Protein 4NAF (pdb70)

Nearest PDB structures (foldseek):
  4naf-assembly1_A  TM=1.005E+00  e=8.480E-47  Geobacillus kaustophilus HTA426
  4nae-assembly1_A  TM=1.003E+00  e=4.134E-43  Geobacillus kaustophilus HTA426
  4naf-assembly1_B  TM=9.920E-01  e=5.874E-43  Geobacillus kaustophilus HTA426
  3w01-assembly1_B  TM=9.866E-01  e=3.187E-29  Staphylococcus aureus subsp. aureus Mu3
  3w02-assembly1_B  TM=9.786E-01  e=2.522E-29  Staphylococcus aureus subsp. aureus Mu3

CATH classification: 3.20.20.390

B-factor: mean 28.42, std 9.27, range [13.9, 80.46]

Foldseek 3Di:
DCLQFLEEEEEALVDDDDLVLLVCRLPLQGQEYEYEHAAQVSVVVVLVSSVVHDHAYEYEDPALRNDYPDHQAYEYEAALQFPDVCSHPVRVVVNCVVCVVVDDVVRYFYEHEHEAACVDPVCVVRVGDNPDDLVRVLVSLLCCVPVVVGQEYEYHDDAAQDDLVSLQSSLVSHDNHAYEYEYNDQALVSLLSNSVRHSYYYHYPNCVVPVVRSSSNNVSNVD/DPCLQFLEEEEEELVDDDDLVLLVLRLPLQHQEYEYQVLVSVVVSLVSSVVGDHAYEYEDDADDDDNPDHQAYEYEAALQFPDVCSHPVRVVVDCVVCVVPDDCVRYFYEDEQAAACVDPVCVVRVGDNPDDLVRLLVSLCCCPPVNNGQEYEYHNAAAQDDLVSLQSNLVSHDRRAYEYEYNQQALVSLLSNSVRHSYYYHYPNCPVPNVRSSNNNVSNVD

Radius of gyration: 24.07 Å; Cα contacts (8 Å, |Δi|>4): 922; chains: 2; bounding box: 41×74×44 Å

Secondary structure (P-SEA, 3-state):
ccccccbbbbbcccccccaaaaaaaaaccccbbbbccccaaaaaaaaaaacccccbbbbbccccccccccccbbbbbccccccccccccaaaaaaaaacccccccccbbbbbccccccccaaaaaacccccccaaaaaaaaaaacccccccccccccccccccaaaaaaaaaacccbbbbbbcccccaaaaaaaaacccbbbbcccccccaaaaaaaaaaaac/cccccccbbbbbcccccccaaaaaaaaaccccbbbcccaaaaaaaaaaaacccbbbbbbccccccccccccbbbbbbbccccccccccaaaaaaaaacccccccccbbbbbccccccccaaaaaacccccccaaaaaaaaaaacccccccbbbbccccccccaaaaaaaaaacccbbbbbbcccccaaaaaaaaacccbbbbcccccccaaaaaaaaaaaac

Solvent-accessible surface area: 18365 Å² total; per-residue (Å²): 182,24,78,75,12,93,2,0,0,37,0,42,17,81,79,125,16,90,97,136,100,2,77,112,0,8,119,35,49,10,47,0,0,0,0,9,60,76,80,66,97,35,1,81,94,13,9,70,75,0,98,198,24,119,11,52,0,0,6,10,25,72,52,58,82,9,33,0,81,50,7,61,20,20,0,25,18,0,10,1,2,7,138,90,12,71,27,1,4,32,112,20,21,62,16,12,89,127,64,2,126,128,43,82,61,101,59,21,6,0,0,0,12,0,5,18,26,82,79,12,86,39,5,143,122,9,30,10,46,26,90,33,81,52,89,17,5,11,1,20,0,54,0,0,14,56,4,1,110,2,34,0,0,1,0,26,20,31,56,46,69,5,77,28,85,11,0,31,113,0,58,86,19,9,104,154,2,21,0,0,0,4,6,21,7,59,58,57,73,45,0,42,87,0,6,74,79,2,41,0,0,8,0,22,83,3,1,51,116,40,10,109,33,0,29,45,0,7,64,30,10,75,120,112,80,23,88,73,9,94,4,0,0,37,0,53,49,89,83,123,15,63,102,118,64,3,90,88,0,8,78,33,56,9,46,0,0,0,0,41,99,64,65,86,24,77,85,14,12,65,79,0,97,83,64,119,12,30,0,1,18,14,25,83,83,59,116,78,46,16,101,47,9,35,7,17,0,23,20,0,10,0,2,5,133,86,10,80,29,0,5,30,74,21,20,51,24,5,93,96,29,8,130,101,37,92,40,137,68,18,15,4,0,0,12,0,7,17,17,84,77,23,81,46,5,134,108,7,140,10,36,24,92,28,75,62,87,18,5,20,1,17,0,40,1,0,15,27,9,1,90,3,47,0,0,1,0,24,26,43,48,81,65,9,74,19,64,33,0,64,28,0,70,139,23,18,105,153,8,15,0,0,0,4,6,18,7,56,42,39,72,45,0,67,62,0,5,129,42,1,31,0,0,9,0,21,90,2,0,49,115,38,22,111,80,0,32,39,0,9,66,22,14,89,118

Organism: Geobacillus kaustophilus (strain HTA426) (NCBI:txid235909)

Structure (mmCIF, N/CA/C/O backbone):
data_4NAF
#
_entry.id   4NAF
#
_cell.length_a   85.114
_cell.length_b   157.840
_cell.length_c   38.170
_cell.angle_alpha   90.00
_cell.angle_beta   90.00
_cell.angle_gamma   90.00
#
_symmetry.space_group_name_H-M   'P 21 21 2'
#
loop_
_entity.id
_entity.type
_entity.pdbx_description
1 polymer 'Heptaprenylglyceryl phosphate synthase'
2 polymer 'Heptaprenylglyceryl phosphate synthase'
3 water water
#
loop_
_atom_site.group_PDB
_atom_site.id
_atom_site.type_symbol
_atom_site.label_atom_id
_atom_site.label_alt_id
_atom_site.label_comp_id
_atom_site.label_asym_id
_atom_site.label_entity_id
_atom_site.label_seq_id
_atom_site.pdbx_PDB_ins_code
_atom_site.Cartn_x
_atom_site.Cartn_y
_atom_site.Cartn_z
_atom_site.occupancy
_atom_site.B_iso_or_equiv
_atom_site.auth_seq_id
_atom_site.auth_comp_id
_atom_site.auth_asym_id
_atom_site.auth_atom_id
_atom_site.pdbx_PDB_model_num
ATOM 1 N N . GLU A 1 1 ? 29.048 3.406 6.357 1.00 52.11 3 GLU A N 1
ATOM 2 C CA . GLU A 1 1 ? 27.940 2.458 6.380 1.00 49.91 3 GLU A CA 1
ATOM 3 C C . GLU A 1 1 ? 26.777 2.911 5.500 1.00 45.41 3 GLU A C 1
ATOM 4 O O . GLU A 1 1 ? 26.329 4.056 5.567 1.00 47.06 3 GLU A O 1
ATOM 10 N N . ILE A 1 2 ? 26.276 1.979 4.701 1.00 39.37 4 ILE A N 1
ATOM 11 C CA . ILE A 1 2 ? 25.221 2.239 3.735 1.00 37.35 4 ILE A CA 1
ATOM 12 C C . ILE A 1 2 ? 23.886 2.526 4.425 1.00 34.67 4 ILE A C 1
ATOM 13 O O . ILE A 1 2 ? 23.043 3.243 3.887 1.00 31.55 4 ILE A O 1
ATOM 18 N N . ARG A 1 3 ? 23.712 1.986 5.630 1.00 34.47 5 ARG A N 1
ATOM 19 C CA . ARG A 1 3 ? 22.453 2.103 6.370 1.00 35.11 5 ARG A CA 1
ATOM 20 C C . ARG A 1 3 ? 22.030 3.555 6.600 1.00 35.52 5 ARG A C 1
ATOM 21 O O . ARG A 1 3 ? 20.841 3.851 6.770 1.00 34.61 5 ARG A O 1
ATOM 23 N N . ALA A 1 4 ? 23.010 4.453 6.589 1.00 30.97 6 ALA A N 1
ATOM 24 C CA . ALA A 1 4 ? 22.763 5.869 6.813 1.00 27.29 6 ALA A CA 1
ATOM 25 C C . ALA A 1 4 ? 22.366 6.608 5.534 1.00 28.92 6 ALA A C 1
ATOM 26 O O . ALA A 1 4 ? 21.784 7.689 5.603 1.00 30.19 6 ALA A O 1
ATOM 28 N N . TRP A 1 5 ? 22.678 6.034 4.375 1.00 22.42 7 TRP A N 1
ATOM 29 C CA . TRP A 1 5 ? 22.398 6.708 3.109 1.00 22.13 7 TRP A CA 1
ATOM 30 C C . TRP A 1 5 ? 20.905 6.913 2.929 1.00 22.64 7 TRP A C 1
ATOM 31 O O . TRP A 1 5 ? 20.131 5.969 3.072 1.00 24.25 7 TRP A O 1
ATOM 42 N N . ARG A 1 6 ? 20.510 8.147 2.621 1.00 23.90 8 ARG A N 1
ATOM 43 C CA . ARG A 1 6 ? 19.109 8.479 2.356 1.00 21.61 8 ARG A CA 1
ATOM 44 C C . ARG A 1 6 ? 18.939 8.989 0.923 1.00 22.74 8 ARG A C 1
ATOM 45 O O . ARG A 1 6 ? 17.923 8.730 0.278 1.00 20.59 8 ARG A O 1
ATOM 53 N N . HIS A 1 7 ? 19.948 9.717 0.446 1.00 19.82 9 HIS A N 1
ATOM 54 C CA . HIS A 1 7 ? 19.983 10.235 -0.917 1.00 19.84 9 HIS A CA 1
ATOM 55 C C . HIS A 1 7 ? 21.339 9.913 -1.525 1.00 23.04 9 HIS A C 1
ATOM 56 O O . HIS A 1 7 ? 22.376 10.217 -0.930 1.00 23.92 9 HIS A O 1
ATOM 63 N N . VAL A 1 8 ? 21.345 9.306 -2.708 1.00 20.48 10 VAL A N 1
ATOM 64 C CA . VAL A 1 8 ? 22.602 9.097 -3.425 1.00 20.58 10 VAL A CA 1
ATOM 65 C C . VAL A 1 8 ? 22.465 9.532 -4.878 1.00 22.18 10 VAL A C 1
ATOM 66 O O . VAL A 1 8 ? 21.394 9.407 -5.474 1.00 21.22 10 VAL A O 1
ATOM 70 N N . PHE A 1 9 ? 23.549 10.068 -5.430 1.00 19.25 11 PHE A N 1
ATOM 71 C CA . PHE A 1 9 ? 23.618 10.379 -6.850 1.00 20.61 11 PHE A CA 1
ATOM 72 C C . PHE A 1 9 ? 24.339 9.249 -7.568 1.00 24.32 11 PHE A C 1
ATOM 73 O O . PHE A 1 9 ? 25.311 8.691 -7.049 1.00 23.90 11 PHE A O 1
ATOM 81 N N . LYS A 1 10 ? 23.870 8.912 -8.765 1.00 20.37 12 LYS A N 1
ATOM 82 C CA . LYS A 1 10 ? 24.536 7.899 -9.573 1.00 21.23 12 LYS A CA 1
ATOM 83 C C . LYS A 1 10 ? 25.063 8.504 -10.873 1.00 24.36 12 LYS A C 1
ATOM 84 O O . LYS A 1 10 ? 24.287 8.998 -11.691 1.00 22.86 12 LYS A O 1
ATOM 90 N N . LEU A 1 11 ? 26.385 8.463 -11.046 1.00 24.77 13 LEU A N 1
ATOM 91 C CA . LEU A 1 11 ? 27.048 9.017 -12.224 1.00 23.59 13 LEU A CA 1
ATOM 92 C C . LEU A 1 11 ? 27.404 7.943 -13.244 1.00 26.08 13 LEU A C 1
ATOM 93 O O . LEU A 1 11 ? 27.961 6.906 -12.895 1.00 27.11 13 LEU A O 1
ATOM 98 N N . ASP A 1 12 ? 27.108 8.223 -14.509 1.00 29.09 14 ASP A N 1
ATOM 99 C CA . ASP A 1 12 ? 27.491 7.358 -15.621 1.00 31.25 14 ASP A CA 1
ATOM 100 C C . ASP A 1 12 ? 28.892 7.752 -16.092 1.00 33.07 14 ASP A C 1
ATOM 101 O O . ASP A 1 12 ? 29.074 8.837 -16.652 1.00 33.68 14 ASP A O 1
ATOM 106 N N . PRO A 1 13 ? 29.887 6.867 -15.882 1.00 35.91 15 PRO A N 1
ATOM 107 C CA . PRO A 1 13 ? 31.282 7.210 -16.188 1.00 37.58 15 PRO A CA 1
ATOM 108 C C . PRO A 1 13 ? 31.569 7.408 -17.680 1.00 37.67 15 PRO A C 1
ATOM 109 O O . PRO A 1 13 ? 32.647 7.888 -18.031 1.00 41.24 15 PRO A O 1
ATOM 113 N N . ASN A 1 14 ? 30.622 7.057 -18.542 1.00 34.12 16 ASN A N 1
ATOM 114 C CA . ASN A 1 14 ? 30.770 7.318 -19.967 1.00 35.53 16 ASN A CA 1
ATOM 115 C C . ASN A 1 14 ? 30.172 8.670 -20.337 1.00 36.87 16 ASN A C 1
ATOM 116 O O . ASN A 1 14 ? 30.328 9.143 -21.460 1.00 38.04 16 ASN A O 1
ATOM 118 N N . LYS A 1 15 ? 29.481 9.288 -19.384 1.00 37.84 17 LYS A N 1
ATOM 119 C CA . LYS A 1 15 ? 28.926 10.619 -19.588 1.00 38.66 17 LYS A CA 1
ATOM 120 C C . LYS A 1 15 ? 29.820 11.649 -18.924 1.00 38.81 17 LYS A C 1
ATOM 121 O O . LYS A 1 15 ? 30.157 11.512 -17.748 1.00 39.60 17 LYS A O 1
ATOM 127 N N . PRO A 1 16 ? 30.205 12.690 -19.674 1.00 37.52 18 PRO A N 1
ATOM 128 C CA . PRO A 1 16 ? 31.068 13.734 -19.117 1.00 35.10 18 PRO A CA 1
ATOM 129 C C . PRO A 1 16 ? 30.323 14.646 -18.145 1.00 35.57 18 PRO A C 1
ATOM 130 O O . PRO A 1 16 ? 29.130 14.910 -18.317 1.00 37.43 18 PRO A O 1
ATOM 134 N N . ILE A 1 17 ? 31.030 15.104 -17.117 1.00 33.48 19 ILE A N 1
ATOM 135 C CA . ILE A 1 17 ? 30.513 16.110 -16.195 1.00 32.56 19 ILE A CA 1
ATOM 136 C C . ILE A 1 17 ? 31.654 17.060 -15.841 1.00 31.86 19 ILE A C 1
ATOM 137 O O . ILE A 1 17 ? 32.720 16.621 -15.400 1.00 30.14 19 ILE A O 1
ATOM 142 N N . ASP A 1 18 ? 31.457 18.357 -16.059 1.00 31.18 20 ASP A N 1
ATOM 143 C CA . ASP A 1 18 ? 32.559 19.290 -15.823 1.00 32.69 20 ASP A CA 1
ATOM 144 C C . ASP A 1 18 ? 32.874 19.422 -14.334 1.00 31.51 20 ASP A C 1
ATOM 145 O O . ASP A 1 18 ? 32.071 19.017 -13.489 1.00 28.37 20 ASP A O 1
ATOM 150 N N . ASP A 1 19 ? 34.045 19.970 -14.021 1.00 29.27 21 ASP A N 1
ATOM 151 C CA . ASP A 1 19 ? 34.517 20.031 -12.640 1.00 30.90 21 ASP A CA 1
ATOM 152 C C . ASP A 1 19 ? 33.625 20.866 -11.729 1.00 28.17 21 ASP A C 1
ATOM 153 O O . ASP A 1 19 ? 33.428 20.521 -10.564 1.00 29.83 21 ASP A O 1
ATOM 158 N N . GLU A 1 20 ? 33.091 21.963 -12.248 1.00 26.04 22 GLU A N 1
ATOM 159 C CA . GLU A 1 20 ? 32.252 22.812 -11.411 1.00 27.12 22 GLU A CA 1
ATOM 160 C C . GLU A 1 20 ? 30.933 22.123 -11.025 1.00 26.39 22 GLU A C 1
ATOM 161 O O . GLU A 1 20 ? 30.482 22.252 -9.890 1.00 26.48 22 GLU A O 1
ATOM 167 N N . ARG A 1 21 ? 30.350 21.355 -11.945 1.00 23.83 23 ARG A N 1
ATOM 168 C CA . ARG A 1 21 ? 29.158 20.564 -11.624 1.00 25.13 23 ARG A CA 1
ATOM 169 C C . ARG A 1 21 ? 29.461 19.440 -10.636 1.00 27.09 23 ARG A C 1
ATOM 170 O O . ARG A 1 21 ? 28.673 19.179 -9.727 1.00 23.78 23 ARG A O 1
ATOM 178 N N . LEU A 1 22 ? 30.604 18.781 -10.822 1.00 24.79 24 LEU A N 1
ATOM 179 C CA . LEU A 1 22 ? 30.996 17.658 -9.975 1.00 22.08 24 LEU A 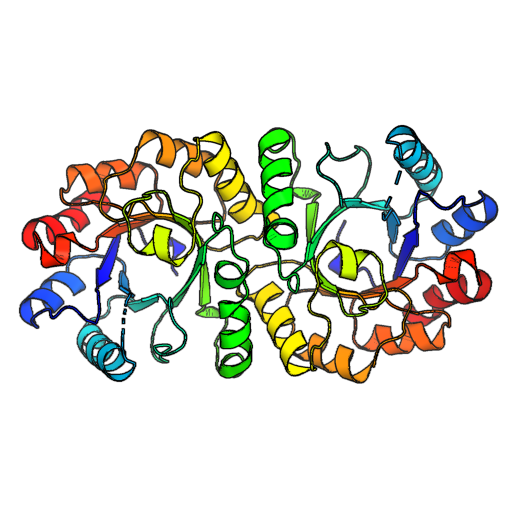CA 1
ATOM 180 C C . LEU A 1 22 ? 31.159 18.166 -8.550 1.00 25.16 24 LEU A C 1
ATOM 181 O O . LEU A 1 22 ? 30.724 17.519 -7.599 1.00 23.41 24 LEU A O 1
ATOM 186 N N . GLU A 1 23 ? 31.760 19.347 -8.414 1.00 25.02 25 GLU A N 1
ATOM 187 C CA . GLU A 1 23 ? 31.926 19.965 -7.107 1.00 23.08 25 GLU A CA 1
ATOM 188 C C . GLU A 1 23 ? 30.571 20.200 -6.451 1.00 23.89 25 GLU A C 1
ATOM 189 O O . GLU A 1 23 ? 30.336 19.741 -5.337 1.00 24.16 25 GLU A O 1
ATOM 195 N N . ARG A 1 24 ? 29.680 20.899 -7.156 1.00 22.80 26 ARG A N 1
ATOM 196 C CA . ARG A 1 24 ? 28.336 21.183 -6.646 1.00 24.73 26 ARG A CA 1
ATOM 197 C C . ARG A 1 24 ? 27.579 19.907 -6.261 1.00 24.32 26 ARG A C 1
ATOM 198 O O . ARG A 1 24 ? 26.881 19.873 -5.254 1.00 23.00 26 ARG A O 1
ATOM 206 N N . LEU A 1 25 ? 27.740 18.860 -7.063 1.00 22.40 27 LEU A N 1
ATOM 207 C CA . LEU A 1 25 ? 27.105 17.572 -6.805 1.00 24.04 27 LEU A CA 1
ATOM 208 C C . LEU A 1 25 ? 27.666 16.905 -5.541 1.00 25.50 27 LEU A C 1
ATOM 209 O O . LEU A 1 25 ? 26.911 16.464 -4.670 1.00 24.29 27 LEU A O 1
ATOM 214 N N . CYS A 1 26 ? 28.993 16.841 -5.451 1.00 21.68 28 CYS A N 1
ATOM 215 C CA . CYS A 1 26 ? 29.672 16.177 -4.341 1.00 21.85 28 CYS A CA 1
ATOM 216 C C . CYS A 1 26 ? 29.562 16.934 -3.017 1.00 24.07 28 CYS A C 1
ATOM 217 O O . CYS A 1 26 ? 29.685 16.338 -1.943 1.00 27.43 28 CYS A O 1
ATOM 220 N N . GLU A 1 27 ? 29.340 18.243 -3.087 1.00 23.42 29 GLU A N 1
ATOM 221 C CA . GLU A 1 27 ? 29.216 19.041 -1.869 1.00 24.36 29 GLU A CA 1
ATOM 222 C C . GLU A 1 27 ? 27.772 19.461 -1.588 1.00 25.87 29 GLU A C 1
ATOM 223 O O . GLU A 1 27 ? 27.523 20.341 -0.764 1.00 25.31 29 GLU A O 1
ATOM 229 N N . SER A 1 28 ? 26.834 18.799 -2.263 1.00 25.30 30 SER A N 1
ATOM 230 C CA . SER A 1 28 ? 25.406 19.122 -2.183 1.00 24.53 30 SER A CA 1
ATOM 231 C C . SER A 1 28 ? 24.724 18.609 -0.915 1.00 26.71 30 SER A C 1
ATOM 232 O O . SER A 1 28 ? 23.638 19.068 -0.554 1.00 27.32 30 SER A O 1
ATOM 235 N N . GLY A 1 29 ? 25.354 17.652 -0.245 1.00 25.99 31 GLY A N 1
ATOM 236 C CA . GLY A 1 29 ? 24.750 17.043 0.919 1.00 24.09 31 GLY A CA 1
ATOM 237 C C . GLY A 1 29 ? 24.305 15.616 0.651 1.00 24.22 31 GLY A C 1
ATOM 238 O O . GLY A 1 29 ? 23.842 14.925 1.556 1.00 23.61 31 GLY A O 1
ATOM 239 N N . THR A 1 30 ? 24.447 15.169 -0.593 1.00 20.16 32 THR A N 1
ATOM 240 C CA . THR A 1 30 ? 24.180 13.765 -0.914 1.00 20.48 32 THR A CA 1
ATOM 241 C C . THR A 1 30 ? 25.035 12.850 -0.036 1.00 22.36 32 THR A C 1
ATOM 242 O O . THR A 1 30 ? 26.148 13.209 0.342 1.00 23.52 32 THR A O 1
ATOM 246 N N . ASP A 1 31 ? 24.496 11.686 0.312 1.00 22.77 33 ASP A N 1
ATOM 247 C CA . ASP A 1 31 ? 25.178 10.780 1.234 1.00 21.42 33 ASP A CA 1
ATOM 248 C C . ASP A 1 31 ? 26.247 9.944 0.554 1.00 23.60 33 ASP A C 1
ATOM 249 O O . ASP A 1 31 ? 27.159 9.433 1.211 1.00 24.19 33 ASP A O 1
ATOM 254 N N . ALA A 1 32 ? 26.137 9.805 -0.764 1.00 20.18 34 ALA A N 1
ATOM 255 C CA . ALA A 1 32 ? 27.113 9.043 -1.521 1.00 17.34 34 ALA A CA 1
ATOM 256 C C . ALA A 1 32 ? 26.995 9.339 -3.002 1.00 19.02 34 ALA A C 1
ATOM 257 O O . ALA A 1 32 ? 25.929 9.727 -3.487 1.00 19.24 34 ALA A O 1
ATOM 259 N N . VAL A 1 33 ? 28.107 9.154 -3.704 1.00 20.16 35 VAL A N 1
ATOM 260 C CA . VAL A 1 33 ? 28.142 9.196 -5.154 1.00 21.25 35 VAL A CA 1
ATOM 261 C C . VAL A 1 33 ? 28.473 7.801 -5.662 1.00 20.87 35 VAL A C 1
ATOM 262 O O . VAL A 1 33 ? 29.522 7.241 -5.331 1.00 21.08 35 VAL A O 1
ATOM 266 N N . ILE A 1 34 ? 27.556 7.236 -6.443 1.00 20.49 36 ILE A N 1
ATOM 267 C CA . ILE A 1 34 ? 27.743 5.926 -7.045 1.00 17.66 36 ILE A CA 1
ATOM 268 C C . ILE A 1 34 ? 28.224 6.083 -8.480 1.00 19.86 36 ILE A C 1
ATOM 269 O O . ILE A 1 34 ? 27.600 6.775 -9.279 1.00 23.59 36 ILE A O 1
ATOM 274 N N . VAL A 1 35 ? 29.349 5.458 -8.803 1.00 19.62 37 VAL A N 1
ATOM 275 C CA . VAL A 1 35 ? 29.782 5.392 -10.192 1.00 20.52 37 VAL A CA 1
ATOM 276 C C . VAL A 1 35 ? 29.185 4.129 -10.802 1.00 19.70 37 VAL A C 1
ATOM 277 O O . VAL A 1 35 ? 29.456 3.023 -10.341 1.00 18.36 37 VAL A O 1
ATOM 281 N N . GLY A 1 36 ? 28.358 4.291 -11.826 1.00 26.16 38 GLY A N 1
ATOM 282 C CA . GLY A 1 36 ? 27.662 3.154 -12.398 1.00 32.83 38 GLY A CA 1
ATOM 283 C C . GLY A 1 36 ? 27.508 3.197 -13.906 1.00 40.42 38 GLY A C 1
ATOM 284 O O . GLY A 1 36 ? 26.804 4.054 -14.445 1.00 39.80 38 GLY A O 1
ATOM 285 N N . GLY A 1 37 ? 28.160 2.260 -14.586 1.00 48.88 39 GLY A N 1
ATOM 286 C CA . GLY A 1 37 ? 28.093 2.177 -16.033 1.00 58.35 39 GLY A CA 1
ATOM 287 C C . GLY A 1 37 ? 26.831 1.492 -16.520 1.00 66.93 39 GLY A C 1
ATOM 288 O O . GLY A 1 37 ? 26.890 0.415 -17.113 1.00 65.59 39 GLY A O 1
ATOM 289 N N . VAL A 1 41 ? 31.897 1.069 -20.183 1.00 50.11 43 VAL A N 1
ATOM 290 C CA . VAL A 1 41 ? 32.662 1.502 -19.022 1.00 50.26 43 VAL A CA 1
ATOM 291 C C . VAL A 1 41 ? 34.047 0.871 -19.010 1.00 52.52 43 VAL A C 1
ATOM 292 O O . VAL A 1 41 ? 34.198 -0.344 -18.871 1.00 53.43 43 VAL A O 1
ATOM 294 N N . THR A 1 42 ? 35.066 1.688 -19.059 1.00 52.50 44 THR A N 1
ATOM 295 C CA . THR A 1 42 ? 36.434 1.243 -19.058 1.00 47.71 44 THR A CA 1
ATOM 296 C C . THR A 1 42 ? 37.055 1.502 -17.679 1.00 43.19 44 THR A C 1
ATOM 297 O O . THR A 1 42 ? 36.650 2.361 -16.939 1.00 42.53 44 THR A O 1
ATOM 301 N N . ILE A 1 43 ? 38.085 0.760 -17.382 1.00 39.49 45 ILE A N 1
ATOM 302 C CA . ILE A 1 43 ? 38.706 0.877 -16.067 1.00 36.25 45 ILE A CA 1
ATOM 303 C C . ILE A 1 43 ? 39.380 2.242 -15.879 1.00 37.18 45 ILE A C 1
ATOM 304 O O . ILE A 1 43 ? 39.318 2.834 -14.801 1.00 34.65 45 ILE A O 1
ATOM 309 N N . ASP A 1 44 ? 39.993 2.750 -16.944 1.00 38.22 46 ASP A N 1
ATOM 310 C CA . ASP A 1 44 ? 40.662 4.045 -16.905 1.00 39.03 46 ASP A CA 1
ATOM 311 C C . ASP A 1 44 ? 39.695 5.209 -16.664 1.00 36.43 46 ASP A C 1
ATOM 312 O O . ASP A 1 44 ? 39.994 6.119 -15.887 1.00 34.39 46 ASP A O 1
ATOM 317 N N . ASN A 1 45 ? 38.532 5.171 -17.311 1.00 35.79 47 ASN A N 1
ATOM 318 C CA . ASN A 1 45 ? 37.534 6.219 -17.129 1.00 35.57 47 ASN A CA 1
ATOM 319 C C . ASN A 1 45 ? 36.907 6.165 -15.738 1.00 33.46 47 ASN A C 1
ATOM 320 O O . ASN A 1 45 ? 36.556 7.198 -15.163 1.00 35.27 47 ASN A O 1
ATOM 322 N N . VAL A 1 46 ? 36.776 4.956 -15.201 1.00 26.65 48 VAL A N 1
ATOM 323 C CA . VAL A 1 46 ? 36.262 4.774 -13.852 1.00 25.73 48 VAL A CA 1
ATOM 324 C C . VAL A 1 46 ? 37.268 5.332 -12.844 1.00 26.68 48 VAL A C 1
ATOM 325 O O . VAL A 1 46 ? 36.90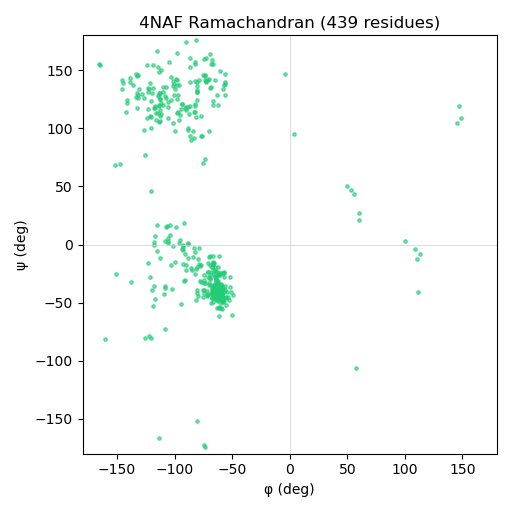2 6.066 -11.927 1.00 26.08 48 VAL A O 1
ATOM 329 N N . LEU A 1 47 ? 38.540 4.999 -13.032 1.00 26.08 49 LEU A N 1
ATOM 330 C CA . LEU A 1 47 ? 39.587 5.525 -12.163 1.00 26.36 49 LEU A CA 1
ATOM 331 C C . LEU A 1 47 ? 39.750 7.042 -12.260 1.00 23.48 49 LEU A C 1
ATOM 332 O O . LEU A 1 47 ? 39.962 7.707 -11.248 1.00 23.66 49 LEU A O 1
ATOM 337 N N . ASP A 1 48 ? 39.655 7.582 -13.472 1.00 23.74 50 ASP A N 1
ATOM 338 C CA . ASP A 1 48 ? 39.744 9.029 -13.680 1.00 23.94 50 ASP A CA 1
ATOM 339 C C . ASP A 1 48 ? 38.628 9.785 -12.959 1.00 26.63 50 ASP A C 1
ATOM 340 O O . ASP A 1 48 ? 38.849 10.867 -12.408 1.00 23.54 50 ASP A O 1
ATOM 345 N N . LEU A 1 49 ? 37.424 9.222 -12.974 1.00 23.96 51 LEU A N 1
ATOM 346 C CA . LEU A 1 49 ? 36.290 9.866 -12.330 1.00 22.55 51 LEU A CA 1
ATOM 347 C C . LEU A 1 49 ? 36.428 9.793 -10.813 1.00 23.69 51 LEU A C 1
ATOM 348 O O . LEU A 1 49 ? 36.203 10.779 -10.115 1.00 24.08 51 LEU A O 1
ATOM 353 N N . LEU A 1 50 ? 36.813 8.621 -10.317 1.00 22.21 52 LEU A N 1
ATOM 354 C CA . LEU A 1 50 ? 37.062 8.421 -8.891 1.00 25.50 52 LEU A CA 1
ATOM 355 C C . LEU A 1 50 ? 38.084 9.420 -8.338 1.00 26.34 52 LEU A C 1
ATOM 356 O O . LEU A 1 50 ? 37.878 10.007 -7.272 1.00 24.80 52 LEU A O 1
ATOM 361 N N . ALA A 1 51 ? 39.180 9.609 -9.068 1.00 22.88 53 ALA A N 1
ATOM 362 C CA . ALA A 1 51 ? 40.245 10.511 -8.638 1.00 24.50 53 ALA A CA 1
ATOM 363 C C . ALA A 1 51 ? 39.726 11.938 -8.460 1.00 26.75 53 ALA A C 1
ATOM 364 O O . ALA A 1 51 ? 40.158 12.660 -7.559 1.00 23.28 53 ALA A O 1
ATOM 366 N N . ARG A 1 52 ? 38.787 12.326 -9.316 1.00 25.15 54 ARG A N 1
ATOM 367 C CA . ARG A 1 52 ? 38.190 13.653 -9.260 1.00 26.38 54 ARG A CA 1
ATOM 368 C C . ARG A 1 52 ? 37.224 13.781 -8.092 1.00 27.80 54 ARG A C 1
ATOM 369 O O . ARG A 1 52 ? 37.202 14.807 -7.410 1.00 26.62 54 ARG A O 1
ATOM 377 N N . ILE A 1 53 ? 36.427 12.738 -7.864 1.00 22.03 55 ILE A N 1
ATOM 378 C CA . ILE A 1 53 ? 35.523 12.697 -6.718 1.00 21.52 55 ILE A CA 1
ATOM 379 C C . ILE A 1 53 ? 36.295 12.773 -5.395 1.00 23.77 55 ILE A C 1
ATOM 380 O O . ILE A 1 53 ? 35.858 13.434 -4.456 1.00 22.72 55 ILE A O 1
ATOM 385 N N . ARG A 1 54 ? 37.454 12.117 -5.338 1.00 21.88 56 ARG A N 1
ATOM 386 C CA . ARG A 1 54 ? 38.272 12.088 -4.125 1.00 21.96 56 ARG A CA 1
ATOM 387 C C . ARG A 1 54 ? 38.781 13.465 -3.655 1.00 24.88 56 ARG A C 1
ATOM 388 O O . ARG A 1 54 ? 39.316 13.587 -2.555 1.00 24.96 56 ARG A O 1
ATOM 396 N N . ARG A 1 55 ? 38.604 14.494 -4.480 1.00 24.32 57 ARG A N 1
ATOM 397 C CA . ARG A 1 55 ? 38.800 15.881 -4.042 1.00 26.38 57 ARG A CA 1
ATOM 398 C C . ARG A 1 55 ? 37.880 16.198 -2.861 1.00 27.25 57 ARG A C 1
ATOM 399 O O . ARG A 1 55 ? 38.157 17.086 -2.052 1.00 28.37 57 ARG A O 1
ATOM 407 N N . PHE A 1 56 ? 36.782 15.455 -2.770 1.00 25.79 58 PHE A N 1
ATOM 408 C CA . PHE A 1 56 ? 35.754 15.708 -1.774 1.00 27.22 58 PHE A CA 1
ATOM 409 C C . PHE A 1 56 ? 35.663 14.537 -0.804 1.00 29.95 58 PHE A C 1
ATOM 410 O O . PHE A 1 56 ? 36.241 13.479 -1.053 1.00 29.34 58 PHE A O 1
ATOM 418 N N . SER A 1 57 ? 34.973 14.736 0.315 1.00 30.14 59 SER A N 1
ATOM 419 C CA . SER A 1 57 ? 34.947 13.730 1.374 1.00 32.62 59 SER A CA 1
ATOM 420 C C . SER A 1 57 ? 33.772 12.758 1.247 1.00 29.41 59 SER A C 1
ATOM 421 O O . SER A 1 57 ? 33.675 11.794 2.002 1.00 30.78 59 SER A O 1
ATOM 424 N N . VAL A 1 58 ? 32.895 13.015 0.282 1.00 25.04 60 VAL A N 1
ATOM 425 C CA . VAL A 1 58 ? 31.701 12.196 0.059 1.00 23.07 60 VAL A CA 1
ATOM 426 C C . VAL A 1 58 ? 32.032 10.713 -0.202 1.00 26.01 60 VAL A C 1
ATOM 427 O O . VAL A 1 58 ? 32.954 10.397 -0.961 1.00 23.98 60 VAL A O 1
ATOM 431 N N . PRO A 1 59 ? 31.304 9.798 0.463 1.00 26.61 61 PRO A N 1
ATOM 432 C CA . PRO A 1 59 ? 31.527 8.372 0.205 1.00 26.42 61 PRO A CA 1
ATOM 433 C C . PRO A 1 59 ? 31.343 8.085 -1.278 1.00 23.39 61 PRO A C 1
ATOM 434 O O . PRO A 1 59 ? 30.465 8.666 -1.914 1.00 23.71 61 PRO A O 1
ATOM 438 N N . CYS A 1 60 ? 32.196 7.237 -1.832 1.00 21.80 62 CYS A N 1
ATOM 439 C CA . CYS A 1 60 ? 32.115 6.923 -3.249 1.00 21.87 62 CYS A CA 1
ATOM 440 C C . CYS A 1 60 ? 32.044 5.419 -3.458 1.00 19.08 62 CYS A C 1
ATOM 441 O O . CYS A 1 60 ? 32.894 4.673 -2.972 1.00 19.68 62 CYS A O 1
ATOM 444 N N . ALA A 1 61 ? 31.021 4.985 -4.186 1.00 20.25 63 ALA A N 1
ATOM 445 C CA . ALA A 1 61 ? 30.790 3.566 -4.422 1.00 20.77 63 ALA A CA 1
ATOM 446 C C . ALA A 1 61 ? 30.848 3.248 -5.906 1.00 18.98 63 ALA A C 1
ATOM 447 O O . ALA A 1 61 ? 30.600 4.105 -6.746 1.00 21.89 63 ALA A O 1
ATOM 449 N N . LEU A 1 62 ? 31.179 2.006 -6.218 1.00 19.04 64 LEU A N 1
ATOM 450 C CA . LEU A 1 62 ? 31.145 1.546 -7.594 1.00 19.27 64 LEU A CA 1
ATOM 451 C C . LEU A 1 62 ? 30.079 0.472 -7.739 1.00 21.11 64 LEU A C 1
ATOM 452 O O . LEU A 1 62 ? 30.052 -0.498 -6.978 1.00 19.11 64 LEU A O 1
ATOM 457 N N . GLU A 1 63 ? 29.192 0.647 -8.708 1.00 19.97 65 GLU A N 1
ATOM 458 C CA . GLU A 1 63 ? 28.232 -0.400 -9.015 1.00 19.49 65 GLU A CA 1
ATOM 459 C C . GLU A 1 63 ? 28.793 -1.237 -10.152 1.00 21.35 65 GLU A C 1
ATOM 460 O O . GLU A 1 63 ? 28.934 -0.761 -11.280 1.00 21.28 65 GLU A O 1
ATOM 466 N N . VAL A 1 64 ? 29.137 -2.482 -9.834 1.00 20.81 66 VAL A N 1
ATOM 467 C CA . VAL A 1 64 ? 29.787 -3.376 -10.780 1.00 23.48 66 VAL A CA 1
ATOM 468 C C . VAL A 1 64 ? 28.769 -4.155 -11.604 1.00 27.80 66 VAL A C 1
ATOM 469 O O . VAL A 1 64 ? 28.215 -5.151 -11.137 1.00 27.49 66 VAL A O 1
ATOM 473 N N . THR A 1 65 ? 28.523 -3.701 -12.829 1.00 29.18 67 THR A N 1
ATOM 474 C CA . THR A 1 65 ? 27.613 -4.403 -13.729 1.00 35.21 67 THR A CA 1
ATOM 475 C C . THR A 1 65 ? 28.382 -5.264 -14.728 1.00 39.72 67 THR A C 1
ATOM 476 O O . THR A 1 65 ? 27.811 -6.136 -15.386 1.00 39.34 67 THR A O 1
ATOM 480 N N . ASP A 1 66 ? 29.681 -5.008 -14.838 1.00 40.74 68 ASP A N 1
ATOM 481 C CA . ASP A 1 66 ? 30.557 -5.806 -15.684 1.00 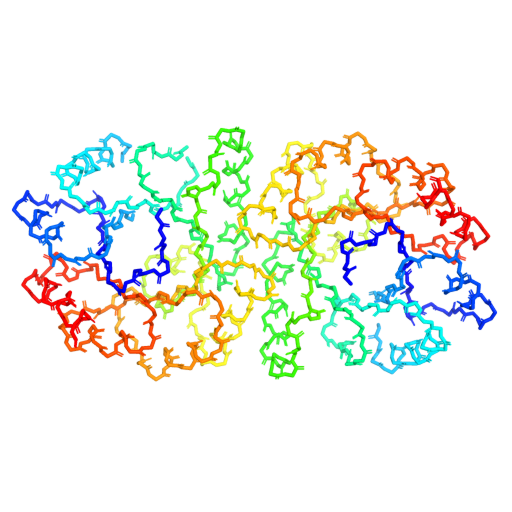41.55 68 ASP A CA 1
ATOM 482 C C . ASP A 1 66 ? 31.938 -5.900 -15.046 1.00 41.31 68 ASP A C 1
ATOM 483 O O . ASP A 1 66 ? 32.489 -4.896 -14.588 1.00 41.66 68 ASP A O 1
ATOM 485 N N . VAL A 1 67 ? 32.491 -7.107 -15.021 1.00 37.42 69 VAL A N 1
ATOM 486 C CA . VAL A 1 67 ? 33.780 -7.356 -14.380 1.00 40.69 69 VAL A CA 1
ATOM 487 C C . VAL A 1 67 ? 34.938 -6.586 -15.032 1.00 43.35 69 VAL A C 1
ATOM 488 O O . VAL A 1 67 ? 35.953 -6.316 -14.389 1.00 44.07 69 VAL A O 1
ATOM 492 N N . GLU A 1 68 ? 34.772 -6.219 -16.300 1.00 43.92 70 GLU A N 1
ATOM 493 C CA . GLU A 1 68 ? 35.825 -5.540 -17.049 1.00 46.31 70 GLU A CA 1
ATOM 494 C C . GLU A 1 68 ? 36.198 -4.178 -16.460 1.00 47.20 70 GLU A C 1
ATOM 495 O O . GLU A 1 68 ? 37.324 -3.708 -16.635 1.00 49.19 70 GLU A O 1
ATOM 497 N N . ALA A 1 69 ? 35.259 -3.554 -15.755 1.00 44.79 71 ALA A N 1
ATOM 498 C CA . ALA A 1 69 ? 35.498 -2.239 -15.163 1.00 46.51 71 ALA A CA 1
ATOM 499 C C . ALA A 1 69 ? 35.661 -2.278 -13.637 1.00 45.34 71 ALA A C 1
ATOM 500 O O . ALA A 1 69 ? 35.604 -1.240 -12.977 1.00 44.19 71 ALA A O 1
ATOM 502 N N . LEU A 1 70 ? 35.872 -3.472 -13.084 1.00 44.03 72 LEU A N 1
ATOM 503 C CA . LEU A 1 70 ? 36.074 -3.630 -11.643 1.00 40.84 72 LEU A CA 1
ATOM 504 C C . LEU A 1 70 ? 37.383 -2.989 -11.182 1.00 38.20 72 LEU A C 1
ATOM 505 O O . LEU A 1 70 ? 38.465 -3.381 -11.614 1.00 38.90 72 LEU A O 1
ATOM 510 N N . THR A 1 71 ? 37.273 -2.027 -10.273 1.00 36.86 73 THR A N 1
ATOM 511 C CA . THR A 1 71 ? 38.384 -1.141 -9.944 1.00 39.04 73 THR A CA 1
ATOM 512 C C . THR A 1 71 ? 38.604 -1.011 -8.438 1.00 37.26 73 THR A C 1
ATOM 513 O O . THR A 1 71 ? 37.677 -0.662 -7.709 1.00 32.30 73 THR A O 1
ATOM 517 N N . PRO A 1 72 ? 39.835 -1.267 -7.962 1.00 37.55 74 PRO A N 1
ATOM 518 C CA . PRO A 1 72 ? 40.103 -1.042 -6.535 1.00 35.39 74 PRO A CA 1
ATOM 519 C C . PRO A 1 72 ? 40.051 0.453 -6.205 1.00 31.34 74 PRO A C 1
ATOM 520 O O . PRO A 1 72 ? 40.181 1.276 -7.107 1.00 33.50 74 PRO A O 1
ATOM 524 N N . GLY A 1 73 ? 39.841 0.799 -4.939 1.00 26.46 75 GLY A N 1
ATOM 525 C CA . GLY A 1 73 ? 39.901 2.192 -4.528 1.00 24.31 75 GLY A CA 1
ATOM 526 C C . GLY A 1 73 ? 38.591 2.824 -4.076 1.00 21.84 75 GLY A C 1
ATOM 527 O O . GLY A 1 73 ? 38.593 3.945 -3.573 1.00 21.95 75 GLY A O 1
ATOM 528 N N . PHE A 1 74 ? 37.476 2.116 -4.253 1.00 21.54 76 PHE A N 1
ATOM 529 C CA . PHE A 1 74 ? 36.171 2.627 -3.835 1.00 21.57 76 PHE A CA 1
ATOM 530 C C . PHE A 1 74 ? 35.862 2.317 -2.372 1.00 24.39 76 PHE A C 1
ATOM 531 O O . PHE A 1 74 ? 36.479 1.436 -1.779 1.00 22.98 76 PHE A O 1
ATOM 539 N N . ASP A 1 75 ? 34.921 3.053 -1.784 1.00 22.94 77 ASP A N 1
ATOM 540 C CA . ASP A 1 75 ? 34.519 2.787 -0.404 1.00 24.41 77 ASP A CA 1
ATOM 541 C C . ASP A 1 75 ? 33.581 1.587 -0.298 1.00 23.70 77 ASP A C 1
ATOM 542 O O . ASP A 1 75 ? 33.571 0.880 0.705 1.00 19.95 77 ASP A O 1
ATOM 547 N N . VAL A 1 76 ? 32.776 1.381 -1.334 1.00 20.97 78 VAL A N 1
ATOM 548 C CA . VAL A 1 76 ? 31.762 0.339 -1.344 1.00 23.40 78 VAL A CA 1
ATOM 549 C C . VAL A 1 76 ? 31.660 -0.192 -2.762 1.00 24.30 78 VAL A C 1
ATOM 550 O O . VAL A 1 76 ? 31.771 0.570 -3.720 1.00 21.41 78 VAL A O 1
ATOM 554 N N . TYR A 1 77 ? 31.469 -1.500 -2.882 1.00 20.53 79 TYR A N 1
ATOM 555 C CA . TYR A 1 77 ? 31.176 -2.145 -4.152 1.00 20.20 79 TYR A CA 1
ATOM 556 C C . TYR A 1 77 ? 29.746 -2.672 -4.111 1.00 20.16 79 TYR A C 1
ATOM 557 O O . TYR A 1 77 ? 29.421 -3.576 -3.336 1.00 20.29 79 TYR A O 1
ATOM 566 N N . LEU A 1 78 ? 28.887 -2.062 -4.919 1.00 16.56 80 LEU A N 1
ATOM 567 C CA . LEU A 1 78 ? 27.487 -2.456 -4.990 1.00 18.41 80 LEU A CA 1
ATOM 568 C C . LEU A 1 78 ? 27.343 -3.452 -6.127 1.00 20.87 80 LEU A C 1
ATOM 569 O O . LEU A 1 78 ? 27.664 -3.136 -7.273 1.00 19.38 80 LEU A O 1
ATOM 574 N N . VAL A 1 79 ? 26.874 -4.656 -5.800 1.00 17.91 81 VAL A N 1
ATOM 575 C CA . VAL A 1 79 ? 26.818 -5.742 -6.772 1.00 19.49 81 VAL A CA 1
ATOM 576 C C . VAL A 1 79 ? 25.386 -6.183 -7.049 1.00 17.55 81 VAL A C 1
ATOM 577 O O . VAL A 1 79 ? 24.745 -6.816 -6.209 1.00 16.46 81 VAL A O 1
ATOM 581 N N . PRO A 1 80 ? 24.878 -5.840 -8.239 1.00 20.74 82 PRO A N 1
ATOM 582 C CA . PRO A 1 80 ? 23.513 -6.211 -8.612 1.00 20.04 82 PRO A CA 1
ATOM 583 C C . PRO A 1 80 ? 23.350 -7.712 -8.816 1.00 20.62 82 PRO A C 1
ATOM 584 O O . PRO A 1 80 ? 24.192 -8.360 -9.450 1.00 17.85 82 PRO A O 1
ATOM 588 N N . ILE A 1 81 ? 22.263 -8.235 -8.256 1.00 17.45 83 ILE A N 1
ATOM 589 C CA . ILE A 1 81 ? 21.741 -9.556 -8.553 1.00 15.95 83 ILE A CA 1
ATOM 590 C C . ILE A 1 81 ? 20.347 -9.314 -9.128 1.00 19.01 83 ILE A C 1
ATOM 591 O O . ILE A 1 81 ? 19.493 -8.748 -8.450 1.00 17.77 83 ILE A O 1
ATOM 596 N N . VAL A 1 82 ? 20.115 -9.690 -10.380 1.00 17.83 84 VAL A N 1
ATOM 597 C CA . VAL A 1 82 ? 18.802 -9.440 -10.970 1.00 18.98 84 VAL A CA 1
ATOM 598 C C . VAL A 1 82 ? 17.818 -10.546 -10.586 1.00 16.62 84 VAL A C 1
ATOM 599 O O . VAL A 1 82 ? 17.715 -11.561 -11.270 1.00 15.95 84 VAL A O 1
ATOM 603 N N . LEU A 1 83 ? 17.101 -10.332 -9.487 1.00 17.72 85 LEU A N 1
ATOM 604 C CA . LEU A 1 83 ? 16.264 -11.372 -8.893 1.00 18.62 85 LEU A CA 1
ATOM 605 C C . LEU A 1 83 ? 15.189 -11.885 -9.842 1.00 19.86 85 LEU A C 1
ATOM 606 O O . LEU A 1 83 ? 14.894 -13.081 -9.864 1.00 19.06 85 LEU A O 1
ATOM 611 N N . ASN A 1 84 ? 14.602 -10.982 -10.624 1.00 19.43 86 ASN A N 1
ATOM 612 C CA . ASN A 1 84 ? 13.552 -11.371 -11.562 1.00 19.45 86 ASN A CA 1
ATOM 613 C C . ASN A 1 84 ? 14.042 -11.718 -12.972 1.00 23.43 86 ASN A C 1
ATOM 614 O O . ASN A 1 84 ? 13.254 -11.754 -13.922 1.00 27.09 86 ASN A O 1
ATOM 619 N N . SER A 1 85 ? 15.337 -11.996 -13.102 1.00 20.03 87 SER A N 1
ATOM 620 C CA . SER A 1 85 ? 15.885 -12.451 -14.375 1.00 20.83 87 SER A CA 1
ATOM 621 C C . SER A 1 85 ? 15.521 -13.913 -14.639 1.00 24.43 87 SER A C 1
ATOM 622 O O . SER A 1 85 ? 15.436 -14.723 -13.717 1.00 25.07 87 SER A O 1
ATOM 625 N N . ARG A 1 86 ? 15.303 -14.241 -15.906 1.00 25.00 88 ARG A N 1
ATOM 626 C CA . ARG A 1 86 ? 15.003 -15.610 -16.295 1.00 26.48 88 ARG A CA 1
ATOM 627 C C . ARG A 1 86 ? 16.284 -16.417 -16.466 1.00 27.15 88 ARG A C 1
ATOM 628 O O . ARG A 1 86 ? 16.242 -17.639 -16.600 1.00 26.98 88 ARG A O 1
ATOM 636 N N . GLN A 1 87 ? 17.422 -15.728 -16.462 1.00 25.56 89 GLN A N 1
ATOM 637 C CA . GLN A 1 87 ? 18.707 -16.364 -16.757 1.00 26.44 89 GLN A CA 1
ATOM 638 C C . GLN A 1 87 ? 19.633 -16.405 -15.539 1.00 25.09 89 GLN A C 1
ATOM 639 O O . GLN A 1 87 ? 19.855 -15.384 -14.885 1.00 23.86 89 GLN A O 1
ATOM 645 N N . ALA A 1 88 ? 20.182 -17.585 -15.257 1.00 22.93 90 ALA A N 1
ATOM 646 C CA . ALA A 1 88 ? 21.065 -17.789 -14.109 1.00 23.84 90 ALA A CA 1
ATOM 647 C C . ALA A 1 88 ? 22.317 -16.915 -14.189 1.00 25.08 90 ALA A C 1
ATOM 648 O O . ALA A 1 88 ? 22.925 -16.578 -13.169 1.00 23.02 90 ALA A O 1
ATOM 650 N N . GLU A 1 89 ? 22.685 -16.562 -15.417 1.00 24.61 91 GLU A N 1
ATOM 651 C CA . GLU A 1 89 ? 23.813 -15.690 -15.711 1.00 26.27 91 GLU A CA 1
ATOM 652 C C . GLU A 1 89 ? 23.766 -14.385 -14.911 1.00 25.02 91 GLU A C 1
ATOM 653 O O . GLU A 1 89 ? 24.785 -13.915 -14.410 1.00 25.12 91 GLU A O 1
ATOM 659 N N . TRP A 1 90 ? 22.572 -13.816 -14.778 1.00 23.84 92 TRP A N 1
ATOM 660 C CA . TRP A 1 90 ? 22.412 -12.499 -14.171 1.00 21.21 92 TRP A CA 1
ATOM 661 C C . TRP A 1 90 ? 22.059 -12.599 -12.691 1.00 20.68 92 TRP A C 1
ATOM 662 O O . TRP A 1 90 ? 21.854 -11.587 -12.021 1.00 21.93 92 TRP A O 1
ATOM 673 N N . ILE A 1 91 ? 21.986 -13.830 -12.197 1.00 17.75 93 ILE A N 1
ATOM 674 C CA . ILE A 1 91 ? 21.641 -14.098 -10.807 1.00 18.94 93 ILE A CA 1
ATOM 675 C C . ILE A 1 91 ? 22.877 -14.579 -10.050 1.00 20.91 93 ILE A C 1
ATOM 676 O O . ILE A 1 91 ? 23.077 -14.237 -8.887 1.00 21.23 93 ILE A O 1
ATOM 681 N N . ILE A 1 92 ? 23.715 -15.366 -10.716 1.00 19.74 94 ILE A N 1
ATOM 682 C CA . ILE A 1 92 ? 24.922 -15.863 -10.070 1.00 20.15 94 ILE A CA 1
ATOM 683 C C . ILE A 1 92 ? 26.083 -16.127 -11.035 1.00 21.47 94 ILE A C 1
ATOM 684 O O . ILE A 1 92 ? 27.238 -16.088 -10.630 1.00 19.16 94 ILE A O 1
ATOM 689 N N . GLY A 1 93 ? 25.776 -16.389 -12.304 1.00 21.16 95 GLY A N 1
ATOM 690 C CA . GLY A 1 93 ? 26.788 -16.807 -13.264 1.00 18.55 95 GLY A CA 1
ATOM 691 C C . GLY A 1 93 ? 27.939 -15.839 -13.475 1.00 22.51 95 GLY A C 1
ATOM 692 O O . GLY A 1 93 ? 29.111 -16.202 -13.335 1.00 25.89 95 GLY A O 1
ATOM 693 N N . ARG A 1 94 ? 27.615 -14.599 -13.820 1.00 21.87 96 ARG A N 1
ATOM 694 C CA . ARG A 1 94 ? 28.649 -13.597 -14.031 1.00 21.29 96 ARG A CA 1
ATOM 695 C C . ARG A 1 94 ? 29.379 -13.308 -12.723 1.00 20.09 96 ARG A C 1
ATOM 696 O O . ARG A 1 94 ? 30.589 -13.085 -12.711 1.00 21.65 96 ARG A O 1
ATOM 704 N N . HIS A 1 95 ? 28.637 -13.361 -11.624 1.00 16.38 97 HIS A N 1
ATOM 705 C CA . HIS A 1 95 ? 29.204 -13.174 -10.296 1.00 16.18 97 HIS A CA 1
ATOM 706 C C . HIS A 1 95 ? 30.273 -14.223 -9.996 1.00 22.48 97 HIS A C 1
ATOM 707 O O . HIS A 1 95 ? 31.346 -13.899 -9.480 1.00 22.84 97 HIS A O 1
ATOM 714 N N . HIS A 1 96 ? 29.971 -15.476 -10.333 1.00 21.11 98 HIS A N 1
ATOM 715 C CA . HIS A 1 96 ? 30.911 -16.579 -10.152 1.00 20.33 98 HIS A CA 1
ATOM 716 C C . HIS A 1 96 ? 32.224 -16.356 -10.895 1.00 22.74 98 HIS A C 1
ATOM 717 O O . HIS A 1 96 ? 33.307 -16.512 -10.321 1.00 24.24 98 HIS A O 1
ATOM 724 N N . GLU A 1 97 ? 32.122 -16.005 -12.173 1.00 21.12 99 GLU A N 1
ATOM 725 C CA . GLU A 1 97 ? 33.292 -15.696 -12.987 1.00 26.09 99 GLU A CA 1
ATOM 726 C C . GLU A 1 97 ? 34.159 -14.591 -12.370 1.00 26.28 99 GLU A C 1
ATOM 727 O O . GLU A 1 97 ? 35.382 -14.719 -12.296 1.00 26.82 99 GLU A O 1
ATOM 729 N N . ALA A 1 98 ? 33.517 -13.515 -11.925 1.00 24.77 100 ALA A N 1
ATOM 730 C CA . ALA A 1 98 ? 34.224 -12.380 -11.334 1.00 22.74 100 ALA A CA 1
ATOM 731 C C . ALA A 1 98 ? 34.898 -12.764 -10.023 1.00 25.20 100 ALA A C 1
ATOM 732 O O . ALA A 1 98 ? 36.053 -12.413 -9.782 1.00 26.22 100 ALA A O 1
ATOM 734 N N . VAL A 1 99 ? 34.172 -13.489 -9.178 1.00 21.83 101 VAL A N 1
ATOM 735 C CA . VAL A 1 99 ? 34.702 -13.895 -7.885 1.00 23.78 101 VAL A CA 1
ATOM 736 C C . VAL A 1 99 ? 35.827 -14.909 -8.050 1.00 24.85 101 VAL A C 1
ATOM 737 O O . VAL A 1 99 ? 36.799 -14.890 -7.297 1.00 25.50 101 VAL A O 1
ATOM 741 N N . LYS A 1 100 ? 35.714 -15.771 -9.056 1.00 23.76 102 LYS A N 1
ATOM 742 C CA . LYS A 1 100 ? 36.784 -16.719 -9.329 1.00 25.60 102 LYS A CA 1
ATOM 743 C C . LYS A 1 100 ? 38.088 -15.972 -9.613 1.00 27.28 102 LYS A C 1
ATOM 744 O O . LYS A 1 100 ? 39.113 -16.274 -9.009 1.00 23.74 102 LYS A O 1
ATOM 750 N N . GLN A 1 101 ? 38.033 -14.970 -10.490 1.00 23.60 103 GLN A N 1
ATOM 751 C CA . GLN A 1 101 ? 39.236 -14.236 -10.882 1.00 29.24 103 GLN A CA 1
ATOM 752 C C . GLN A 1 101 ? 39.740 -13.251 -9.824 1.00 27.15 103 GLN A C 1
ATOM 753 O O . GLN A 1 101 ? 40.940 -13.198 -9.535 1.00 25.82 103 GLN A O 1
ATOM 759 N N . TYR A 1 102 ? 38.828 -12.480 -9.243 1.00 22.39 104 TYR A N 1
ATOM 760 C CA . TYR A 1 102 ? 39.226 -11.392 -8.351 1.00 23.74 104 TYR A CA 1
ATOM 761 C C . TYR A 1 102 ? 38.937 -11.622 -6.867 1.00 23.65 104 TYR A C 1
ATOM 762 O O . TYR A 1 102 ? 39.202 -10.747 -6.048 1.00 24.68 104 TYR A O 1
ATOM 771 N N . GLY A 1 103 ? 38.410 -12.792 -6.522 1.00 23.32 105 GLY A N 1
ATOM 772 C CA . GLY A 1 103 ? 38.024 -13.081 -5.146 1.00 24.49 105 GLY A CA 1
ATOM 773 C C . GLY A 1 103 ? 39.131 -12.928 -4.113 1.00 27.59 105 GLY A C 1
ATOM 774 O O . GLY A 1 103 ? 38.889 -12.491 -2.986 1.00 27.03 105 GLY A O 1
ATOM 775 N N . ASP A 1 104 ? 40.353 -13.280 -4.494 1.00 25.39 106 ASP A N 1
ATOM 776 C CA . ASP A 1 104 ? 41.471 -13.242 -3.556 1.00 25.44 106 ASP A CA 1
ATOM 777 C C . ASP A 1 104 ? 41.862 -11.816 -3.155 1.00 26.16 106 ASP A C 1
ATOM 778 O O . ASP A 1 104 ? 42.448 -11.612 -2.094 1.00 28.66 106 ASP A O 1
ATOM 783 N N . MET A 1 105 ? 41.542 -10.840 -4.001 1.00 25.05 107 MET A N 1
ATOM 784 C CA . MET A 1 105 ? 41.879 -9.445 -3.715 1.00 28.22 107 MET A CA 1
ATOM 785 C C . MET A 1 105 ? 40.672 -8.623 -3.264 1.00 30.07 107 MET A C 1
ATOM 786 O O . MET A 1 105 ? 40.760 -7.403 -3.122 1.00 33.84 107 MET A O 1
ATOM 791 N N . MET A 1 106 ? 39.545 -9.290 -3.037 1.00 26.62 108 MET A N 1
ATOM 792 C CA . MET A 1 106 ? 38.353 -8.594 -2.578 1.00 26.86 108 MET A CA 1
ATOM 793 C C . MET A 1 106 ? 38.341 -8.469 -1.065 1.00 28.76 108 MET A C 1
ATOM 794 O O . MET A 1 106 ? 38.719 -9.394 -0.345 1.00 29.49 108 MET A O 1
ATOM 799 N N . ASN A 1 107 ? 37.915 -7.304 -0.599 1.00 27.43 109 ASN A N 1
ATOM 800 C CA . ASN A 1 107 ? 37.704 -7.057 0.813 1.00 28.82 109 ASN A CA 1
ATOM 801 C C . ASN A 1 107 ? 36.201 -7.167 1.036 1.00 26.81 109 ASN A C 1
ATOM 802 O O . ASN A 1 107 ? 35.450 -6.267 0.658 1.00 21.87 109 ASN A O 1
ATOM 807 N N . TRP A 1 108 ? 35.760 -8.276 1.627 1.00 23.42 110 TRP A N 1
ATOM 808 C CA . TRP A 1 108 ? 34.325 -8.554 1.735 1.00 22.83 110 TRP A CA 1
ATOM 809 C C . TRP A 1 108 ? 33.545 -7.495 2.509 1.00 22.99 110 TRP A C 1
ATOM 810 O O . TRP A 1 108 ? 32.340 -7.337 2.299 1.00 23.06 110 TRP A O 1
ATOM 821 N N . ASP A 1 109 ? 34.228 -6.764 3.386 1.00 21.04 111 ASP A N 1
ATOM 822 C CA . ASP A 1 109 ? 33.574 -5.711 4.161 1.00 25.00 111 ASP A CA 1
ATOM 823 C C . ASP A 1 109 ? 33.103 -4.551 3.278 1.00 27.60 111 ASP A C 1
ATOM 824 O O . ASP A 1 109 ? 32.275 -3.737 3.693 1.00 31.19 111 ASP A O 1
ATOM 826 N N . GLU A 1 110 ? 33.620 -4.488 2.055 1.00 24.22 112 GLU A N 1
ATOM 827 C CA . GLU A 1 110 ? 33.320 -3.383 1.148 1.00 24.31 112 GLU A CA 1
ATOM 828 C C . GLU A 1 110 ? 32.284 -3.775 0.104 1.00 24.40 112 GLU A C 1
ATOM 829 O O . GLU A 1 110 ? 31.883 -2.965 -0.731 1.00 25.21 112 GLU A O 1
ATOM 835 N N . ILE A 1 111 ? 31.850 -5.025 0.156 1.00 20.10 113 ILE A N 1
ATOM 836 C CA . ILE A 1 111 ? 30.979 -5.568 -0.875 1.00 22.95 113 ILE A CA 1
ATOM 837 C C . ILE A 1 111 ? 29.555 -5.745 -0.359 1.00 22.96 113 ILE A C 1
ATOM 838 O O . ILE A 1 111 ? 29.339 -6.360 0.680 1.00 22.99 113 ILE A O 1
ATOM 843 N N . ALA A 1 112 ? 28.595 -5.173 -1.081 1.00 20.29 114 ALA A N 1
ATOM 844 C CA . ALA A 1 112 ? 27.182 -5.275 -0.723 1.00 18.43 114 ALA A CA 1
ATOM 845 C C . ALA A 1 112 ? 26.346 -5.645 -1.941 1.00 19.54 114 ALA A C 1
ATOM 846 O O . ALA A 1 112 ? 26.294 -4.892 -2.923 1.00 16.32 114 ALA A O 1
ATOM 848 N N . ALA A 1 113 ? 25.708 -6.810 -1.875 1.00 16.92 115 ALA A N 1
ATOM 849 C CA . ALA A 1 113 ? 24.832 -7.280 -2.942 1.00 18.33 115 ALA A CA 1
ATOM 850 C C . ALA A 1 113 ? 23.555 -6.460 -2.990 1.00 16.51 115 ALA A C 1
ATOM 851 O O . ALA A 1 113 ? 23.010 -6.091 -1.960 1.00 17.19 115 ALA A O 1
ATOM 853 N N . GLU A 1 114 ? 23.082 -6.185 -4.196 1.00 17.17 116 GLU A N 1
ATOM 854 C CA . GLU A 1 114 ? 21.809 -5.495 -4.379 1.00 17.24 116 GLU A CA 1
ATOM 855 C C . GLU A 1 114 ? 20.855 -6.433 -5.082 1.00 16.94 116 GLU A C 1
ATOM 856 O O . GLU A 1 114 ? 21.063 -6.781 -6.247 1.00 15.00 116 GLU A O 1
ATOM 862 N N . GLY A 1 115 ? 19.816 -6.844 -4.368 1.00 14.76 117 GLY A N 1
ATOM 863 C CA . GLY A 1 115 ? 18.759 -7.651 -4.951 1.00 17.02 117 GLY A CA 1
ATOM 864 C C . GLY A 1 115 ? 17.849 -6.780 -5.795 1.00 18.33 117 GLY A C 1
ATOM 865 O O . GLY A 1 115 ? 16.896 -6.184 -5.289 1.00 16.67 117 GLY A O 1
ATOM 866 N N . TYR A 1 116 ? 18.153 -6.710 -7.088 1.00 18.97 118 TYR A N 1
ATOM 867 C CA . TYR A 1 116 ? 17.420 -5.873 -8.020 1.00 17.74 118 TYR A CA 1
ATOM 868 C C . TYR A 1 116 ? 16.110 -6.537 -8.413 1.00 18.92 118 TYR A C 1
ATOM 869 O O . TYR A 1 116 ? 16.041 -7.754 -8.589 1.00 17.99 118 TYR A O 1
ATOM 878 N N . CYS A 1 117 ? 15.078 -5.718 -8.548 1.00 18.19 119 CYS A N 1
ATOM 879 C CA . CYS A 1 117 ? 13.824 -6.127 -9.165 1.00 19.72 119 CYS A CA 1
ATOM 880 C C . CYS A 1 117 ? 13.551 -5.095 -10.261 1.00 22.15 119 CYS A C 1
ATOM 881 O O . CYS A 1 117 ? 13.077 -3.988 -9.993 1.00 22.15 119 CYS A O 1
ATOM 884 N N . ILE A 1 118 ? 13.900 -5.454 -11.489 1.00 24.38 120 ILE A N 1
ATOM 885 C CA . ILE A 1 118 ? 13.813 -4.543 -12.622 1.00 23.17 120 ILE A CA 1
ATOM 886 C C . ILE A 1 118 ? 12.387 -4.530 -13.157 1.00 24.76 120 ILE A C 1
ATOM 887 O O . ILE A 1 118 ? 11.865 -5.568 -13.562 1.00 24.54 120 ILE A O 1
ATOM 892 N N . LEU A 1 119 ? 11.763 -3.354 -13.152 1.00 23.82 121 LEU A N 1
ATOM 893 C CA . LEU A 1 119 ? 10.324 -3.251 -13.392 1.00 26.10 121 LEU A CA 1
ATOM 894 C C . LEU A 1 119 ? 9.897 -2.510 -14.666 1.00 29.71 121 LEU A C 1
ATOM 895 O O . LEU A 1 119 ? 8.711 -2.475 -14.988 1.00 31.38 121 LEU A O 1
ATOM 900 N N . ASN A 1 120 ? 10.847 -1.929 -15.389 1.00 28.53 122 ASN A N 1
ATOM 901 C CA . ASN A 1 120 ? 10.529 -1.242 -16.644 1.00 30.52 122 ASN A CA 1
ATOM 902 C C . ASN A 1 120 ? 10.977 -2.058 -17.855 1.00 32.36 122 ASN A C 1
ATOM 903 O O . ASN A 1 120 ? 12.170 -2.169 -18.118 1.00 32.27 122 ASN A O 1
ATOM 908 N N . PRO A 1 121 ? 10.018 -2.618 -18.609 1.00 37.67 123 PRO A N 1
ATOM 909 C CA . PRO A 1 121 ? 10.348 -3.458 -19.769 1.00 38.43 123 PRO A CA 1
ATOM 910 C C . PRO A 1 121 ? 11.063 -2.706 -20.896 1.00 40.57 123 PRO A C 1
ATOM 911 O O . PRO A 1 121 ? 11.858 -3.309 -21.619 1.00 40.38 123 PRO A O 1
ATOM 915 N N . GLU A 1 122 ? 10.795 -1.410 -21.036 1.00 41.47 124 GLU A N 1
ATOM 916 C CA . GLU A 1 122 ? 11.380 -0.620 -22.118 1.00 43.45 124 GLU A CA 1
ATOM 917 C C . GLU A 1 122 ? 12.827 -0.196 -21.843 1.00 46.36 124 GLU A C 1
ATOM 918 O O . GLU A 1 122 ? 13.471 0.421 -22.689 1.00 48.46 124 GLU A O 1
ATOM 920 N N . CYS A 1 123 ? 13.335 -0.535 -20.664 1.00 46.47 125 CYS A N 1
ATOM 921 C CA . CYS A 1 123 ? 14.690 -0.158 -20.274 1.00 46.91 125 CYS A CA 1
ATOM 922 C C . CYS A 1 123 ? 15.736 -1.111 -20.842 1.00 43.35 125 CYS A C 1
ATOM 923 O O . CYS A 1 123 ? 15.438 -2.261 -21.157 1.00 43.96 125 CYS A O 1
ATOM 925 N N . LYS A 1 124 ? 16.967 -0.624 -20.960 1.00 41.55 126 LYS A N 1
ATOM 926 C CA . LYS A 1 124 ? 18.066 -1.429 -21.486 1.00 42.94 126 LYS A CA 1
ATOM 927 C C . LYS A 1 124 ? 18.415 -2.580 -20.545 1.00 40.18 126 LYS A C 1
ATOM 928 O O . LYS A 1 124 ? 18.715 -3.690 -20.989 1.00 41.16 126 LYS A O 1
ATOM 930 N N . ALA A 1 125 ? 18.363 -2.304 -19.245 1.00 37.57 127 ALA A N 1
ATOM 931 C CA . ALA A 1 125 ? 18.695 -3.285 -18.218 1.00 35.15 127 ALA A CA 1
ATOM 932 C C . ALA A 1 125 ? 17.765 -4.493 -18.277 1.00 33.65 127 ALA A C 1
ATOM 933 O O . ALA A 1 125 ? 18.216 -5.635 -18.184 1.00 32.98 127 ALA A O 1
ATOM 935 N N . ALA A 1 126 ? 16.469 -4.223 -18.429 1.00 29.97 128 ALA A N 1
ATOM 936 C CA . ALA A 1 126 ? 15.451 -5.268 -18.513 1.00 27.08 128 ALA A CA 1
ATOM 937 C C . ALA A 1 126 ? 15.687 -6.203 -19.690 1.00 30.94 128 ALA A C 1
ATOM 938 O O . ALA A 1 126 ? 15.574 -7.423 -19.559 1.00 29.96 128 ALA A O 1
ATOM 940 N N . LYS A 1 127 ? 16.011 -5.625 -20.840 1.00 33.26 129 LYS A N 1
ATOM 941 C CA . LYS A 1 127 ? 16.202 -6.408 -22.055 1.00 36.62 129 LYS A CA 1
ATOM 942 C C . LYS A 1 127 ? 17.489 -7.226 -22.007 1.00 38.54 129 LYS A C 1
ATOM 943 O O . LYS A 1 127 ? 17.501 -8.398 -22.380 1.00 36.35 129 LYS A O 1
ATOM 949 N N . LEU A 1 128 ? 18.564 -6.602 -21.538 1.00 39.16 130 LEU A N 1
ATOM 950 C CA . LEU A 1 128 ? 19.850 -7.275 -21.409 1.00 40.10 130 LEU A CA 1
ATOM 951 C C . LEU A 1 128 ? 19.760 -8.479 -20.468 1.00 38.37 130 LEU A C 1
ATOM 952 O O . LEU A 1 128 ? 20.225 -9.573 -20.789 1.00 36.93 130 LEU A O 1
ATOM 957 N N . THR A 1 129 ? 19.138 -8.274 -19.311 1.00 36.67 131 THR A N 1
ATOM 958 C CA . THR A 1 129 ? 19.089 -9.306 -18.281 1.00 33.66 131 THR A CA 1
ATOM 959 C C . THR A 1 129 ? 17.910 -10.266 -18.415 1.00 32.63 131 THR A C 1
ATOM 960 O O . THR A 1 129 ? 17.766 -11.182 -17.603 1.00 31.27 131 THR A O 1
ATOM 964 N N . ARG A 1 130 ? 17.084 -10.062 -19.440 1.00 32.25 132 ARG A N 1
ATOM 965 C CA . ARG A 1 130 ? 15.893 -10.884 -19.666 1.00 31.22 132 ARG A CA 1
ATOM 966 C C . ARG A 1 130 ? 14.972 -10.892 -18.440 1.00 30.74 132 ARG A C 1
ATOM 967 O O . ARG A 1 130 ? 14.451 -11.939 -18.040 1.00 27.73 132 ARG A O 1
ATOM 969 N N . ALA A 1 131 ? 14.780 -9.713 -17.853 1.00 26.34 133 ALA A N 1
ATOM 970 C CA . ALA A 1 131 ? 13.982 -9.577 -16.642 1.00 24.40 133 ALA A CA 1
ATOM 971 C C . ALA A 1 131 ? 12.505 -9.752 -16.943 1.00 26.85 133 ALA A C 1
ATOM 972 O O . ALA A 1 131 ? 12.011 -9.267 -17.963 1.00 30.06 133 ALA A O 1
ATOM 974 N N . ASP A 1 132 ? 11.801 -10.451 -16.058 1.00 24.46 134 ASP A N 1
ATOM 975 C CA . ASP A 1 132 ? 10.353 -10.567 -16.171 1.00 28.17 134 ASP A CA 1
ATOM 976 C C . ASP A 1 132 ? 9.719 -9.395 -15.433 1.00 29.26 134 ASP A C 1
ATOM 977 O O . ASP A 1 132 ? 9.587 -9.416 -14.207 1.00 30.15 134 ASP A O 1
ATOM 982 N N . THR A 1 133 ? 9.336 -8.372 -16.191 1.00 29.45 135 THR A N 1
ATOM 983 C CA . THR A 1 133 ? 8.794 -7.136 -15.630 1.00 31.95 135 THR A CA 1
ATOM 984 C C . THR A 1 133 ? 7.279 -7.168 -15.419 1.00 32.61 135 THR A C 1
ATOM 985 O O . THR A 1 133 ? 6.720 -6.279 -14.776 1.00 35.04 135 THR A O 1
ATOM 989 N N . GLU A 1 134 ? 6.618 -8.184 -15.970 1.00 29.83 136 GLU A N 1
ATOM 990 C CA . GLU A 1 134 ? 5.174 -8.344 -15.799 1.00 29.96 136 GLU A CA 1
ATOM 991 C C . GLU A 1 134 ? 4.836 -8.857 -14.400 1.00 31.56 136 GLU A C 1
ATOM 992 O O . GLU A 1 134 ? 4.420 -10.003 -14.237 1.00 33.54 136 GLU A O 1
ATOM 994 N N . LEU A 1 135 ? 5.015 -8.010 -13.392 1.00 30.59 137 LEU A N 1
ATOM 995 C CA . LEU A 1 135 ? 4.841 -8.431 -12.005 1.00 27.60 137 LEU A CA 1
ATOM 996 C C . LEU A 1 135 ? 3.776 -7.607 -11.293 1.00 31.67 137 LEU A C 1
ATOM 997 O O . LEU A 1 135 ? 3.713 -6.385 -11.456 1.00 32.56 137 LEU A O 1
ATOM 1002 N N . ASP A 1 136 ? 2.947 -8.271 -10.494 1.00 30.68 138 ASP A N 1
ATOM 1003 C CA . ASP A 1 136 ? 2.055 -7.554 -9.594 1.00 32.55 138 ASP A CA 1
ATOM 1004 C C . ASP A 1 136 ? 2.744 -7.330 -8.252 1.00 32.37 138 ASP A C 1
ATOM 1005 O O . ASP A 1 136 ? 3.854 -7.826 -8.025 1.00 30.53 138 ASP A O 1
ATOM 1010 N N . VAL A 1 137 ? 2.091 -6.579 -7.372 1.00 30.40 139 VAL A N 1
ATOM 1011 C CA . VAL A 1 137 ? 2.686 -6.211 -6.094 1.00 31.33 139 VAL A CA 1
ATOM 1012 C C . VAL A 1 137 ? 3.053 -7.443 -5.259 1.00 28.25 139 VAL A C 1
ATOM 1013 O O . VAL A 1 137 ? 4.104 -7.471 -4.623 1.00 28.56 139 VAL A O 1
ATOM 1017 N N . ASP A 1 138 ? 2.204 -8.468 -5.297 1.00 25.57 140 ASP A N 1
ATOM 1018 C CA . ASP A 1 138 ? 2.482 -9.726 -4.601 1.00 28.18 140 ASP A CA 1
ATOM 1019 C C . ASP A 1 138 ? 3.762 -10.404 -5.098 1.00 26.83 140 ASP A C 1
ATOM 1020 O O . ASP A 1 138 ? 4.501 -10.987 -4.302 1.00 24.63 140 ASP A O 1
ATOM 1025 N N . ASP A 1 139 ? 4.007 -10.339 -6.407 1.00 22.36 141 ASP A N 1
ATOM 1026 C CA . ASP A 1 139 ? 5.246 -10.845 -6.997 1.00 22.20 141 ASP A CA 1
ATOM 1027 C C . ASP A 1 139 ? 6.436 -10.094 -6.432 1.00 21.99 141 ASP A C 1
ATOM 1028 O O . ASP A 1 139 ? 7.453 -10.688 -6.065 1.00 18.06 141 ASP A O 1
ATOM 1033 N N . ILE A 1 140 ? 6.310 -8.770 -6.409 1.00 21.83 142 ILE A N 1
ATOM 1034 C CA . ILE A 1 140 ? 7.384 -7.902 -5.963 1.00 19.39 142 ILE A CA 1
ATOM 1035 C C . ILE A 1 140 ? 7.638 -8.115 -4.474 1.00 17.43 142 ILE A C 1
ATOM 1036 O O . ILE A 1 140 ? 8.792 -8.188 -4.042 1.00 16.55 142 ILE A O 1
ATOM 1041 N N . VAL A 1 141 ? 6.558 -8.238 -3.705 1.00 17.07 143 VAL A N 1
ATOM 1042 C CA . VAL A 1 141 ? 6.650 -8.506 -2.270 1.00 21.29 143 VAL A CA 1
ATOM 1043 C C . VAL A 1 141 ? 7.366 -9.835 -1.984 1.00 18.18 143 VAL A C 1
ATOM 1044 O O . VAL A 1 141 ? 8.181 -9.920 -1.069 1.00 17.74 143 VAL A O 1
ATOM 1048 N N . ALA A 1 142 ? 7.067 -10.857 -2.781 1.00 18.22 144 ALA A N 1
ATOM 1049 C CA . ALA A 1 142 ? 7.734 -12.159 -2.658 1.00 18.97 144 ALA A CA 1
ATOM 1050 C C . ALA A 1 142 ? 9.251 -12.044 -2.853 1.00 19.66 144 ALA A C 1
ATOM 1051 O O . ALA A 1 142 ? 10.026 -12.639 -2.104 1.00 18.37 144 ALA A O 1
ATOM 1053 N N . TYR A 1 143 ? 9.666 -11.277 -3.860 1.00 19.96 145 TYR A N 1
ATOM 1054 C CA . TYR A 1 143 ? 11.085 -11.009 -4.095 1.00 20.74 145 TYR A CA 1
ATOM 1055 C C . TYR A 1 143 ? 11.740 -10.283 -2.923 1.00 19.71 145 TYR A C 1
ATOM 1056 O O . TYR A 1 143 ? 12.841 -10.642 -2.500 1.00 18.98 145 TYR A O 1
ATOM 1065 N N . ALA A 1 144 ? 11.065 -9.258 -2.408 1.00 16.13 146 ALA A N 1
ATOM 1066 C CA . ALA A 1 144 ? 11.575 -8.515 -1.260 1.00 17.21 146 ALA A CA 1
ATOM 1067 C C . ALA A 1 144 ? 11.776 -9.442 -0.062 1.00 18.76 146 ALA A C 1
ATOM 1068 O O . ALA A 1 144 ? 12.790 -9.359 0.644 1.00 18.53 146 ALA A O 1
ATOM 1070 N N . ARG A 1 145 ? 10.815 -10.335 0.152 1.00 18.50 147 ARG A N 1
ATOM 1071 C CA . ARG A 1 145 ? 10.884 -11.276 1.265 1.00 19.21 147 ARG A CA 1
ATOM 1072 C C . ARG A 1 145 ? 12.019 -12.288 1.095 1.00 21.24 147 ARG A C 1
ATOM 1073 O O . ARG A 1 145 ? 12.697 -12.639 2.065 1.00 23.08 147 ARG A O 1
ATOM 1081 N N . LEU A 1 146 ? 12.220 -12.756 -0.135 1.00 18.15 148 LEU A N 1
ATOM 1082 C CA . LEU A 1 146 ? 13.368 -13.605 -0.447 1.00 18.56 148 LEU A CA 1
ATOM 1083 C C . LEU A 1 146 ? 14.674 -12.891 -0.095 1.00 17.47 148 LEU A C 1
ATOM 1084 O O . LEU A 1 146 ? 15.535 -13.453 0.580 1.00 15.44 148 LEU A O 1
ATOM 1089 N N . ALA A 1 147 ? 14.805 -11.643 -0.543 1.00 15.32 149 ALA A N 1
ATOM 1090 C CA . ALA A 1 147 ? 15.999 -10.853 -0.261 1.00 14.73 149 ALA A CA 1
ATOM 1091 C C . ALA A 1 147 ? 16.218 -10.715 1.246 1.00 17.33 149 ALA A C 1
ATOM 1092 O O . ALA A 1 147 ? 17.327 -10.893 1.736 1.00 18.44 149 ALA A O 1
ATOM 1094 N N . GLU A 1 148 ? 15.150 -10.401 1.971 1.00 17.27 150 GLU A N 1
ATOM 1095 C CA . GLU A 1 148 ? 15.224 -10.164 3.411 1.00 17.54 150 GLU A CA 1
ATOM 1096 C C . GLU A 1 148 ? 15.561 -11.420 4.218 1.00 18.34 150 GLU A C 1
ATOM 1097 O O . GLU A 1 148 ? 16.416 -11.385 5.108 1.00 18.69 150 GLU A O 1
ATOM 1103 N N . HIS A 1 149 ? 14.883 -12.521 3.903 1.00 18.94 151 HIS A N 1
ATOM 1104 C CA . HIS A 1 149 ? 14.860 -13.685 4.782 1.00 20.53 151 HIS A CA 1
ATOM 1105 C C . HIS A 1 149 ? 15.658 -14.897 4.287 1.00 20.51 151 HIS A C 1
ATOM 1106 O O . HIS A 1 149 ? 16.226 -15.632 5.090 1.00 20.12 151 HIS A O 1
ATOM 1113 N N . LEU A 1 150 ? 15.668 -15.138 2.981 1.00 15.17 152 LEU A N 1
ATOM 1114 C CA . LEU A 1 150 ? 16.313 -16.346 2.472 1.00 17.06 152 LEU A CA 1
ATOM 1115 C C . LEU A 1 150 ? 17.763 -16.077 2.062 1.00 18.04 152 LEU A C 1
ATOM 1116 O O . LEU A 1 150 ? 18.686 -16.782 2.496 1.00 15.07 152 LEU A O 1
ATOM 1121 N N . TYR A 1 151 ? 17.958 -15.045 1.244 1.00 17.26 153 TYR A N 1
ATOM 1122 C CA . TYR A 1 151 ? 19.289 -14.679 0.758 1.00 16.47 153 TYR A CA 1
ATOM 1123 C C . TYR A 1 151 ? 20.002 -13.675 1.673 1.00 19.29 153 TYR A C 1
ATOM 1124 O O . TYR A 1 151 ? 21.224 -13.560 1.639 1.00 18.50 153 TYR A O 1
ATOM 1133 N N . LYS A 1 152 ? 19.224 -12.951 2.476 1.00 19.31 154 LYS A N 1
ATOM 1134 C CA . LYS A 1 152 ? 19.741 -11.933 3.402 1.00 17.14 154 LYS A CA 1
ATOM 1135 C C . LYS A 1 152 ? 20.708 -10.939 2.747 1.00 19.56 154 LYS A C 1
ATOM 1136 O O . LYS A 1 152 ? 21.818 -10.709 3.228 1.00 18.69 154 LYS A O 1
ATOM 1142 N N . LEU A 1 153 ? 20.268 -10.376 1.625 1.00 18.42 155 LEU A N 1
ATOM 1143 C CA . LEU A 1 153 ?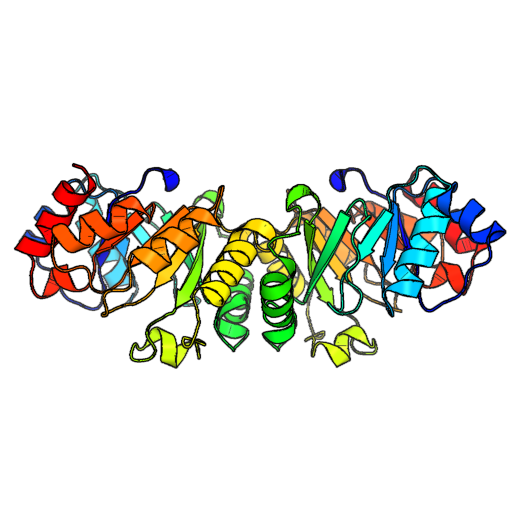 21.040 -9.377 0.901 1.00 18.35 155 LEU A CA 1
ATOM 1144 C C . LEU A 1 153 ? 20.987 -8.064 1.666 1.00 21.30 155 LEU A C 1
ATOM 1145 O O . LEU A 1 153 ? 19.970 -7.754 2.285 1.00 23.37 155 LEU A O 1
ATOM 1150 N N . PRO A 1 154 ? 22.086 -7.291 1.635 1.00 21.08 156 PRO A N 1
ATOM 1151 C CA . PRO A 1 154 ? 22.123 -5.993 2.313 1.00 19.95 156 PRO A CA 1
ATOM 1152 C C . PRO A 1 154 ? 21.087 -5.029 1.738 1.00 20.40 156 PRO A C 1
ATOM 1153 O O . PRO A 1 154 ? 20.566 -4.188 2.476 1.00 18.84 156 PRO A O 1
ATOM 1157 N N . ILE A 1 155 ? 20.795 -5.163 0.444 1.00 17.58 157 ILE A N 1
ATOM 1158 C CA . ILE A 1 155 ? 19.951 -4.217 -0.281 1.00 15.57 157 ILE A CA 1
ATOM 1159 C C . ILE A 1 155 ? 18.923 -4.904 -1.191 1.00 17.12 157 ILE A C 1
ATOM 1160 O O . ILE A 1 155 ? 19.233 -5.880 -1.886 1.00 18.20 157 ILE A O 1
ATOM 1165 N N . PHE A 1 156 ? 17.699 -4.382 -1.174 1.00 14.96 158 PHE A N 1
ATOM 1166 C CA . PHE A 1 156 ? 16.704 -4.704 -2.188 1.00 15.33 158 PHE A CA 1
ATOM 1167 C C . PHE A 1 156 ? 16.449 -3.421 -2.970 1.00 15.78 158 PHE A C 1
ATOM 1168 O O . PHE A 1 156 ? 16.226 -2.369 -2.373 1.00 15.91 158 PHE A O 1
ATOM 1176 N N . TYR A 1 157 ? 16.496 -3.508 -4.283 1.00 15.27 159 TYR A N 1
ATOM 1177 C CA . TYR A 1 157 ? 16.521 -2.375 -5.143 1.00 15.92 159 TYR A CA 1
ATOM 1178 C C . TYR A 1 157 ? 15.393 -2.385 -6.176 1.00 18.54 159 TYR A C 1
ATOM 1179 O O . TYR A 1 157 ? 15.399 -3.159 -7.069 1.00 19.42 159 TYR A O 1
ATOM 1188 N N . LEU A 1 158 ? 14.434 -1.503 -5.996 1.00 16.75 160 LEU A N 1
ATOM 1189 C CA . LEU A 1 158 ? 13.382 -1.342 -6.990 1.00 18.87 160 LEU A CA 1
ATOM 1190 C C . LEU A 1 158 ? 13.869 -0.436 -8.117 1.00 22.30 160 LEU A C 1
ATOM 1191 O O . LEU A 1 158 ? 14.117 0.759 -7.913 1.00 21.19 160 LEU A O 1
ATOM 1196 N N . GLU A 1 159 ? 14.004 -1.008 -9.306 1.00 19.36 161 GLU A N 1
ATOM 1197 C CA . GLU A 1 159 ? 14.548 -0.274 -10.440 1.00 20.61 161 GLU A CA 1
ATOM 1198 C C . GLU A 1 159 ? 13.492 -0.038 -11.517 1.00 24.51 161 GLU A C 1
ATOM 1199 O O . GLU A 1 159 ? 13.057 -0.979 -12.177 1.00 23.01 161 GLU A O 1
ATOM 1205 N N . TYR A 1 160 ? 13.080 1.219 -11.678 1.00 23.31 162 TYR A N 1
ATOM 1206 C CA . TYR A 1 160 ? 12.121 1.601 -12.714 1.00 25.67 162 TYR A CA 1
ATOM 1207 C C . TYR A 1 160 ? 12.791 2.340 -13.877 1.00 30.38 162 TYR A C 1
ATOM 1208 O O . TYR A 1 160 ? 12.118 2.777 -14.814 1.00 32.41 162 TYR A O 1
ATOM 1217 N N . SER A 1 161 ? 14.110 2.494 -13.793 1.00 34.49 163 SER A N 1
ATOM 1218 C CA . SER A 1 161 ? 14.910 3.111 -14.855 1.00 40.13 163 SER A CA 1
ATOM 1219 C C . SER A 1 161 ? 14.481 4.530 -15.237 1.00 46.66 163 SER A C 1
ATOM 1220 O O . SER A 1 161 ? 14.732 5.485 -14.502 1.00 50.28 163 SER A O 1
ATOM 1223 N N . GLY A 1 162 ? 13.843 4.664 -16.393 1.00 47.09 164 GLY A N 1
ATOM 1224 C CA . GLY A 1 162 ? 13.519 5.975 -16.924 1.00 46.74 164 GLY A CA 1
ATOM 1225 C C . GLY A 1 162 ? 12.136 6.469 -16.550 1.00 45.41 164 GLY A C 1
ATOM 1226 O O . GLY A 1 162 ? 11.761 7.593 -16.878 1.00 48.70 164 GLY A O 1
ATOM 1227 N N . VAL A 1 163 ? 11.374 5.629 -15.862 1.00 39.07 165 VAL A N 1
ATOM 1228 C CA . VAL A 1 163 ? 10.021 5.990 -15.466 1.00 36.71 165 VAL A CA 1
ATOM 1229 C C . VAL A 1 163 ? 9.929 6.151 -13.956 1.00 33.31 165 VAL A C 1
ATOM 1230 O O . VAL A 1 163 ? 10.659 5.502 -13.205 1.00 31.63 165 VAL A O 1
ATOM 1232 N N . TYR A 1 164 ? 9.032 7.025 -13.518 1.00 31.33 166 TYR A N 1
ATOM 1233 C CA . TYR A 1 164 ? 8.760 7.196 -12.097 1.00 32.62 166 TYR A CA 1
ATOM 1234 C C . TYR A 1 164 ? 7.825 6.073 -11.661 1.00 35.16 166 TYR A C 1
ATOM 1235 O O . TYR A 1 164 ? 6.760 5.884 -12.249 1.00 35.76 166 TYR A O 1
ATOM 1244 N N . GLY A 1 165 ? 8.235 5.318 -10.645 1.00 34.01 167 GLY A N 1
ATOM 1245 C CA . GLY A 1 165 ? 7.480 4.159 -10.194 1.00 33.72 167 GLY A CA 1
ATOM 1246 C C . GLY A 1 165 ? 6.217 4.484 -9.416 1.00 37.21 167 GLY A C 1
ATOM 1247 O O . GLY A 1 165 ? 5.817 5.644 -9.316 1.00 37.25 167 GLY A O 1
ATOM 1248 N N . ASP A 1 166 ? 5.588 3.448 -8.866 1.00 39.48 168 ASP A N 1
ATOM 1249 C CA . ASP A 1 166 ? 4.361 3.600 -8.088 1.00 42.92 168 ASP A CA 1
ATOM 1250 C C . ASP A 1 166 ? 4.674 3.655 -6.596 1.00 39.16 168 ASP A C 1
ATOM 1251 O O . ASP A 1 166 ? 5.010 2.636 -5.996 1.00 40.93 168 ASP A O 1
ATOM 1256 N N . PRO A 1 167 ? 4.560 4.846 -5.990 1.00 36.99 169 PRO A N 1
ATOM 1257 C CA . PRO A 1 167 ? 4.861 5.041 -4.567 1.00 37.24 169 PRO A CA 1
ATOM 1258 C C . PRO A 1 167 ? 4.146 4.060 -3.628 1.00 36.19 169 PRO A C 1
ATOM 1259 O O . PRO A 1 167 ? 4.673 3.768 -2.554 1.00 35.67 169 PRO A O 1
ATOM 1263 N N . SER A 1 168 ? 2.978 3.562 -4.025 1.00 35.57 170 SER A N 1
ATOM 1264 C CA . SER A 1 168 ? 2.214 2.647 -3.185 1.00 36.71 170 SER A CA 1
ATOM 1265 C C . SER A 1 168 ? 2.843 1.259 -3.172 1.00 35.60 170 SER A C 1
ATOM 1266 O O . SER A 1 168 ? 2.737 0.526 -2.190 1.00 32.63 170 SER A O 1
ATOM 1269 N N . VAL A 1 169 ? 3.494 0.905 -4.274 1.00 34.67 171 VAL A N 1
ATOM 1270 C CA . VAL A 1 169 ? 4.237 -0.344 -4.358 1.00 33.38 171 VAL A CA 1
ATOM 1271 C C . VAL A 1 169 ? 5.484 -0.257 -3.490 1.00 30.12 171 VAL A C 1
ATOM 1272 O O . VAL A 1 169 ? 5.816 -1.199 -2.764 1.00 31.42 171 VAL A O 1
ATOM 1276 N N . VAL A 1 170 ? 6.165 0.885 -3.558 1.00 23.85 172 VAL A N 1
ATOM 1277 C CA . VAL A 1 170 ? 7.359 1.107 -2.755 1.00 24.88 172 VAL A CA 1
ATOM 1278 C C . VAL A 1 170 ? 7.013 0.995 -1.273 1.00 23.98 172 VAL A C 1
ATOM 1279 O O . VAL A 1 170 ? 7.725 0.340 -0.522 1.00 22.36 172 VAL A O 1
ATOM 1283 N N . ASP A 1 171 ? 5.897 1.606 -0.874 1.00 24.34 173 ASP A N 1
ATOM 1284 C CA . ASP A 1 171 ? 5.402 1.523 0.503 1.00 25.16 173 ASP A CA 1
ATOM 1285 C C . ASP A 1 171 ? 5.097 0.089 0.940 1.00 26.22 173 ASP A C 1
ATOM 1286 O O . ASP A 1 171 ? 5.395 -0.295 2.069 1.00 26.67 173 ASP A O 1
ATOM 1288 N N . LYS A 1 172 ? 4.488 -0.694 0.053 1.00 24.83 174 LYS A N 1
ATOM 1289 C CA . LYS A 1 172 ? 4.133 -2.075 0.372 1.00 26.06 174 LYS A CA 1
ATOM 1290 C C . LYS A 1 172 ? 5.377 -2.953 0.539 1.00 27.54 174 LYS A C 1
ATOM 1291 O O . LYS A 1 172 ? 5.465 -3.763 1.463 1.00 29.58 174 LYS A O 1
ATOM 1297 N N . VAL A 1 173 ? 6.337 -2.776 -0.360 1.00 26.24 175 VAL A N 1
ATOM 1298 C CA . VAL A 1 173 ? 7.621 -3.463 -0.282 1.00 24.85 175 VAL A CA 1
ATOM 1299 C C . VAL A 1 173 ? 8.359 -3.150 1.020 1.00 26.80 175 VAL A C 1
ATOM 1300 O O . VAL A 1 173 ? 8.900 -4.051 1.660 1.00 26.45 175 VAL A O 1
ATOM 1304 N N . LYS A 1 174 ? 8.353 -1.879 1.420 1.00 22.82 176 LYS A N 1
ATOM 1305 C CA . LYS A 1 174 ? 9.015 -1.444 2.651 1.00 21.34 176 LYS A CA 1
ATOM 1306 C C . LYS A 1 174 ? 8.504 -2.186 3.881 1.00 24.80 176 LYS A C 1
ATOM 1307 O O . LYS A 1 174 ? 9.274 -2.512 4.788 1.00 25.42 176 LYS A O 1
ATOM 1313 N N . GLN A 1 175 ? 7.201 -2.444 3.906 1.00 26.37 177 GLN A N 1
ATOM 1314 C CA . GLN A 1 175 ? 6.583 -3.173 5.008 1.00 27.65 177 GLN A CA 1
ATOM 1315 C C . GLN A 1 175 ? 7.150 -4.585 5.143 1.00 28.00 177 GLN A C 1
ATOM 1316 O O . GLN A 1 175 ? 7.276 -5.103 6.250 1.00 30.25 177 GLN A O 1
ATOM 1318 N N . ALA A 1 176 ? 7.504 -5.194 4.015 1.00 26.33 178 ALA A N 1
ATOM 1319 C CA . ALA A 1 176 ? 8.070 -6.539 4.011 1.00 24.77 178 ALA A CA 1
ATOM 1320 C C . ALA A 1 176 ? 9.555 -6.559 4.387 1.00 26.12 178 ALA A C 1
ATOM 1321 O O . ALA A 1 176 ? 10.100 -7.609 4.733 1.00 31.70 178 ALA A O 1
ATOM 1323 N N . LEU A 1 177 ? 10.209 -5.404 4.319 1.00 24.14 179 LEU A N 1
ATOM 1324 C CA . LEU A 1 177 ? 11.643 -5.326 4.610 1.00 22.57 179 LEU A CA 1
ATOM 1325 C C . LEU A 1 177 ? 11.940 -4.862 6.034 1.00 30.45 179 LEU A C 1
ATOM 1326 O O . LEU A 1 177 ? 11.071 -4.329 6.726 1.00 34.96 179 LEU A O 1
ATOM 1331 N N . ASP A 1 178 ? 13.183 -5.059 6.458 1.00 31.90 180 ASP A N 1
ATOM 1332 C CA . ASP A 1 178 ? 13.585 -4.781 7.829 1.00 32.93 180 ASP A CA 1
ATOM 1333 C C . ASP A 1 178 ? 15.103 -4.630 7.863 1.00 33.61 180 ASP A C 1
ATOM 1334 O O . ASP A 1 178 ? 15.627 -3.514 7.853 1.00 36.66 180 ASP A O 1
ATOM 1339 N N . GLN A 1 179 ? 15.804 -5.759 7.894 1.00 24.86 181 GLN A N 1
ATOM 1340 C CA . GLN A 1 179 ? 17.260 -5.755 7.938 1.00 25.10 181 GLN A CA 1
ATOM 1341 C C . GLN A 1 179 ? 17.842 -5.376 6.588 1.00 23.07 181 GLN A C 1
ATOM 1342 O O . GLN A 1 179 ? 18.907 -4.758 6.508 1.00 26.14 181 GLN A O 1
ATOM 1348 N N . THR A 1 180 ? 17.143 -5.767 5.528 1.00 19.78 182 THR A N 1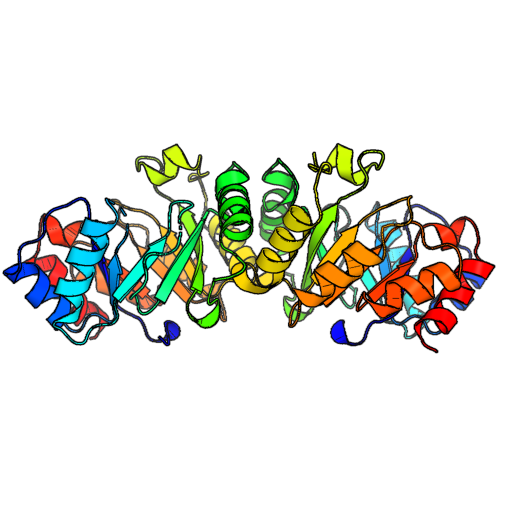
ATOM 1349 C CA . THR A 1 180 ? 17.551 -5.450 4.165 1.00 18.09 182 THR A CA 1
ATOM 1350 C C . THR A 1 180 ? 17.125 -4.017 3.834 1.00 20.77 182 THR A C 1
ATOM 1351 O O . THR A 1 180 ? 15.989 -3.627 4.086 1.00 20.17 182 THR A O 1
ATOM 1355 N N . GLN A 1 181 ? 18.048 -3.232 3.291 1.00 20.08 183 GLN A N 1
ATOM 1356 C CA . GLN A 1 181 ? 17.791 -1.822 3.018 1.00 18.21 183 GLN A CA 1
ATOM 1357 C C . GLN A 1 181 ? 17.036 -1.664 1.698 1.00 17.75 183 GLN A C 1
ATOM 1358 O O . GLN A 1 181 ? 17.322 -2.365 0.729 1.00 18.83 183 GLN A O 1
ATOM 1364 N N . LEU A 1 182 ? 16.079 -0.741 1.651 1.00 15.62 184 LEU A N 1
ATOM 1365 C CA . LEU A 1 182 ? 15.300 -0.537 0.429 1.00 15.00 184 LEU A CA 1
ATOM 1366 C C . LEU A 1 182 ? 15.822 0.635 -0.393 1.00 20.04 184 LEU A C 1
ATOM 1367 O O . LEU A 1 182 ? 15.748 1.788 0.033 1.00 19.32 184 LEU A O 1
ATOM 1372 N N . PHE A 1 183 ? 16.352 0.330 -1.573 1.00 18.54 185 PHE A N 1
ATOM 1373 C CA . PHE A 1 183 ? 16.814 1.355 -2.503 1.00 18.18 185 PHE A CA 1
ATOM 1374 C C . PHE A 1 183 ? 15.759 1.541 -3.569 1.00 18.39 185 PHE A C 1
ATOM 1375 O O . PHE A 1 183 ? 15.188 0.560 -4.040 1.00 15.97 185 PHE A O 1
ATOM 1383 N N . TYR A 1 184 ? 15.494 2.791 -3.945 1.00 20.05 186 TYR A N 1
ATOM 1384 C CA . TYR A 1 184 ? 14.591 3.078 -5.058 1.00 20.12 186 TYR A CA 1
ATOM 1385 C C . TYR A 1 184 ? 15.293 3.904 -6.130 1.00 22.12 186 TYR A C 1
ATOM 1386 O O . TYR A 1 184 ? 15.929 4.918 -5.831 1.00 21.70 186 TYR A O 1
ATOM 1395 N N . GLY A 1 185 ? 15.115 3.500 -7.382 1.00 21.57 187 GLY A N 1
ATOM 1396 C CA . GLY A 1 185 ? 15.597 4.268 -8.513 1.00 24.61 187 GLY A CA 1
ATOM 1397 C C . GLY A 1 185 ? 14.580 4.273 -9.635 1.00 25.04 187 GLY A C 1
ATOM 1398 O O . GLY A 1 185 ? 13.899 3.276 -9.863 1.00 26.79 187 GLY A O 1
ATOM 1399 N N . GLY A 1 186 ? 14.464 5.399 -10.331 1.00 24.07 188 GLY A N 1
ATOM 1400 C CA . GLY A 1 186 ? 13.533 5.500 -11.439 1.00 23.92 188 GLY A CA 1
ATOM 1401 C C . GLY A 1 186 ? 12.878 6.858 -11.616 1.00 29.30 188 GLY A C 1
ATOM 1402 O O . GLY A 1 186 ? 11.978 7.229 -10.858 1.00 31.72 188 GLY A O 1
ATOM 1403 N N . GLY A 1 187 ? 13.348 7.600 -12.618 1.00 29.58 189 GLY A N 1
ATOM 1404 C CA . GLY A 1 187 ? 12.697 8.815 -13.082 1.00 29.93 189 GLY A CA 1
ATOM 1405 C C . GLY A 1 187 ? 12.526 9.959 -12.102 1.00 31.26 189 GLY A C 1
ATOM 1406 O O . GLY A 1 187 ? 11.607 10.764 -12.241 1.00 31.35 189 GLY A O 1
ATOM 1407 N N . ILE A 1 188 ? 13.407 10.054 -11.117 1.00 29.64 190 ILE A N 1
ATOM 1408 C CA . ILE A 1 188 ? 13.326 11.151 -10.165 1.00 31.09 190 ILE A CA 1
ATOM 1409 C C . ILE A 1 188 ? 13.960 12.424 -10.732 1.00 34.32 190 ILE A C 1
ATOM 1410 O O . ILE A 1 188 ? 15.177 12.505 -10.899 1.00 31.03 190 ILE A O 1
ATOM 1415 N N . THR A 1 189 ? 13.112 13.405 -11.037 1.00 37.10 191 THR A N 1
ATOM 1416 C CA . THR A 1 189 ? 13.545 14.647 -11.672 1.00 39.36 191 THR A CA 1
ATOM 1417 C C . THR A 1 189 ? 13.197 15.869 -10.829 1.00 41.56 191 THR A C 1
ATOM 1418 O O . THR A 1 189 ? 13.870 16.897 -10.902 1.00 45.87 191 THR A O 1
ATOM 1422 N N . THR A 1 190 ? 12.134 15.761 -10.040 1.00 39.39 192 THR A N 1
ATOM 1423 C CA . THR A 1 190 ? 11.671 16.880 -9.231 1.00 39.36 192 THR A CA 1
ATOM 1424 C C . THR A 1 190 ? 11.821 16.557 -7.751 1.00 41.00 192 THR A C 1
ATOM 1425 O O . THR A 1 190 ? 11.803 15.388 -7.369 1.00 39.66 192 THR A O 1
ATOM 1429 N N . PRO A 1 191 ? 11.979 17.594 -6.912 1.00 42.93 193 PRO A N 1
ATOM 1430 C CA . PRO A 1 191 ? 12.091 17.386 -5.465 1.00 41.93 193 PRO A CA 1
ATOM 1431 C C . PRO A 1 191 ? 10.865 16.696 -4.856 1.00 38.78 193 PRO A C 1
ATOM 1432 O O . PRO A 1 191 ? 11.039 15.917 -3.923 1.00 35.85 193 PRO A O 1
ATOM 1436 N N . GLU A 1 192 ? 9.667 16.971 -5.374 1.00 34.85 194 GLU A N 1
ATOM 1437 C CA . GLU A 1 192 ? 8.451 16.317 -4.880 1.00 33.12 194 GLU A CA 1
ATOM 1438 C C . GLU A 1 192 ? 8.500 14.809 -5.125 1.00 32.34 194 GLU A C 1
ATOM 1439 O O . GLU A 1 192 ? 8.141 14.019 -4.252 1.00 34.72 194 GLU A O 1
ATOM 1441 N N . GLN A 1 193 ? 8.953 14.421 -6.315 1.00 27.40 195 GLN A N 1
ATOM 1442 C CA . GLN A 1 193 ? 9.141 13.014 -6.647 1.00 27.84 195 GLN A CA 1
ATOM 1443 C C . GLN A 1 193 ? 10.145 12.365 -5.706 1.00 29.10 195 GLN A C 1
ATOM 1444 O O . GLN A 1 193 ? 9.915 11.260 -5.207 1.00 27.23 195 GLN A O 1
ATOM 1450 N N . ALA A 1 194 ? 11.265 13.053 -5.479 1.00 25.27 196 ALA A N 1
ATOM 1451 C CA . ALA A 1 194 ? 12.286 12.576 -4.553 1.00 25.61 196 ALA A CA 1
ATOM 1452 C C . ALA A 1 194 ? 11.717 12.412 -3.150 1.00 25.14 196 ALA A C 1
ATOM 1453 O O . ALA A 1 194 ? 11.876 11.362 -2.528 1.00 27.20 196 ALA A O 1
ATOM 1455 N N . GLU A 1 195 ? 11.049 13.451 -2.661 1.00 26.21 197 GLU A N 1
ATOM 1456 C CA . GLU A 1 195 ? 10.471 13.431 -1.320 1.00 26.61 197 GLU A CA 1
ATOM 1457 C C . GLU A 1 195 ? 9.462 12.293 -1.137 1.00 26.52 197 GLU A C 1
ATOM 1458 O O . GLU A 1 195 ? 9.489 11.596 -0.128 1.00 24.25 197 GLU A O 1
ATOM 1460 N N . HIS A 1 196 ? 8.586 12.099 -2.117 1.00 28.32 198 HIS A N 1
ATOM 1461 C CA . HIS A 1 196 ? 7.540 11.085 -1.998 1.00 31.30 198 HIS A CA 1
ATOM 1462 C C . HIS A 1 196 ? 8.123 9.673 -1.871 1.00 31.52 198 HIS A C 1
ATOM 1463 O O . HIS A 1 196 ? 7.738 8.913 -0.982 1.00 31.75 198 HIS A O 1
ATOM 1470 N N . MET A 1 197 ? 9.062 9.332 -2.745 1.00 24.93 199 MET A N 1
ATOM 1471 C CA . MET A 1 197 ? 9.704 8.023 -2.681 1.00 24.48 199 MET A CA 1
ATOM 1472 C C . MET A 1 197 ? 10.534 7.858 -1.406 1.00 26.86 199 MET A C 1
ATOM 1473 O O . MET A 1 197 ? 10.601 6.765 -0.842 1.00 25.92 199 MET A O 1
ATOM 1478 N N . ALA A 1 198 ? 11.147 8.947 -0.947 1.00 23.65 200 ALA A N 1
ATOM 1479 C CA . ALA A 1 198 ? 11.961 8.922 0.269 1.00 23.91 200 ALA A CA 1
ATOM 1480 C C . ALA A 1 198 ? 11.142 8.627 1.531 1.00 23.90 200 ALA A C 1
ATOM 1481 O O . ALA A 1 198 ? 11.698 8.231 2.552 1.00 24.82 200 ALA A O 1
ATOM 1483 N N . ARG A 1 199 ? 9.828 8.825 1.461 1.00 23.76 201 ARG A N 1
ATOM 1484 C CA . ARG A 1 199 ? 8.954 8.520 2.593 1.00 26.24 201 ARG A CA 1
ATOM 1485 C C . ARG A 1 199 ? 8.917 7.014 2.869 1.00 28.48 201 ARG A C 1
ATOM 1486 O O . ARG A 1 199 ? 8.661 6.585 3.995 1.00 30.21 201 ARG A O 1
ATOM 1488 N N . TYR A 1 200 ? 9.187 6.223 1.834 1.00 25.68 202 TYR A N 1
ATOM 1489 C CA . TYR A 1 200 ? 9.072 4.771 1.915 1.00 24.71 202 TYR A CA 1
ATOM 1490 C C . TYR A 1 200 ? 10.405 4.056 1.696 1.00 26.44 202 TYR A C 1
ATOM 1491 O O . TYR A 1 200 ? 10.760 3.156 2.450 1.00 24.71 202 TYR A O 1
ATOM 1500 N N . ALA A 1 201 ? 11.144 4.460 0.668 1.00 23.37 203 ALA A N 1
ATOM 1501 C CA . ALA A 1 201 ? 12.467 3.899 0.427 1.00 21.87 203 ALA A CA 1
ATOM 1502 C C . ALA A 1 201 ? 13.432 4.366 1.509 1.00 21.21 203 ALA A C 1
ATOM 1503 O O . ALA A 1 201 ? 13.359 5.505 1.960 1.00 21.54 203 ALA A O 1
ATOM 1505 N N . ASP A 1 202 ? 14.335 3.488 1.933 1.00 19.83 204 ASP A N 1
ATOM 1506 C CA . ASP A 1 202 ? 15.425 3.920 2.804 1.00 19.82 204 ASP A CA 1
ATOM 1507 C C . ASP A 1 202 ? 16.330 4.892 2.040 1.00 20.37 204 ASP A C 1
ATOM 1508 O O . ASP A 1 202 ? 16.740 5.941 2.553 1.00 21.80 204 ASP A O 1
ATOM 1513 N N . THR A 1 203 ? 16.638 4.528 0.802 1.00 20.99 205 THR A N 1
ATOM 1514 C CA . THR A 1 203 ? 17.593 5.269 -0.002 1.00 18.66 205 THR A CA 1
ATOM 1515 C C . THR A 1 203 ? 17.014 5.501 -1.386 1.00 23.43 205 THR A C 1
ATOM 1516 O O . THR A 1 203 ? 16.510 4.578 -2.025 1.00 23.09 205 THR A O 1
ATOM 1520 N N . VAL A 1 204 ? 17.082 6.750 -1.828 1.00 20.00 206 VAL A N 1
ATOM 1521 C CA . VAL A 1 204 ? 16.563 7.166 -3.117 1.00 17.14 206 VAL A CA 1
ATOM 1522 C C . VAL A 1 204 ? 17.744 7.505 -4.043 1.00 19.57 206 VAL A C 1
ATOM 1523 O O . VAL A 1 204 ? 18.669 8.217 -3.644 1.00 19.17 206 VAL A O 1
ATOM 1527 N N . VAL A 1 205 ? 17.729 6.969 -5.261 1.00 19.67 207 VAL A N 1
ATOM 1528 C CA . VAL A 1 205 ? 18.851 7.137 -6.188 1.00 17.54 207 VAL A CA 1
ATOM 1529 C C . VAL A 1 205 ? 18.475 8.080 -7.324 1.00 21.70 207 VAL A C 1
ATOM 1530 O O . VAL A 1 205 ? 17.455 7.887 -7.984 1.00 21.41 207 VAL A O 1
ATOM 1534 N N . VAL A 1 206 ? 19.301 9.099 -7.548 1.00 19.18 208 VAL A N 1
ATOM 1535 C CA . VAL A 1 206 ? 19.054 10.076 -8.608 1.00 21.11 208 VAL A CA 1
ATOM 1536 C C . VAL A 1 206 ? 20.177 10.013 -9.644 1.00 23.75 208 VAL A C 1
ATOM 1537 O O . VAL A 1 206 ? 21.345 10.246 -9.321 1.00 24.15 208 VAL A O 1
ATOM 1541 N N . GLY A 1 207 ? 19.825 9.688 -10.886 1.00 21.49 209 GLY A N 1
ATOM 1542 C CA . GLY A 1 207 ? 20.821 9.477 -11.923 1.00 19.44 209 GLY A CA 1
ATOM 1543 C C . GLY A 1 207 ? 20.661 10.379 -13.133 1.00 23.69 209 GLY A C 1
ATOM 1544 O O . GLY A 1 207 ? 21.372 11.375 -13.263 1.00 24.07 209 GLY A O 1
ATOM 1545 N N . ASN A 1 208 ? 19.726 10.031 -14.012 1.00 24.29 210 ASN A N 1
ATOM 1546 C CA . ASN A 1 208 ? 19.514 10.748 -15.269 1.00 23.68 210 ASN A CA 1
ATOM 1547 C C . ASN A 1 208 ? 19.332 12.265 -15.151 1.00 25.23 210 ASN A C 1
ATOM 1548 O O . ASN A 1 208 ? 19.774 13.017 -16.023 1.00 25.83 210 ASN A O 1
ATOM 1553 N N . ALA A 1 209 ? 18.661 12.708 -14.089 1.00 23.82 211 ALA A N 1
ATOM 1554 C CA . ALA A 1 209 ? 18.374 14.128 -13.901 1.00 25.14 211 ALA A CA 1
ATOM 1555 C C . ALA A 1 209 ? 19.652 14.954 -13.777 1.00 24.25 211 ALA A C 1
ATOM 1556 O O . ALA A 1 209 ? 19.660 16.140 -14.093 1.00 26.71 211 ALA A O 1
ATOM 1558 N N . ILE A 1 210 ? 20.723 14.317 -13.315 1.00 24.31 212 ILE A N 1
ATOM 1559 C CA . ILE A 1 210 ? 22.027 14.965 -13.200 1.00 26.04 212 ILE A CA 1
ATOM 1560 C C . ILE A 1 210 ? 22.462 15.569 -14.536 1.00 26.71 212 ILE A C 1
ATOM 1561 O O . ILE A 1 210 ? 22.988 16.684 -14.590 1.00 26.60 212 ILE A O 1
ATOM 1566 N N . TYR A 1 211 ? 22.208 14.838 -15.615 1.00 24.12 213 TYR A N 1
ATOM 1567 C CA . TYR A 1 211 ? 22.602 15.270 -16.952 1.00 24.48 213 TYR A CA 1
ATOM 1568 C C . TYR A 1 211 ? 21.495 16.059 -17.666 1.00 28.80 213 TYR A C 1
ATOM 1569 O O . TYR A 1 211 ? 21.781 16.970 -18.440 1.00 34.28 213 TYR A O 1
ATOM 1578 N N . ASP A 1 212 ? 20.238 15.729 -17.373 1.00 29.72 214 ASP A N 1
ATOM 1579 C CA . ASP A 1 212 ? 19.082 16.326 -18.053 1.00 32.36 214 ASP A CA 1
ATOM 1580 C C . ASP A 1 212 ? 18.521 17.590 -17.387 1.00 31.22 214 ASP A C 1
ATOM 1581 O O . ASP A 1 212 ? 17.964 18.449 -18.061 1.00 32.88 214 ASP A O 1
ATOM 1586 N N . ALA A 1 213 ? 18.645 17.690 -16.068 1.00 27.89 215 ALA A N 1
ATOM 1587 C CA . ALA A 1 213 ? 18.098 18.830 -15.333 1.00 27.56 215 ALA A CA 1
ATOM 1588 C C . ALA A 1 213 ? 18.908 19.076 -14.069 1.00 26.23 215 ALA A C 1
ATOM 1589 O O . ALA A 1 213 ? 18.420 18.863 -12.958 1.00 24.74 215 ALA A O 1
ATOM 1591 N N . PHE A 1 214 ? 20.147 19.524 -14.251 1.00 25.20 216 PHE A N 1
ATOM 1592 C CA . PHE A 1 214 ? 21.118 19.589 -13.163 1.00 23.14 216 PHE A CA 1
ATOM 1593 C C . PHE A 1 214 ? 20.648 20.326 -11.908 1.00 26.66 216 PHE A C 1
ATOM 1594 O O . PHE A 1 214 ? 20.817 19.818 -10.796 1.00 24.84 216 PHE A O 1
ATOM 1602 N N . GLU A 1 215 ? 20.063 21.513 -12.078 1.00 27.40 217 GLU A N 1
ATOM 1603 C CA . GLU A 1 215 ? 19.640 22.297 -10.922 1.00 26.75 217 GLU A CA 1
ATOM 1604 C C . GLU A 1 215 ? 18.546 21.571 -10.144 1.00 28.18 217 GLU A C 1
ATOM 1605 O O . GLU A 1 215 ? 18.561 21.558 -8.911 1.00 27.47 217 GLU A O 1
ATOM 1611 N N . GLN A 1 216 ? 17.607 20.960 -10.861 1.00 22.91 218 GLN A N 1
ATOM 1612 C CA . GLN A 1 216 ? 16.577 20.149 -10.215 1.00 25.57 218 GLN A CA 1
ATOM 1613 C C . GLN A 1 216 ? 17.181 18.937 -9.492 1.00 25.37 218 GLN A C 1
ATOM 1614 O O . GLN A 1 216 ? 16.774 18.610 -8.377 1.00 26.52 218 GLN A O 1
ATOM 1616 N N . ALA A 1 217 ? 18.152 18.279 -10.129 1.00 21.68 219 ALA A N 1
ATOM 1617 C CA . ALA A 1 217 ? 18.884 17.174 -9.501 1.00 21.20 219 ALA A CA 1
ATOM 1618 C C . ALA A 1 217 ? 19.483 17.576 -8.149 1.00 21.65 219 ALA A C 1
ATOM 1619 O O . ALA A 1 217 ? 19.377 16.839 -7.171 1.00 21.51 219 ALA A O 1
ATOM 1621 N N . LEU A 1 218 ? 20.100 18.751 -8.093 1.00 23.02 220 LEU A N 1
ATOM 1622 C CA . LEU A 1 218 ? 20.689 19.234 -6.846 1.00 22.67 220 LEU A CA 1
ATOM 1623 C C . LEU A 1 218 ? 19.621 19.469 -5.778 1.00 25.38 220 LEU A C 1
ATOM 1624 O O . LEU A 1 218 ? 19.846 19.219 -4.595 1.00 26.21 220 LEU A O 1
ATOM 1629 N N . ALA A 1 219 ? 18.457 19.944 -6.209 1.00 23.36 221 ALA A N 1
ATOM 1630 C CA . ALA A 1 219 ? 17.352 20.221 -5.299 1.00 27.54 221 ALA A CA 1
ATOM 1631 C C . ALA A 1 219 ? 16.763 18.955 -4.653 1.00 28.32 221 ALA A C 1
ATOM 1632 O O . ALA A 1 219 ? 16.064 19.045 -3.642 1.00 23.71 221 ALA A O 1
ATOM 1634 N N . THR A 1 220 ? 17.050 17.783 -5.219 1.00 22.63 222 THR A N 1
ATOM 1635 C CA . THR A 1 220 ? 16.472 16.548 -4.689 1.00 23.18 222 THR A CA 1
ATOM 1636 C C . THR A 1 220 ? 17.082 16.185 -3.341 1.00 24.59 222 THR A C 1
ATOM 1637 O O . THR A 1 220 ? 16.463 15.481 -2.544 1.00 26.22 222 THR A O 1
ATOM 1641 N N . VAL A 1 221 ? 18.288 16.685 -3.091 1.00 22.46 223 VAL A N 1
ATOM 1642 C CA . VAL A 1 221 ? 18.997 16.406 -1.848 1.00 22.55 223 VAL A CA 1
ATOM 1643 C C . VAL A 1 221 ? 18.221 16.920 -0.639 1.00 24.28 223 VAL A C 1
ATOM 1644 O O . VAL A 1 221 ? 17.823 16.142 0.226 1.00 23.00 223 VAL A O 1
ATOM 1648 N N . ALA A 1 222 ? 18.003 18.232 -0.587 1.00 25.34 224 ALA A N 1
ATOM 1649 C CA . ALA A 1 222 ? 17.281 18.841 0.524 1.00 26.44 224 ALA A CA 1
ATOM 1650 C C . ALA A 1 222 ? 15.863 18.284 0.653 1.00 31.39 224 ALA A C 1
ATOM 1651 O O . ALA A 1 222 ? 15.346 18.143 1.758 1.00 30.34 224 ALA A O 1
ATOM 1653 N N . ALA A 1 223 ? 15.243 17.959 -0.478 1.00 23.97 225 ALA A N 1
ATOM 1654 C CA . ALA A 1 223 ? 13.890 17.412 -0.476 1.00 28.44 225 ALA A CA 1
ATOM 1655 C C . ALA A 1 223 ? 13.838 16.093 0.298 1.00 30.03 225 ALA A C 1
ATOM 1656 O O . ALA A 1 223 ? 12.875 15.814 1.015 1.00 28.40 225 ALA A O 1
ATOM 1658 N N . VAL A 1 224 ? 14.887 15.290 0.152 1.00 26.43 226 VAL A N 1
ATOM 1659 C CA . VAL A 1 224 ? 14.987 14.029 0.875 1.00 31.43 226 VAL A CA 1
ATOM 1660 C C . VAL A 1 224 ? 15.496 14.255 2.300 1.00 35.32 226 VAL A C 1
ATOM 1661 O O . VAL A 1 224 ? 14.902 13.764 3.258 1.00 36.47 226 VAL A O 1
ATOM 1665 N N . LYS A 1 225 ? 16.569 15.029 2.437 1.00 35.81 227 LYS A N 1
ATOM 1666 C CA . LYS A 1 225 ? 17.266 15.161 3.717 1.00 43.91 227 LYS A CA 1
ATOM 1667 C C . LYS A 1 225 ? 16.654 16.175 4.691 1.00 54.91 227 LYS A C 1
ATOM 1668 O O . LYS A 1 225 ? 17.133 16.322 5.816 1.00 55.63 227 LYS A O 1
ATOM 1670 N N . GLN A 1 226 ? 15.604 16.872 4.264 1.00 63.54 228 GLN A N 1
ATOM 1671 C CA . GLN A 1 226 ? 14.935 17.843 5.130 1.00 71.85 228 GLN A CA 1
ATOM 1672 C C . GLN A 1 226 ? 13.444 17.547 5.256 1.00 80.46 228 GLN A C 1
ATOM 1673 O O . GLN A 1 226 ? 13.048 16.412 5.519 1.00 78.32 228 GLN A O 1
ATOM 1675 N N . GLU B 2 1 ? 16.988 -24.381 16.402 1.00 36.82 2 GLU B N 1
ATOM 1676 C CA . GLU B 2 1 ? 18.245 -25.003 16.801 1.00 34.58 2 GLU B CA 1
ATOM 1677 C C . GLU B 2 1 ? 19.470 -24.192 16.389 1.00 33.28 2 GLU B C 1
ATOM 1678 O O . GLU B 2 1 ? 19.467 -23.494 15.368 1.00 31.55 2 GLU B O 1
ATOM 1684 N N . GLU B 2 2 ? 20.521 -24.300 17.192 1.00 28.34 3 GLU B N 1
ATOM 1685 C CA . GLU B 2 2 ? 21.784 -23.657 16.884 1.00 25.33 3 GLU B CA 1
ATOM 1686 C C . GLU B 2 2 ? 22.579 -24.595 15.988 1.00 24.71 3 GLU B C 1
ATOM 1687 O O . GLU B 2 2 ? 23.333 -25.435 16.477 1.00 26.88 3 GLU B O 1
ATOM 1689 N N . ILE B 2 3 ? 22.401 -24.461 14.678 1.00 21.38 4 I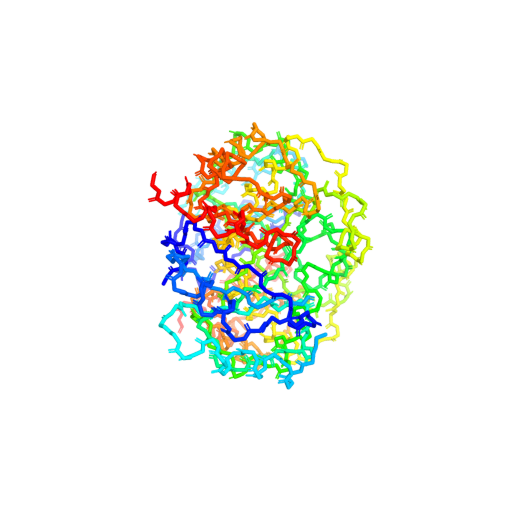LE B N 1
ATOM 1690 C CA . ILE B 2 3 ? 22.997 -25.401 13.732 1.00 24.20 4 ILE B CA 1
ATOM 1691 C C . ILE B 2 3 ? 24.524 -25.334 13.687 1.00 23.95 4 ILE B C 1
ATOM 1692 O O . ILE B 2 3 ? 25.176 -26.263 13.202 1.00 23.20 4 ILE B O 1
ATOM 1697 N N . ARG B 2 4 ? 25.097 -24.247 14.200 1.00 21.39 5 ARG B N 1
ATOM 1698 C CA . ARG B 2 4 ? 26.554 -24.091 14.193 1.00 21.55 5 ARG B CA 1
ATOM 1699 C C . ARG B 2 4 ? 27.271 -25.171 15.019 1.00 21.72 5 ARG B C 1
ATOM 1700 O O . ARG B 2 4 ? 28.454 -25.427 14.821 1.00 23.40 5 ARG B O 1
ATOM 1702 N N . ALA B 2 5 ? 26.535 -25.816 15.921 1.00 23.12 6 ALA B N 1
ATOM 1703 C CA . ALA B 2 5 ? 27.085 -26.849 16.788 1.00 24.92 6 ALA B CA 1
ATOM 1704 C C . ALA B 2 5 ? 27.108 -28.221 16.128 1.00 27.01 6 ALA B C 1
ATOM 1705 O O . ALA B 2 5 ? 27.865 -29.098 16.543 1.00 28.86 6 ALA B O 1
ATOM 1707 N N . TRP B 2 6 ? 26.261 -28.412 15.122 1.00 22.56 7 TRP B N 1
ATOM 1708 C CA . TRP B 2 6 ? 26.173 -29.691 14.430 1.00 22.45 7 TRP B CA 1
ATOM 1709 C C . TRP B 2 6 ? 27.522 -30.126 13.861 1.00 23.63 7 TRP B C 1
ATOM 1710 O O . TRP B 2 6 ? 28.185 -29.358 13.164 1.00 22.00 7 TRP B O 1
ATOM 1721 N N . ARG B 2 7 ? 27.918 -31.360 14.170 1.00 21.80 8 ARG B N 1
ATOM 1722 C CA . ARG B 2 7 ? 29.139 -31.950 13.633 1.00 19.75 8 ARG B CA 1
ATOM 1723 C C . ARG B 2 7 ? 28.779 -33.196 12.835 1.00 20.61 8 ARG B C 1
ATOM 1724 O O . ARG B 2 7 ? 29.346 -33.464 11.775 1.00 21.08 8 ARG B O 1
ATOM 1732 N N . HIS B 2 8 ? 27.818 -33.954 13.348 1.00 19.89 9 HIS B N 1
ATOM 1733 C CA . HIS B 2 8 ? 27.354 -35.152 12.669 1.00 19.37 9 HIS B CA 1
ATOM 1734 C C . HIS B 2 8 ? 25.840 -35.131 12.538 1.00 20.41 9 HIS B C 1
ATOM 1735 O O . HIS B 2 8 ? 25.138 -34.913 13.521 1.00 20.14 9 HIS B O 1
ATOM 1742 N N . VAL B 2 9 ? 25.337 -35.363 11.328 1.00 17.19 10 VAL B N 1
ATOM 1743 C CA . VAL B 2 9 ? 23.898 -35.516 11.131 1.00 17.06 10 VAL B CA 1
ATOM 1744 C C . VAL B 2 9 ? 23.584 -36.732 10.256 1.00 20.07 10 VAL B C 1
ATOM 1745 O O . VAL B 2 9 ? 24.365 -37.096 9.363 1.00 19.69 10 VAL B O 1
ATOM 1749 N N . PHE B 2 10 ? 22.455 -37.379 10.539 1.00 17.85 11 PHE B N 1
ATOM 1750 C CA . PHE B 2 10 ? 21.967 -38.474 9.704 1.00 18.16 11 PHE B CA 1
ATOM 1751 C C . PHE B 2 10 ? 20.849 -37.938 8.826 1.00 22.21 11 PHE B C 1
ATOM 1752 O O . PHE B 2 10 ? 19.995 -37.192 9.302 1.00 22.17 11 PHE B O 1
ATOM 1760 N N . LYS B 2 11 ? 20.847 -38.305 7.547 1.00 21.90 12 LYS B N 1
ATOM 1761 C CA . LYS B 2 11 ? 19.760 -37.908 6.661 1.00 19.33 12 LYS B CA 1
ATOM 1762 C C . LYS B 2 11 ? 18.941 -39.117 6.234 1.00 22.23 12 LYS B C 1
ATOM 1763 O O . LYS B 2 11 ? 19.481 -40.090 5.702 1.00 24.42 12 LYS B O 1
ATOM 1769 N N . LEU B 2 12 ? 17.636 -39.051 6.470 1.00 18.74 13 LEU B N 1
ATOM 1770 C CA . LEU B 2 12 ? 16.739 -40.132 6.083 1.00 19.76 13 LEU B CA 1
ATOM 1771 C C . LEU B 2 12 ? 15.888 -39.736 4.883 1.00 23.01 13 LEU B C 1
ATOM 1772 O O . LEU B 2 12 ? 15.361 -38.625 4.823 1.00 25.18 13 LEU B O 1
ATOM 1777 N N . ASP B 2 13 ? 15.771 -40.653 3.929 1.00 22.61 14 ASP B N 1
ATOM 1778 C CA . ASP B 2 13 ? 14.852 -40.524 2.803 1.00 25.28 14 ASP B CA 1
ATOM 1779 C C . ASP B 2 13 ? 13.498 -41.069 3.258 1.00 25.09 14 ASP B C 1
ATOM 1780 O O . ASP B 2 13 ? 13.395 -42.240 3.613 1.00 26.16 14 ASP B O 1
ATOM 1785 N N . PRO B 2 14 ? 12.451 -40.227 3.243 1.00 26.35 15 PRO B N 1
ATOM 1786 C CA . PRO B 2 14 ? 11.150 -40.697 3.735 1.00 25.07 15 PRO B CA 1
ATOM 1787 C C . PRO B 2 14 ? 10.489 -41.714 2.800 1.00 26.08 15 PRO B C 1
ATOM 1788 O O . PRO B 2 14 ? 9.564 -42.403 3.220 1.00 27.45 15 PRO B O 1
ATOM 1792 N N . ASN B 2 15 ? 10.960 -41.816 1.561 1.00 26.92 16 ASN B N 1
ATOM 1793 C CA . ASN B 2 15 ? 10.437 -42.818 0.632 1.00 28.34 16 ASN B CA 1
ATOM 1794 C C . ASN B 2 15 ? 11.064 -44.198 0.835 1.00 30.36 16 ASN B C 1
ATOM 1795 O O . ASN B 2 15 ? 10.649 -45.172 0.209 1.00 33.55 16 ASN B O 1
ATOM 1797 N N . LYS B 2 16 ? 12.063 -44.276 1.713 1.00 25.69 17 LYS B N 1
ATOM 1798 C CA . LYS B 2 16 ? 12.693 -45.549 2.056 1.00 27.55 17 LYS B CA 1
ATOM 1799 C C . LYS B 2 16 ? 12.255 -45.992 3.448 1.00 28.49 17 LYS B C 1
ATOM 1800 O O . LYS B 2 16 ? 12.518 -45.296 4.431 1.00 29.45 17 LYS B O 1
ATOM 1806 N N . PRO B 2 17 ? 11.582 -47.152 3.538 1.00 29.06 18 PRO B N 1
ATOM 1807 C CA . PRO B 2 17 ? 11.111 -47.663 4.831 1.00 30.56 18 PRO B CA 1
ATOM 1808 C C . PRO B 2 17 ? 12.252 -47.807 5.830 1.00 29.52 18 PRO B C 1
ATOM 1809 O O . PRO B 2 17 ? 13.345 -48.232 5.462 1.00 31.69 18 PRO B O 1
ATOM 1813 N N . ILE B 2 18 ? 12.001 -47.426 7.075 1.00 28.53 19 ILE B N 1
ATOM 1814 C CA . ILE B 2 18 ? 12.965 -47.649 8.142 1.00 26.37 19 ILE B CA 1
ATOM 1815 C C . ILE B 2 18 ? 12.236 -48.235 9.348 1.00 25.75 19 ILE B C 1
ATOM 1816 O O . ILE B 2 18 ? 11.213 -47.704 9.786 1.00 23.66 19 ILE B O 1
ATOM 1821 N N . ASP B 2 19 ? 12.745 -49.363 9.846 1.00 22.37 20 ASP B N 1
ATOM 1822 C CA . ASP B 2 19 ? 12.130 -50.062 10.973 1.00 23.32 20 ASP B CA 1
ATOM 1823 C C . ASP B 2 19 ? 12.374 -49.298 12.270 1.00 24.88 20 ASP B C 1
ATOM 1824 O O . ASP B 2 19 ? 13.292 -48.478 12.345 1.00 24.65 20 ASP B O 1
ATOM 1829 N N . ASP B 2 20 ? 11.554 -49.575 13.284 1.00 23.23 21 ASP B N 1
ATOM 1830 C CA . ASP B 2 20 ? 11.648 -48.897 14.576 1.00 23.91 21 ASP B CA 1
ATOM 1831 C C . ASP B 2 20 ? 12.985 -49.145 15.257 1.00 27.04 21 ASP B C 1
ATOM 1832 O O . ASP B 2 20 ? 13.519 -48.258 15.928 1.00 26.95 21 ASP B O 1
ATOM 1837 N N . GLU B 2 21 ? 13.512 -50.359 15.104 1.00 26.69 22 GLU B N 1
ATOM 1838 C CA . GLU B 2 21 ? 14.779 -50.722 15.735 1.00 24.57 22 GLU B CA 1
ATOM 1839 C C . GLU B 2 21 ? 15.916 -49.840 15.239 1.00 23.72 22 GLU B C 1
ATOM 1840 O O . GLU B 2 21 ? 16.633 -49.231 16.033 1.00 24.62 22 GLU B O 1
ATOM 1846 N N . ARG B 2 22 ? 16.079 -49.768 13.923 1.00 21.88 23 ARG B N 1
ATOM 1847 C CA . ARG B 2 22 ? 17.140 -48.944 13.354 1.00 22.67 23 ARG B CA 1
ATOM 1848 C C . ARG B 2 22 ? 16.904 -47.455 13.593 1.00 25.66 23 ARG B C 1
ATOM 1849 O O . ARG B 2 22 ? 17.852 -46.716 13.870 1.00 23.60 23 ARG B O 1
ATOM 1857 N N . LEU B 2 23 ? 15.645 -47.022 13.514 1.00 22.71 24 LEU B N 1
ATOM 1858 C CA . LEU B 2 23 ? 15.312 -45.621 13.773 1.00 19.31 24 LEU B CA 1
ATOM 1859 C C . LEU B 2 23 ? 15.727 -45.212 15.186 1.00 19.49 24 LEU B C 1
ATOM 1860 O O . LEU B 2 23 ? 16.323 -44.146 15.387 1.00 21.37 24 LEU B O 1
ATOM 1865 N N . GLU B 2 24 ? 15.425 -46.071 16.155 1.00 20.35 25 GLU B N 1
ATOM 1866 C CA . GLU B 2 24 ? 15.775 -45.812 17.550 1.00 22.33 25 GLU B CA 1
ATOM 1867 C C . GLU B 2 24 ? 17.288 -45.746 17.783 1.00 24.98 25 GLU B C 1
ATOM 1868 O O . GLU B 2 24 ? 17.774 -44.830 18.447 1.00 23.43 25 GLU B O 1
ATOM 1874 N N . ARG B 2 25 ? 18.029 -46.716 17.250 1.00 21.48 26 ARG B N 1
ATOM 1875 C CA . ARG B 2 25 ? 19.486 -46.702 17.392 1.00 23.78 26 ARG B CA 1
ATOM 1876 C C . ARG B 2 25 ? 20.076 -45.434 16.770 1.00 23.14 26 ARG B C 1
ATOM 1877 O O . ARG B 2 25 ? 20.993 -44.831 17.321 1.00 24.23 26 ARG B O 1
ATOM 1885 N N . LEU B 2 26 ? 19.541 -45.023 15.638 1.00 19.95 27 LEU B N 1
ATOM 1886 C CA . LEU B 2 26 ? 19.947 -43.811 14.971 1.00 22.74 27 LEU B CA 1
ATOM 1887 C C . LEU B 2 26 ? 19.683 -42.595 15.857 1.00 21.34 27 LEU B C 1
ATOM 1888 O O . LEU B 2 26 ? 20.550 -41.809 16.086 1.00 21.44 27 LEU B O 1
ATOM 1893 N N . CYS B 2 27 ? 18.441 -42.461 16.296 1.00 21.56 28 CYS B N 1
ATOM 1894 C CA . CYS B 2 27 ? 18.015 -41.292 17.068 1.00 23.39 28 CYS B CA 1
ATOM 1895 C C . CYS B 2 27 ? 18.729 -41.196 18.417 1.00 26.38 28 CYS B C 1
ATOM 1896 O O . CYS B 2 27 ? 18.947 -40.097 18.932 1.00 27.58 28 CYS B O 1
ATOM 1899 N N . GLU B 2 28 ? 19.092 -42.344 18.983 1.00 24.06 29 GLU B N 1
ATOM 1900 C CA . GLU B 2 28 ? 19.792 -42.377 20.262 1.00 22.55 29 GLU B CA 1
ATOM 1901 C C . GLU B 2 28 ? 21.317 -42.465 20.097 1.00 23.36 29 GLU B C 1
ATOM 1902 O O . GLU B 2 28 ? 22.045 -42.560 21.081 1.00 25.08 29 GLU B O 1
ATOM 1904 N N . SER B 2 29 ? 21.789 -42.411 18.854 1.00 22.52 30 SER B N 1
ATOM 1905 C CA . SER B 2 29 ? 23.218 -42.564 18.534 1.00 23.34 30 SER B CA 1
ATOM 1906 C C . SER B 2 29 ? 24.159 -41.472 19.067 1.00 28.37 30 SER B C 1
ATOM 1907 O O . SER B 2 29 ? 25.366 -41.691 19.185 1.00 30.98 30 SER B O 1
ATOM 1910 N N . GLY B 2 30 ? 23.619 -40.295 19.360 1.00 26.35 31 GLY B N 1
ATOM 1911 C CA . GLY B 2 30 ? 24.448 -39.160 19.734 1.00 26.92 31 GLY B CA 1
ATOM 1912 C C . GLY B 2 30 ? 24.660 -38.211 18.570 1.00 25.17 31 GLY B C 1
ATOM 1913 O O . GLY B 2 30 ? 25.396 -37.229 18.681 1.00 26.96 31 GLY B O 1
ATOM 1914 N N . THR B 2 31 ? 24.021 -38.514 17.444 1.00 23.69 32 THR B N 1
ATOM 1915 C CA . THR B 2 31 ? 24.045 -37.627 16.286 1.00 22.12 32 THR B CA 1
ATOM 1916 C C . THR B 2 31 ? 23.439 -36.276 16.663 1.00 20.57 32 THR B C 1
ATOM 1917 O O . THR B 2 31 ? 22.568 -36.192 17.530 1.00 19.82 32 THR B O 1
ATOM 1921 N N . ASP B 2 32 ? 23.917 -35.220 16.021 1.00 21.74 33 ASP B N 1
ATOM 1922 C CA . ASP B 2 32 ? 23.461 -33.873 16.337 1.00 21.85 33 ASP B CA 1
ATOM 1923 C C . ASP B 2 32 ? 22.055 -33.579 15.802 1.00 23.60 33 ASP B C 1
ATOM 1924 O O . ASP B 2 32 ? 21.339 -32.752 16.363 1.00 20.75 33 ASP B O 1
ATOM 1929 N N . ALA B 2 33 ? 21.656 -34.270 14.736 1.00 17.84 34 ALA B N 1
ATOM 1930 C CA . ALA B 2 33 ? 20.328 -34.071 14.165 1.00 19.72 34 ALA B CA 1
ATOM 1931 C C . ALA B 2 33 ? 19.954 -35.176 13.203 1.00 22.17 34 ALA B C 1
ATOM 1932 O O . ALA B 2 33 ? 20.823 -35.823 12.619 1.00 21.54 34 ALA B O 1
ATOM 1934 N N . VAL B 2 34 ? 18.649 -35.370 13.033 1.00 17.48 35 VAL B N 1
ATOM 1935 C CA . VAL B 2 34 ? 18.127 -36.261 12.010 1.00 21.34 35 VAL B CA 1
ATOM 1936 C C . VAL B 2 34 ? 17.393 -35.393 10.981 1.00 24.87 35 VAL B C 1
ATOM 1937 O O . VAL B 2 34 ? 16.408 -34.722 11.304 1.00 20.80 35 VAL B O 1
ATOM 1941 N N . ILE B 2 35 ? 17.906 -35.383 9.754 1.00 16.91 36 ILE B N 1
ATOM 1942 C CA . ILE B 2 35 ? 17.313 -34.611 8.671 1.00 16.78 36 ILE B CA 1
ATOM 1943 C C . ILE B 2 35 ? 16.410 -35.501 7.824 1.00 18.29 36 ILE B C 1
ATOM 1944 O O . ILE B 2 35 ? 16.813 -36.584 7.407 1.00 17.29 36 ILE B O 1
ATOM 1949 N N . VAL B 2 36 ? 15.175 -35.060 7.605 1.00 18.55 37 VAL B N 1
ATOM 1950 C CA . VAL B 2 36 ? 14.288 -35.741 6.673 1.00 20.00 37 VAL B CA 1
ATOM 1951 C C . VAL B 2 36 ? 14.433 -35.044 5.325 1.00 19.37 37 VAL B C 1
ATOM 1952 O O . VAL B 2 36 ? 14.217 -33.833 5.214 1.00 20.11 37 VAL B O 1
ATOM 1956 N N . GLY B 2 37 ? 14.834 -35.805 4.313 1.00 20.41 38 GLY B N 1
ATOM 1957 C CA . GLY B 2 37 ? 15.132 -35.255 3.003 1.00 28.01 38 GLY B CA 1
ATOM 1958 C C . GLY B 2 37 ? 14.050 -35.523 1.976 1.00 36.78 38 GLY B C 1
ATOM 1959 O O . GLY B 2 37 ? 14.262 -36.270 1.023 1.00 37.13 38 GLY B O 1
ATOM 1960 N N . THR B 2 43 ? 4.000 -38.394 0.200 1.00 38.34 44 THR B N 1
ATOM 1961 C CA . THR B 2 43 ? 2.785 -38.026 0.920 1.00 43.25 44 THR B CA 1
ATOM 1962 C C . THR B 2 43 ? 3.121 -37.179 2.139 1.00 45.18 44 THR B C 1
ATOM 1963 O O . THR B 2 43 ? 4.165 -37.369 2.763 1.00 46.38 44 THR B O 1
ATOM 1965 N N . ILE B 2 44 ? 2.239 -36.241 2.474 1.00 44.70 45 ILE B N 1
ATOM 1966 C CA . ILE B 2 44 ? 2.448 -35.379 3.633 1.00 44.66 45 ILE B CA 1
ATOM 1967 C C . ILE B 2 44 ? 2.201 -36.148 4.927 1.00 43.34 45 ILE B C 1
ATOM 1968 O O . ILE B 2 44 ? 2.930 -35.984 5.905 1.00 40.87 45 ILE B O 1
ATOM 1970 N N . ASP B 2 45 ? 1.177 -36.998 4.919 1.00 42.57 46 ASP B N 1
ATOM 1971 C CA . ASP B 2 45 ? 0.834 -37.811 6.083 1.00 43.44 46 ASP B CA 1
ATOM 1972 C C . ASP B 2 45 ? 1.942 -38.806 6.426 1.00 43.26 46 ASP B C 1
ATOM 1973 O O . ASP B 2 45 ? 2.046 -39.252 7.569 1.00 43.72 46 ASP B O 1
ATOM 1975 N N . ASN B 2 46 ? 2.768 -39.149 5.440 1.00 42.29 47 ASN B N 1
ATOM 1976 C CA . ASN B 2 46 ? 3.898 -40.046 5.672 1.00 41.71 47 ASN B CA 1
ATOM 1977 C C . ASN B 2 46 ? 5.096 -39.333 6.291 1.00 40.59 47 ASN B C 1
ATOM 1978 O O . ASN B 2 46 ? 5.779 -39.887 7.153 1.00 43.35 47 ASN B O 1
ATOM 1983 N N . VAL B 2 47 ? 5.354 -38.107 5.847 1.00 36.99 48 VAL B N 1
ATOM 1984 C CA . VAL B 2 47 ? 6.404 -37.298 6.451 1.00 32.69 48 VAL B CA 1
ATOM 1985 C C . VAL B 2 47 ? 6.051 -37.051 7.916 1.00 30.07 48 VAL B C 1
ATOM 1986 O O . VAL B 2 47 ? 6.901 -37.170 8.798 1.00 27.94 48 VAL B O 1
ATOM 1990 N N . LEU B 2 48 ? 4.782 -36.731 8.164 1.00 29.16 49 LEU B N 1
ATOM 1991 C CA . LEU B 2 48 ? 4.275 -36.517 9.515 1.00 28.96 49 LEU B CA 1
ATOM 1992 C C . LEU B 2 48 ? 4.401 -37.765 10.380 1.00 31.17 49 LEU B C 1
ATOM 1993 O O . LEU B 2 48 ? 4.691 -37.671 11.572 1.00 33.62 49 LEU B O 1
ATOM 1998 N N . ASP B 2 49 ? 4.166 -38.930 9.780 1.00 28.87 50 ASP B N 1
ATOM 1999 C CA . ASP B 2 49 ? 4.279 -40.197 10.498 1.00 30.62 50 ASP B CA 1
ATOM 2000 C C . ASP B 2 49 ? 5.714 -40.440 10.947 1.00 28.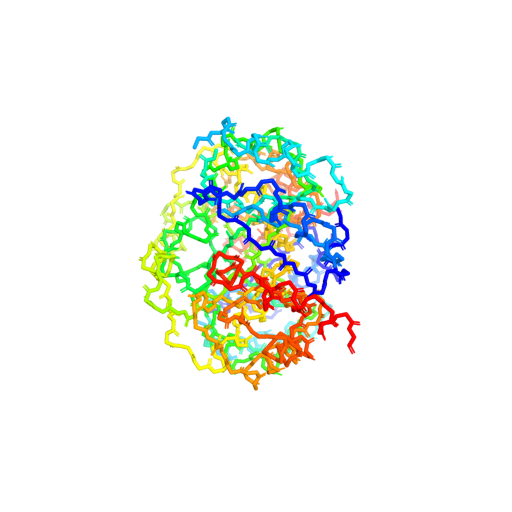51 50 ASP B C 1
ATOM 2001 O O . ASP B 2 49 ? 5.959 -40.813 12.094 1.00 26.92 50 ASP B O 1
ATOM 2006 N N . LEU B 2 50 ? 6.653 -40.232 10.029 1.00 26.44 51 LEU B N 1
ATOM 2007 C CA . LEU B 2 50 ? 8.070 -40.398 10.318 1.00 23.37 51 LEU B CA 1
ATOM 2008 C C . LEU B 2 50 ? 8.525 -39.386 11.369 1.00 23.94 51 LEU B C 1
ATOM 2009 O O . LEU B 2 50 ? 9.263 -39.733 12.291 1.00 24.85 51 LEU B O 1
ATOM 2014 N N . LEU B 2 51 ? 8.063 -38.163 11.259 1.00 21.24 52 LEU B N 1
ATOM 2015 C CA . LEU B 2 51 ? 8.318 -37.136 12.249 1.00 24.08 52 LEU B CA 1
ATOM 2016 C C . LEU B 2 51 ? 7.888 -37.589 13.626 1.00 24.33 52 LEU B C 1
ATOM 2017 O O . LEU B 2 51 ? 8.627 -37.539 14.529 1.00 25.04 52 LEU B O 1
ATOM 2022 N N . ALA B 2 52 ? 6.662 -38.037 13.737 1.00 26.95 53 ALA B N 1
ATOM 2023 C CA . ALA B 2 52 ? 6.101 -38.451 15.014 1.00 28.29 53 ALA B CA 1
ATOM 2024 C C . ALA B 2 52 ? 6.920 -39.574 15.645 1.00 29.37 53 ALA B C 1
ATOM 2025 O O . ALA B 2 52 ? 7.107 -39.608 16.862 1.00 31.10 53 ALA B O 1
ATOM 2027 N N . ARG B 2 53 ? 7.406 -40.495 14.814 1.00 27.07 54 ARG B N 1
ATOM 2028 C CA . ARG B 2 53 ? 8.250 -41.577 15.305 1.00 24.47 54 ARG B CA 1
ATOM 2029 C C . ARG B 2 53 ? 9.581 -41.028 15.825 1.00 24.66 54 ARG B C 1
ATOM 2030 O O . ARG B 2 53 ? 10.095 -41.480 16.850 1.00 27.02 54 ARG B O 1
ATOM 2038 N N . ILE B 2 54 ? 10.129 -40.048 15.113 1.00 20.97 55 ILE B N 1
ATOM 2039 C CA . ILE B 2 54 ? 11.360 -39.388 15.537 1.00 23.36 55 ILE B CA 1
ATOM 2040 C C . ILE B 2 54 ? 11.160 -38.623 16.855 1.00 26.21 55 ILE B C 1
ATOM 2041 O O . ILE B 2 54 ? 12.058 -38.577 17.696 1.00 25.44 55 ILE B O 1
ATOM 2046 N N . ARG B 2 55 ? 9.964 -38.068 17.049 1.00 27.42 56 ARG B N 1
ATOM 2047 C CA . ARG B 2 55 ? 9.654 -37.287 18.254 1.00 28.41 56 ARG B CA 1
ATOM 2048 C C . ARG B 2 55 ? 9.574 -38.089 19.554 1.00 31.88 56 ARG B C 1
ATOM 2049 O O . ARG B 2 55 ? 9.492 -37.508 20.635 1.00 37.17 56 ARG B O 1
ATOM 2057 N N . ARG B 2 56 ? 9.591 -39.413 19.460 1.00 29.97 57 ARG B N 1
ATOM 2058 C CA . ARG B 2 56 ? 9.616 -40.242 20.661 1.00 34.40 57 ARG B CA 1
ATOM 2059 C C . ARG B 2 56 ? 10.973 -40.139 21.370 1.00 34.82 57 ARG B C 1
ATOM 2060 O O . ARG B 2 56 ? 11.126 -40.583 22.509 1.00 36.54 57 ARG B O 1
ATOM 2062 N N . PHE B 2 57 ? 11.947 -39.534 20.694 1.00 31.07 58 PHE B N 1
ATOM 2063 C CA . PHE B 2 57 ? 13.293 -39.376 21.237 1.00 29.01 58 PHE B CA 1
ATOM 2064 C C . PHE B 2 57 ? 13.624 -37.898 21.489 1.00 28.80 58 PHE B C 1
ATOM 2065 O O . PHE B 2 57 ? 12.726 -37.056 21.486 1.00 32.78 58 PHE B O 1
ATOM 2073 N N . SER B 2 58 ? 14.897 -37.588 21.720 1.00 26.37 59 SER B N 1
ATOM 2074 C CA . SER B 2 58 ? 15.294 -36.234 22.110 1.00 28.13 59 SER B CA 1
ATOM 2075 C C . SER B 2 58 ? 16.182 -35.525 21.091 1.00 29.38 59 SER B C 1
ATOM 2076 O O . SER B 2 58 ? 16.828 -34.525 21.411 1.00 34.76 59 SER B O 1
ATOM 2079 N N . VAL B 2 59 ? 16.211 -36.034 19.867 1.00 24.59 60 VAL B N 1
ATOM 2080 C CA . VAL B 2 59 ? 17.139 -35.535 18.858 1.00 22.57 60 VAL B CA 1
ATOM 2081 C C . VAL B 2 59 ? 16.440 -34.501 17.964 1.00 21.85 60 VAL B C 1
ATOM 2082 O O . VAL B 2 59 ? 15.274 -34.688 17.598 1.00 22.16 60 VAL B O 1
ATOM 2086 N N . PRO B 2 60 ? 17.135 -33.389 17.642 1.00 19.54 61 PRO B N 1
ATOM 2087 C CA . PRO B 2 60 ? 16.550 -32.394 16.739 1.00 21.16 61 PRO B CA 1
ATOM 2088 C C . PRO B 2 60 ? 16.173 -33.030 15.408 1.00 22.24 61 PRO B C 1
ATOM 2089 O O . PRO B 2 60 ? 16.938 -33.839 14.883 1.00 23.42 61 PRO B O 1
ATOM 2093 N N . CYS B 2 61 ? 15.006 -32.678 14.880 1.00 19.72 62 CYS B N 1
ATOM 2094 C CA . CYS B 2 61 ? 14.573 -33.192 13.590 1.00 20.71 62 CYS B CA 1
ATOM 2095 C C . CYS B 2 61 ? 14.341 -32.042 12.608 1.00 23.28 62 CYS B C 1
ATOM 2096 O O . CYS B 2 61 ? 13.562 -31.125 12.884 1.00 22.26 62 CYS B O 1
ATOM 2099 N N . ALA B 2 62 ? 15.036 -32.093 11.472 1.00 17.35 63 ALA B N 1
ATOM 2100 C CA . ALA B 2 62 ? 14.958 -31.044 10.458 1.00 17.43 63 ALA B CA 1
ATOM 2101 C C . ALA B 2 62 ? 14.317 -31.567 9.185 1.00 18.98 63 ALA B C 1
ATOM 2102 O O . ALA B 2 62 ? 14.442 -32.745 8.860 1.00 20.40 63 ALA B O 1
ATOM 2104 N N . LEU B 2 63 ? 13.615 -30.690 8.475 1.00 19.27 64 LEU B N 1
ATOM 2105 C CA . LEU B 2 63 ? 13.053 -31.045 7.179 1.00 19.12 64 LEU B CA 1
ATOM 2106 C C . LEU B 2 63 ? 13.773 -30.267 6.092 1.00 18.29 64 LEU B C 1
ATOM 2107 O O . LEU B 2 63 ? 13.798 -29.034 6.113 1.00 16.99 64 LEU B O 1
ATOM 2112 N N . GLU B 2 64 ? 14.376 -30.981 5.152 1.00 19.28 65 GLU B N 1
ATOM 2113 C CA . GLU B 2 64 ? 14.948 -30.317 3.995 1.00 20.49 65 GLU B CA 1
ATOM 2114 C C . GLU B 2 64 ? 13.872 -30.237 2.923 1.00 22.02 65 GLU B C 1
ATOM 2115 O O . GLU B 2 64 ? 13.415 -31.258 2.411 1.00 24.38 65 GLU B O 1
ATOM 2121 N N . VAL B 2 65 ? 13.480 -29.009 2.601 1.00 22.07 66 VAL B N 1
ATOM 2122 C CA . VAL B 2 65 ? 12.335 -28.725 1.744 1.00 26.90 66 VAL B CA 1
ATOM 2123 C C . VAL B 2 65 ? 12.761 -28.619 0.287 1.00 32.55 66 VAL B C 1
ATOM 2124 O O . VAL B 2 65 ? 13.527 -27.732 -0.067 1.00 34.98 66 VAL B O 1
ATOM 2128 N N . THR B 2 66 ? 12.260 -29.506 -0.565 1.00 32.87 67 THR B N 1
ATOM 2129 C CA . THR B 2 66 ? 12.658 -29.492 -1.971 1.00 34.63 67 THR B CA 1
ATOM 2130 C C . THR B 2 66 ? 11.497 -29.226 -2.926 1.00 39.47 67 THR B C 1
ATOM 2131 O O . THR B 2 66 ? 11.688 -29.172 -4.137 1.00 41.54 67 THR B O 1
ATOM 2135 N N . ASP B 2 67 ? 10.295 -29.054 -2.386 1.00 41.59 68 ASP B N 1
ATOM 2136 C CA . ASP B 2 67 ? 9.118 -28.853 -3.226 1.00 46.59 68 ASP B CA 1
ATOM 2137 C C . ASP B 2 67 ? 8.269 -27.684 -2.747 1.00 47.23 68 ASP B C 1
ATOM 2138 O O . ASP B 2 67 ? 8.151 -27.449 -1.546 1.00 45.94 68 ASP B O 1
ATOM 2143 N N . VAL B 2 68 ? 7.673 -26.964 -3.695 1.00 49.44 69 VAL B N 1
ATOM 2144 C CA . VAL B 2 68 ? 6.815 -25.830 -3.378 1.00 51.01 69 VAL B CA 1
ATOM 2145 C C . VAL B 2 68 ? 5.525 -26.321 -2.740 1.00 53.29 69 VAL B C 1
ATOM 2146 O O . VAL B 2 68 ? 4.597 -26.727 -3.437 1.00 54.50 69 VAL B O 1
ATOM 2148 N N . GLU B 2 69 ? 5.476 -26.288 -1.412 1.00 54.66 70 GLU B N 1
ATOM 2149 C CA . GLU B 2 69 ? 4.298 -26.728 -0.677 1.00 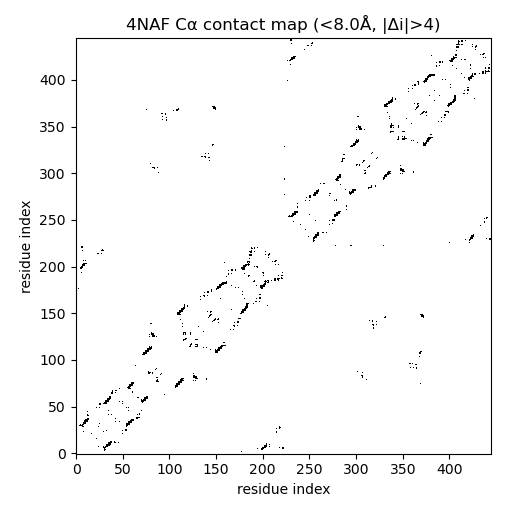57.11 70 GLU B CA 1
ATOM 2155 C CA . ALA B 2 70 ? 3.302 -25.521 2.540 1.00 40.96 71 ALA B CA 1
ATOM 2156 C C . ALA B 2 70 ? 4.287 -26.376 3.334 1.00 41.36 71 ALA B C 1
ATOM 2157 O O . ALA B 2 70 ? 4.358 -27.592 3.151 1.00 42.70 71 ALA B O 1
ATOM 2159 N N . LEU B 2 71 ? 5.058 -25.729 4.204 1.00 39.65 72 LEU B N 1
ATOM 2160 C CA . LEU B 2 71 ? 6.003 -26.433 5.062 1.00 36.97 72 LEU B CA 1
ATOM 2161 C C . LEU B 2 71 ? 5.235 -27.309 6.048 1.00 37.15 72 LEU B C 1
ATOM 2162 O O . LEU B 2 71 ? 4.376 -26.817 6.778 1.00 37.79 72 LEU B O 1
ATOM 2167 N N . THR B 2 72 ? 5.530 -28.605 6.053 1.00 34.24 73 THR B N 1
ATOM 2168 C CA . THR B 2 72 ? 4.897 -29.527 6.990 1.00 32.97 73 THR B CA 1
ATOM 2169 C C . THR B 2 72 ? 5.259 -29.119 8.417 1.00 31.98 73 THR B C 1
ATOM 2170 O O . THR B 2 72 ? 6.435 -29.068 8.774 1.00 31.52 73 THR B O 1
ATOM 2174 N N . PRO B 2 73 ? 4.244 -28.808 9.236 1.00 30.90 74 PRO B N 1
ATOM 2175 C CA . PRO B 2 73 ? 4.479 -28.298 10.593 1.00 28.05 74 PRO B CA 1
ATOM 2176 C C . PRO B 2 73 ? 5.120 -29.334 11.507 1.00 25.82 74 PRO B C 1
ATOM 2177 O O . PRO B 2 73 ? 4.983 -30.537 11.262 1.00 26.22 74 PRO B O 1
ATOM 2181 N N . GLY B 2 74 ? 5.825 -28.870 12.536 1.00 24.92 75 GLY B N 1
ATOM 2182 C CA . GLY B 2 74 ? 6.313 -29.755 13.579 1.00 25.89 75 GLY B CA 1
ATOM 2183 C C . GLY B 2 74 ? 7.810 -30.006 13.665 1.00 22.25 75 GLY B C 1
ATOM 2184 O O . GLY B 2 74 ? 8.283 -30.559 14.658 1.00 23.84 75 GLY B O 1
ATOM 2185 N N . PHE B 2 75 ? 8.557 -29.610 12.640 1.00 20.38 76 PHE B N 1
ATOM 2186 C CA . PHE B 2 75 ? 10.010 -29.802 12.637 1.00 23.01 76 PHE B CA 1
ATOM 2187 C C . PHE B 2 75 ? 10.729 -28.702 13.426 1.00 24.16 76 PHE B C 1
ATOM 2188 O O . PHE B 2 75 ? 10.207 -27.597 13.578 1.00 23.94 76 PHE B O 1
ATOM 2196 N N . ASP B 2 76 ? 11.927 -29.008 13.924 1.00 18.35 77 ASP B N 1
ATOM 2197 C CA . ASP B 2 76 ? 12.716 -28.033 14.675 1.00 19.66 77 ASP B CA 1
ATOM 2198 C C . ASP B 2 76 ? 13.397 -27.006 13.770 1.00 23.27 77 ASP B C 1
ATOM 2199 O O . ASP B 2 76 ? 13.601 -25.862 14.165 1.00 22.58 77 ASP B O 1
ATOM 2204 N N . VAL B 2 77 ? 13.771 -27.434 12.570 1.00 21.86 78 VAL B N 1
ATOM 2205 C CA . VAL B 2 77 ? 14.485 -26.584 11.622 1.00 21.79 78 VAL B CA 1
ATOM 2206 C C . VAL B 2 77 ? 14.015 -26.948 10.223 1.00 21.28 78 VAL B C 1
ATOM 2207 O O . VAL B 2 77 ? 13.822 -28.121 9.925 1.00 19.35 78 VAL B O 1
ATOM 2211 N N . TYR B 2 78 ? 13.817 -25.936 9.381 1.00 18.65 79 TYR B N 1
ATOM 2212 C CA . TYR B 2 78 ? 13.505 -26.134 7.973 1.00 19.02 79 TYR B CA 1
ATOM 2213 C C . TYR B 2 78 ? 14.701 -25.705 7.120 1.00 21.84 79 TYR B C 1
ATOM 2214 O O . TYR B 2 78 ? 15.140 -24.555 7.182 1.00 22.60 79 TYR B O 1
ATOM 2223 N N . LEU B 2 79 ? 15.241 -26.645 6.348 1.00 18.74 80 LEU B N 1
ATOM 2224 C CA . LEU B 2 79 ? 16.418 -26.394 5.520 1.00 17.56 80 LEU B CA 1
ATOM 2225 C C . LEU B 2 79 ? 16.004 -26.210 4.061 1.00 18.16 80 LEU B C 1
ATOM 2226 O O . LEU B 2 79 ? 15.353 -27.079 3.480 1.00 17.62 80 LEU B O 1
ATOM 2231 N N . VAL B 2 80 ? 16.386 -25.078 3.473 1.00 17.98 81 VAL B N 1
ATOM 2232 C CA . VAL B 2 80 ? 15.990 -24.748 2.103 1.00 16.95 81 VAL B CA 1
ATOM 2233 C C . VAL B 2 80 ? 17.175 -24.733 1.145 1.00 18.05 81 VAL B C 1
ATOM 2234 O O . VAL B 2 80 ? 17.999 -23.818 1.177 1.00 20.68 81 VAL B O 1
ATOM 2238 N N . PRO B 2 81 ? 17.274 -25.760 0.290 1.00 18.40 82 PRO B N 1
ATOM 2239 C CA . PRO B 2 81 ? 18.373 -25.819 -0.675 1.00 17.79 82 PRO B CA 1
ATOM 2240 C C . PRO B 2 81 ? 18.247 -24.745 -1.747 1.00 18.62 82 PRO B C 1
ATOM 2241 O O . PRO B 2 81 ? 17.159 -24.519 -2.281 1.00 18.12 82 PRO B O 1
ATOM 2245 N N . ILE B 2 82 ? 19.363 -24.087 -2.031 1.00 14.07 83 ILE B N 1
ATOM 2246 C CA . ILE B 2 82 ? 19.492 -23.198 -3.167 1.00 13.90 83 ILE B CA 1
ATOM 2247 C C . ILE B 2 82 ? 20.668 -23.739 -3.986 1.00 15.27 83 ILE B C 1
ATOM 2248 O O . ILE B 2 82 ? 21.798 -23.782 -3.500 1.00 15.24 83 ILE B O 1
ATOM 2253 N N . VAL B 2 83 ? 20.405 -24.165 -5.214 1.00 14.85 84 VAL B N 1
ATOM 2254 C CA . VAL B 2 83 ? 21.433 -24.839 -5.999 1.00 16.28 84 VAL B CA 1
ATOM 2255 C C . VAL B 2 83 ? 22.280 -23.809 -6.755 1.00 20.41 84 VAL B C 1
ATOM 2256 O O . VAL B 2 83 ? 21.941 -23.383 -7.867 1.00 14.80 84 VAL B O 1
ATOM 2260 N N . LEU B 2 84 ? 23.383 -23.416 -6.126 1.00 18.49 85 LEU B N 1
ATOM 2261 C CA . LEU B 2 84 ? 24.228 -22.320 -6.614 1.00 17.18 85 LEU B CA 1
ATOM 2262 C C . LEU B 2 84 ? 24.861 -22.599 -7.971 1.00 18.93 85 LEU B C 1
ATOM 2263 O O . LEU B 2 84 ? 25.077 -21.674 -8.758 1.00 16.62 85 LEU B O 1
ATOM 2268 N N . ASN B 2 85 ? 25.169 -23.869 -8.239 1.00 17.44 86 ASN B N 1
ATOM 2269 C CA . ASN B 2 85 ? 25.818 -24.232 -9.491 1.00 16.80 86 ASN B CA 1
ATOM 2270 C C . ASN B 2 85 ? 24.835 -24.763 -10.533 1.00 18.18 86 ASN B C 1
ATOM 2271 O O . ASN B 2 85 ? 25.240 -25.359 -11.529 1.00 18.99 86 ASN B O 1
ATOM 2276 N N . SER B 2 86 ? 23.544 -24.533 -10.299 1.00 18.12 87 SER B N 1
ATOM 2277 C CA . SER B 2 86 ? 22.514 -24.876 -11.278 1.00 17.71 87 SER B CA 1
ATOM 2278 C C . SER B 2 86 ? 22.557 -23.887 -12.429 1.00 19.38 87 SER B C 1
ATOM 2279 O O . SER B 2 86 ? 22.761 -22.688 -12.224 1.00 20.72 87 SER B O 1
ATOM 2282 N N . ARG B 2 87 ? 22.341 -24.385 -13.637 1.00 18.83 88 ARG B N 1
ATOM 2283 C CA . ARG B 2 87 ? 22.343 -23.526 -14.810 1.00 17.17 88 ARG B CA 1
ATOM 2284 C C . ARG B 2 87 ? 20.959 -22.939 -15.093 1.00 20.68 88 ARG B C 1
ATOM 2285 O O . ARG B 2 87 ? 20.779 -22.197 -16.061 1.00 23.74 88 ARG B O 1
ATOM 2293 N N . GLN B 2 88 ? 19.993 -23.271 -14.236 1.00 20.26 89 GLN B N 1
ATOM 2294 C CA . GLN B 2 88 ? 18.615 -22.798 -14.371 1.00 21.23 89 GLN B CA 1
ATOM 2295 C C . GLN B 2 88 ? 18.188 -21.967 -13.171 1.00 22.62 89 GLN B C 1
ATOM 2296 O O . GLN B 2 88 ? 18.418 -22.352 -12.029 1.00 24.50 89 GLN B O 1
ATOM 2302 N N . ALA B 2 89 ? 17.547 -20.835 -13.441 1.00 25.39 90 ALA B N 1
ATOM 2303 C CA . ALA B 2 89 ? 17.104 -19.912 -12.395 1.00 24.09 90 ALA B CA 1
ATOM 2304 C C . ALA B 2 89 ? 16.023 -20.501 -11.485 1.00 24.46 90 ALA B C 1
ATOM 2305 O O . ALA B 2 89 ? 15.844 -20.047 -10.350 1.00 24.73 90 ALA B O 1
ATOM 2307 N N . GLU B 2 90 ? 15.303 -21.508 -11.972 1.00 23.83 91 GLU B N 1
ATOM 2308 C CA . GLU B 2 90 ? 14.239 -22.106 -11.164 1.00 25.34 91 GLU B CA 1
ATOM 2309 C C . GLU B 2 90 ? 14.767 -22.802 -9.899 1.00 21.21 91 GLU B C 1
ATOM 2310 O O . GLU B 2 90 ? 14.079 -22.852 -8.881 1.00 19.03 91 GLU B O 1
ATOM 2316 N N . TRP B 2 91 ? 16.008 -23.278 -9.948 1.00 21.40 92 TRP B N 1
ATOM 2317 C CA . TRP B 2 91 ? 16.615 -23.969 -8.807 1.00 19.99 92 TRP B CA 1
ATOM 2318 C C . TRP B 2 91 ? 17.419 -23.043 -7.891 1.00 22.57 92 TRP B C 1
ATOM 2319 O O . TRP B 2 91 ? 17.954 -23.480 -6.866 1.00 21.83 92 TRP B O 1
ATOM 2330 N N . ILE B 2 92 ? 17.495 -21.768 -8.265 1.00 19.34 93 ILE B N 1
ATOM 2331 C CA . ILE B 2 92 ? 18.185 -20.765 -7.465 1.00 19.68 93 ILE B CA 1
ATOM 2332 C C . ILE B 2 92 ? 17.176 -19.802 -6.834 1.00 20.15 93 ILE B C 1
ATOM 2333 O O . ILE B 2 92 ? 17.294 -19.451 -5.661 1.00 19.40 93 ILE B O 1
ATOM 2338 N N . ILE B 2 93 ? 16.180 -19.384 -7.615 1.00 15.85 94 ILE B N 1
ATOM 2339 C CA . ILE B 2 93 ? 15.179 -18.441 -7.116 1.00 18.59 94 ILE B CA 1
ATOM 2340 C C . ILE B 2 93 ? 13.730 -18.766 -7.518 1.00 17.93 94 ILE B C 1
ATOM 2341 O O . ILE B 2 93 ? 12.806 -18.495 -6.761 1.00 19.60 94 ILE B O 1
ATOM 2346 N N . GLY B 2 94 ? 13.545 -19.363 -8.694 1.00 18.93 95 GLY B N 1
ATOM 2347 C CA . GLY B 2 94 ? 12.225 -19.604 -9.254 1.00 18.76 95 GLY B CA 1
ATOM 2348 C C . GLY B 2 94 ? 11.219 -20.284 -8.336 1.00 21.11 95 GLY B C 1
ATOM 2349 O O . GLY B 2 94 ? 10.165 -19.725 -8.036 1.00 25.14 95 GLY B O 1
ATOM 2350 N N . ARG B 2 95 ? 11.538 -21.494 -7.892 1.00 18.94 96 ARG B N 1
ATOM 2351 C CA . ARG B 2 95 ? 10.632 -22.254 -7.038 1.00 19.64 96 ARG B CA 1
ATOM 2352 C C . ARG B 2 95 ? 10.520 -21.633 -5.657 1.00 18.20 96 ARG B C 1
ATOM 2353 O O . ARG B 2 95 ? 9.483 -21.737 -5.004 1.00 19.89 96 ARG B O 1
ATOM 2361 N N . HIS B 2 96 ? 11.585 -20.967 -5.224 1.00 17.82 97 HIS B N 1
ATOM 2362 C CA . HIS B 2 96 ? 11.588 -20.293 -3.935 1.00 17.62 97 HIS B CA 1
ATOM 2363 C C . HIS B 2 96 ? 10.610 -19.117 -3.988 1.00 21.88 97 HIS B C 1
ATOM 2364 O O . HIS B 2 96 ? 9.840 -18.899 -3.050 1.00 21.93 97 HIS B O 1
ATOM 2371 N N . HIS B 2 97 ? 10.624 -18.392 -5.105 1.00 18.92 98 HIS B N 1
ATOM 2372 C CA . HIS B 2 97 ? 9.694 -17.280 -5.316 1.00 19.25 98 HIS B CA 1
ATOM 2373 C C . HIS B 2 97 ? 8.250 -17.755 -5.330 1.00 21.07 98 HIS B C 1
ATOM 2374 O O . HIS B 2 97 ? 7.380 -17.119 -4.740 1.00 20.06 98 HIS B O 1
ATOM 2381 N N . GLU B 2 98 ? 8.002 -18.864 -6.023 1.00 20.04 99 GLU B N 1
ATOM 2382 C CA . GLU B 2 98 ? 6.657 -19.426 -6.100 1.00 22.47 99 GLU B CA 1
ATOM 2383 C C . GLU B 2 98 ? 6.157 -19.777 -4.706 1.00 23.78 99 GLU B C 1
ATOM 2384 O O . GLU B 2 98 ? 5.031 -19.441 -4.341 1.00 24.31 99 GLU B O 1
ATOM 2386 N N . ALA B 2 99 ? 7.013 -20.437 -3.929 1.00 20.03 100 ALA B N 1
ATOM 2387 C CA . ALA B 2 99 ? 6.673 -20.859 -2.577 1.00 20.35 100 ALA B CA 1
ATOM 2388 C C . ALA B 2 99 ? 6.389 -19.671 -1.660 1.00 23.10 100 ALA B C 1
ATOM 2389 O O . ALA B 2 99 ? 5.393 -19.665 -0.934 1.00 26.02 100 ALA B O 1
ATOM 2391 N N . VAL B 2 100 ? 7.267 -18.674 -1.693 1.00 22.48 101 VAL B N 1
ATOM 2392 C CA . VAL B 2 100 ? 7.114 -17.491 -0.849 1.00 21.10 101 VAL B CA 1
ATOM 2393 C C . VAL B 2 100 ? 5.878 -16.683 -1.252 1.00 23.24 101 VAL B C 1
ATOM 2394 O O . VAL B 2 100 ? 5.171 -16.169 -0.397 1.00 26.11 101 VAL B O 1
ATOM 2398 N N . LYS B 2 101 ? 5.608 -16.589 -2.551 1.00 20.98 102 LYS B N 1
ATOM 2399 C CA . LYS B 2 101 ? 4.401 -15.911 -3.007 1.00 22.35 102 LYS B CA 1
ATOM 2400 C C . LYS B 2 101 ? 3.132 -16.564 -2.445 1.00 27.20 102 LYS B C 1
ATOM 2401 O O . LYS B 2 101 ? 2.255 -15.880 -1.924 1.00 28.42 102 LYS B O 1
ATOM 2407 N N . GLN B 2 102 ? 3.050 -17.889 -2.524 1.00 28.01 103 GLN B N 1
ATOM 2408 C CA . GLN B 2 102 ? 1.871 -18.607 -2.048 1.00 28.61 103 GLN B CA 1
ATOM 2409 C C . GLN B 2 102 ? 1.781 -18.704 -0.522 1.00 30.40 103 GLN B C 1
ATOM 2410 O O . GLN B 2 102 ? 0.694 -18.585 0.046 1.00 32.65 103 GLN B O 1
ATOM 2412 N N . TYR B 2 103 ? 2.913 -18.919 0.141 1.00 28.15 104 TYR B N 1
ATOM 2413 C CA . TYR B 2 103 ? 2.896 -19.218 1.571 1.00 30.40 104 TYR B CA 1
ATOM 2414 C C . TYR B 2 103 ? 3.618 -18.207 2.472 1.00 33.79 104 TYR B C 1
ATOM 2415 O O . TYR B 2 103 ? 3.679 -18.395 3.687 1.00 33.76 104 TYR B O 1
ATOM 2417 N N . GLY B 2 104 ? 4.145 -17.135 1.885 1.00 34.35 105 GLY B N 1
ATOM 2418 C CA . GLY B 2 104 ? 4.963 -16.183 2.621 1.00 35.55 105 GLY B CA 1
ATOM 2419 C C . GLY B 2 104 ? 4.306 -15.457 3.781 1.00 39.07 105 GLY B C 1
ATOM 2420 O O . GLY B 2 104 ? 4.992 -15.015 4.706 1.00 38.65 105 GLY B O 1
ATOM 2421 N N . ASP B 2 105 ? 2.984 -15.321 3.740 1.00 40.83 106 ASP B N 1
ATOM 2422 C CA . ASP B 2 105 ? 2.267 -14.622 4.806 1.00 42.67 106 ASP B CA 1
ATOM 2423 C C . ASP B 2 105 ? 2.242 -15.416 6.111 1.00 43.16 106 ASP B C 1
ATOM 2424 O O . ASP B 2 105 ? 2.175 -14.834 7.193 1.00 43.28 106 ASP B O 1
ATOM 2429 N N . MET B 2 106 ? 2.302 -16.740 6.006 1.00 42.22 107 MET B N 1
ATOM 2430 C CA . MET B 2 106 ? 2.309 -17.596 7.188 1.00 41.63 107 MET B CA 1
ATOM 2431 C C . MET B 2 106 ? 3.569 -18.460 7.268 1.00 41.32 107 MET B C 1
ATOM 2432 O O . MET B 2 106 ? 3.497 -19.660 7.518 1.00 46.92 107 MET B O 1
ATOM 2434 N N . MET B 2 107 ? 4.722 -17.842 7.046 1.00 37.83 108 MET B N 1
ATOM 2435 C CA . MET B 2 107 ? 5.997 -18.524 7.216 1.00 33.91 108 MET B CA 1
ATOM 2436 C C . MET B 2 107 ? 6.727 -17.969 8.432 1.00 32.28 108 MET B C 1
ATOM 2437 O O . MET B 2 107 ? 6.772 -16.754 8.628 1.00 33.91 108 MET B O 1
ATOM 2442 N N . ASN B 2 108 ? 7.288 -18.850 9.254 1.00 29.69 109 ASN B N 1
ATOM 2443 C CA . ASN B 2 108 ? 8.141 -18.402 10.349 1.00 30.60 109 ASN B CA 1
ATOM 2444 C C . ASN B 2 108 ? 9.598 -18.551 9.951 1.00 29.85 109 ASN B C 1
ATOM 2445 O O . ASN B 2 108 ? 10.179 -19.633 10.065 1.00 28.90 109 ASN B O 1
ATOM 2450 N N . TRP B 2 109 ? 10.183 -17.450 9.493 1.00 27.61 110 TRP B N 1
ATOM 2451 C CA . TRP B 2 109 ? 11.553 -17.449 9.001 1.00 26.39 110 TRP B CA 1
ATOM 2452 C C . TRP B 2 109 ? 12.603 -17.717 10.083 1.00 27.41 110 TRP B C 1
ATOM 2453 O O . TRP B 2 109 ? 13.753 -18.019 9.766 1.00 28.54 110 TRP B O 1
ATOM 2464 N N . ASP B 2 110 ? 12.209 -17.610 11.352 1.00 26.52 111 ASP B N 1
ATOM 2465 C CA . ASP B 2 110 ? 13.134 -17.859 12.457 1.00 27.68 111 ASP B CA 1
ATOM 2466 C C . ASP B 2 110 ? 13.528 -19.339 12.506 1.00 30.62 111 ASP B C 1
ATOM 2467 O O . ASP B 2 110 ? 14.546 -19.702 13.103 1.00 29.94 111 ASP B O 1
ATOM 2472 N N . GLU B 2 111 ? 12.722 -20.187 11.872 1.00 25.99 112 GLU B N 1
ATOM 2473 C CA . GLU B 2 111 ? 12.972 -21.624 11.879 1.00 27.28 112 GLU B CA 1
ATOM 2474 C C . GLU B 2 111 ? 13.520 -22.113 10.542 1.00 25.02 112 GLU B C 1
ATOM 2475 O O . GLU B 2 111 ? 13.682 -23.315 10.345 1.00 24.49 112 GLU B O 1
ATOM 2481 N N . ILE B 2 112 ? 13.801 -21.186 9.628 1.00 23.06 113 ILE B N 1
ATOM 2482 C CA . ILE B 2 112 ? 14.246 -21.541 8.275 1.00 22.54 113 ILE B CA 1
ATOM 2483 C C . ILE B 2 112 ? 15.695 -21.137 7.981 1.00 22.02 113 ILE B C 1
ATOM 2484 O O . ILE B 2 112 ? 16.058 -19.970 8.110 1.00 22.74 113 ILE B O 1
ATOM 2489 N N . ALA B 2 113 ? 16.510 -22.103 7.562 1.00 17.28 114 ALA B N 1
ATOM 2490 C CA . ALA B 2 113 ? 17.911 -21.853 7.198 1.00 17.07 114 ALA B CA 1
ATOM 2491 C C . ALA B 2 113 ? 18.182 -22.218 5.744 1.00 17.69 114 ALA B C 1
ATOM 2492 O O . ALA B 2 113 ? 17.853 -23.324 5.305 1.00 20.61 114 ALA B O 1
ATOM 2494 N N . ALA B 2 114 ? 18.800 -21.299 5.008 1.00 16.61 115 ALA B N 1
ATOM 2495 C CA . ALA B 2 114 ? 19.156 -21.531 3.609 1.00 16.38 115 ALA B CA 1
ATOM 2496 C C . ALA B 2 114 ? 20.444 -22.347 3.492 1.00 21.49 115 ALA B C 1
ATOM 2497 O O . ALA B 2 114 ? 21.402 -22.133 4.247 1.00 20.74 115 ALA B O 1
ATOM 2499 N N . GLU B 2 115 ? 20.462 -23.278 2.541 1.00 21.05 116 GLU B N 1
ATOM 2500 C CA . GLU B 2 115 ? 21.641 -24.094 2.271 1.00 16.23 116 GLU B CA 1
ATOM 2501 C C . GLU B 2 115 ? 22.165 -23.779 0.887 1.00 19.50 116 GLU B C 1
ATOM 2502 O O . GLU B 2 115 ? 21.498 -24.073 -0.111 1.00 19.44 116 GLU B O 1
ATOM 2508 N N . GLY B 2 116 ? 23.351 -23.182 0.821 1.00 18.86 117 GLY B N 1
ATOM 2509 C CA . GLY B 2 116 ? 23.985 -22.908 -0.455 1.00 19.26 117 GLY B CA 1
ATOM 2510 C C . GLY B 2 116 ? 24.600 -24.170 -1.019 1.00 19.00 117 GLY B C 1
ATOM 2511 O O . GLY B 2 116 ? 25.742 -24.496 -0.702 1.00 18.91 117 GLY B O 1
ATOM 2512 N N . TYR B 2 117 ? 23.844 -24.885 -1.852 1.00 16.02 118 TYR B N 1
ATOM 2513 C CA . TYR B 2 117 ? 24.293 -26.176 -2.376 1.00 16.14 118 TYR B CA 1
ATOM 2514 C C . TYR B 2 117 ? 25.246 -26.027 -3.548 1.00 23.41 118 TYR B C 1
ATOM 2515 O O . TYR B 2 117 ? 25.016 -25.222 -4.458 1.00 20.72 118 TYR B O 1
ATOM 2524 N N . CYS B 2 118 ? 26.307 -26.826 -3.524 1.00 19.22 119 CYS B N 1
ATOM 2525 C CA . CYS B 2 118 ? 27.153 -27.023 -4.688 1.00 19.06 119 CYS B CA 1
ATOM 2526 C C . CYS B 2 118 ? 27.105 -28.515 -5.011 1.00 20.79 119 CYS B C 1
ATOM 2527 O O . CYS B 2 118 ? 27.764 -29.316 -4.356 1.00 21.06 119 CYS B O 1
ATOM 2530 N N . ILE B 2 119 ? 26.303 -28.891 -6.002 1.00 18.49 120 ILE B N 1
ATOM 2531 C CA . ILE B 2 119 ? 26.119 -30.304 -6.328 1.00 20.27 120 ILE B CA 1
ATOM 2532 C C . ILE B 2 119 ? 27.256 -30.825 -7.210 1.00 24.42 120 ILE B C 1
ATOM 2533 O O . ILE B 2 119 ? 27.453 -30.333 -8.318 1.00 25.93 120 ILE B O 1
ATOM 2538 N N . LEU B 2 120 ? 27.992 -31.826 -6.720 1.00 23.39 121 LEU B N 1
ATOM 2539 C CA . LEU B 2 120 ? 29.259 -32.225 -7.353 1.00 23.56 121 LEU B CA 1
ATOM 2540 C C . LEU B 2 120 ? 29.361 -33.642 -7.934 1.00 27.89 121 LEU B C 1
ATOM 2541 O O . LEU B 2 120 ? 30.444 -34.054 -8.347 1.00 30.82 121 LEU B O 1
ATOM 2546 N N . ASN B 2 121 ? 28.249 -34.376 -7.970 1.00 27.16 122 ASN B N 1
ATOM 2547 C CA . ASN B 2 121 ? 28.202 -35.697 -8.606 1.00 27.06 122 ASN B CA 1
ATOM 2548 C C . ASN B 2 121 ? 27.150 -35.710 -9.716 1.00 27.20 122 ASN B C 1
ATOM 2549 O O . ASN B 2 121 ? 25.957 -35.661 -9.436 1.00 28.77 122 ASN B O 1
ATOM 2554 N N . PRO B 2 122 ? 27.598 -35.783 -10.982 1.00 27.61 123 PRO B N 1
ATOM 2555 C CA . PRO B 2 122 ? 26.722 -35.674 -12.156 1.00 28.23 123 PRO B CA 1
ATOM 2556 C C . PRO B 2 122 ? 25.777 -36.863 -12.351 1.00 36.13 123 PRO B C 1
ATOM 2557 O O . PRO B 2 122 ? 24.789 -36.733 -13.076 1.00 35.95 123 PRO B O 1
ATOM 2561 N N . GLU B 2 123 ? 26.071 -37.993 -11.714 1.00 37.16 124 GLU B N 1
ATOM 2562 C CA . GLU B 2 123 ? 25.283 -39.206 -11.907 1.00 38.37 124 GLU B CA 1
ATOM 2563 C C . GLU B 2 123 ? 23.993 -39.228 -11.082 1.00 42.25 124 GLU B C 1
ATOM 2564 O O . GLU B 2 123 ? 23.071 -39.984 -11.387 1.00 45.96 124 GLU B O 1
ATOM 2566 N N . CYS B 2 124 ? 23.930 -38.400 -10.043 1.00 39.62 125 CYS B N 1
ATOM 2567 C CA . CYS B 2 124 ? 22.760 -38.359 -9.163 1.00 41.55 125 CYS B CA 1
ATOM 2568 C C . CYS B 2 124 ? 21.549 -37.657 -9.794 1.00 40.93 125 CYS B C 1
ATOM 2569 O O . CYS B 2 124 ? 21.688 -36.875 -10.739 1.00 37.75 125 CYS B O 1
ATOM 2571 N N . LYS B 2 125 ? 20.364 -37.942 -9.253 1.00 39.18 126 LYS B N 1
ATOM 2572 C CA . LYS B 2 125 ? 19.111 -37.383 -9.758 1.00 37.35 126 LYS B CA 1
ATOM 2573 C C . LYS B 2 125 ? 19.033 -35.871 -9.576 1.00 34.10 126 LYS B C 1
ATOM 2574 O O . LYS B 2 125 ? 18.556 -35.154 -10.459 1.00 31.08 126 LYS B O 1
ATOM 2576 N N . ALA B 2 126 ? 19.496 -35.398 -8.422 1.00 31.03 127 ALA B N 1
ATOM 2577 C CA . ALA B 2 126 ? 19.483 -33.976 -8.100 1.00 27.48 127 ALA B CA 1
ATOM 2578 C C . ALA B 2 126 ? 20.257 -33.168 -9.138 1.00 23.14 127 ALA B C 1
ATOM 2579 O O . ALA B 2 126 ? 19.784 -32.136 -9.612 1.00 26.88 127 ALA B O 1
ATOM 2581 N N . ALA B 2 127 ? 21.440 -33.655 -9.495 1.00 22.13 128 ALA B N 1
ATOM 2582 C CA . ALA B 2 127 ? 22.287 -32.995 -10.477 1.00 23.01 128 ALA B CA 1
ATOM 2583 C C . ALA B 2 127 ? 21.601 -32.913 -11.834 1.00 25.17 128 ALA B C 1
ATOM 2584 O O . ALA B 2 127 ? 21.635 -31.875 -12.497 1.00 23.77 128 ALA B O 1
ATOM 2586 N N . LYS B 2 128 ? 20.979 -34.016 -12.243 1.00 23.24 129 LYS B N 1
ATOM 2587 C CA . LYS B 2 128 ? 20.320 -34.077 -13.544 1.00 22.95 129 LYS B CA 1
ATOM 2588 C C . LYS B 2 128 ? 19.083 -33.176 -13.571 1.00 25.11 129 LYS B C 1
ATOM 2589 O O . LYS B 2 128 ? 18.842 -32.457 -14.543 1.00 28.12 129 LYS B O 1
ATOM 2595 N N . LEU B 2 129 ? 18.318 -33.210 -12.486 1.00 24.57 130 LEU B N 1
ATOM 2596 C CA . LEU B 2 129 ? 17.094 -32.424 -12.360 1.00 24.80 130 LEU B CA 1
ATOM 2597 C C . LEU B 2 129 ? 17.368 -30.917 -12.326 1.00 21.67 130 LEU B C 1
ATOM 2598 O O . LEU B 2 129 ? 16.636 -30.123 -12.927 1.00 23.48 130 LEU B O 1
ATOM 2603 N N . THR B 2 130 ? 18.423 -30.518 -11.628 1.00 19.61 131 THR B N 1
ATOM 2604 C CA . THR B 2 130 ? 18.716 -29.097 -11.458 1.00 19.85 131 THR B CA 1
ATOM 2605 C C . THR B 2 130 ? 19.661 -28.573 -12.531 1.00 24.12 131 THR B C 1
ATOM 2606 O O . THR B 2 130 ? 20.003 -27.390 -12.534 1.00 26.31 131 THR B O 1
ATOM 2610 N N . ARG B 2 131 ? 20.073 -29.458 -13.437 1.00 25.94 132 ARG B N 1
ATOM 2611 C CA . ARG B 2 131 ? 21.061 -29.130 -14.466 1.00 29.12 132 ARG B CA 1
ATOM 2612 C C . ARG B 2 131 ? 22.324 -28.543 -13.836 1.00 28.13 132 ARG B C 1
ATOM 2613 O O . ARG B 2 131 ? 22.830 -27.512 -14.282 1.00 27.94 132 ARG B O 1
ATOM 2621 N N . ALA B 2 132 ? 22.826 -29.184 -12.787 1.00 25.28 133 ALA B N 1
ATOM 2622 C CA . ALA B 2 132 ? 23.977 -28.637 -12.076 1.00 22.72 133 ALA B CA 1
ATOM 2623 C C . ALA B 2 132 ? 25.265 -28.779 -12.888 1.00 23.81 133 ALA B C 1
ATOM 2624 O O . ALA B 2 132 ? 25.476 -29.786 -13.564 1.00 23.29 133 ALA B O 1
ATOM 2626 N N . ASP B 2 133 ? 26.105 -27.747 -12.832 1.00 22.90 134 ASP B N 1
ATOM 2627 C CA . ASP B 2 133 ? 27.445 -27.769 -13.428 1.00 24.42 134 ASP B CA 1
ATOM 2628 C C . ASP B 2 133 ? 28.389 -28.432 -12.434 1.00 25.10 134 ASP B C 1
ATOM 2629 O O . ASP B 2 133 ? 28.863 -27.784 -11.502 1.00 27.60 134 ASP B O 1
ATOM 2634 N N . THR B 2 134 ? 28.650 -29.726 -12.621 1.00 23.76 135 THR B N 1
ATOM 2635 C CA . THR B 2 134 ? 29.466 -30.479 -11.669 1.00 27.26 135 THR B CA 1
ATOM 2636 C C . THR B 2 134 ? 30.957 -30.516 -12.035 1.00 29.74 135 THR B C 1
ATOM 2637 O O . THR B 2 134 ? 31.793 -30.840 -11.193 1.00 31.74 135 THR B O 1
ATOM 2641 N N . GLU B 2 135 ? 31.281 -30.183 -13.283 1.00 32.07 136 GLU B N 1
ATOM 2642 C CA . GLU B 2 135 ? 32.673 -30.118 -13.738 1.00 34.40 136 GLU B CA 1
ATOM 2643 C C . GLU B 2 135 ? 33.387 -28.892 -13.177 1.00 35.38 136 GLU B C 1
ATOM 2644 O O . GLU B 2 135 ? 33.647 -27.931 -13.899 1.00 38.33 136 GLU B O 1
ATOM 2646 N N . LEU B 2 136 ? 33.714 -28.934 -11.891 1.00 32.75 137 LEU B N 1
ATOM 2647 C CA . LEU B 2 136 ? 34.262 -27.771 -11.207 1.00 28.20 137 LEU B CA 1
ATOM 2648 C C . LEU B 2 136 ? 35.610 -28.083 -10.575 1.00 28.17 137 LEU B C 1
ATOM 2649 O O . LEU B 2 136 ? 35.749 -29.083 -9.872 1.00 27.91 137 LEU B O 1
ATOM 2654 N N . ASP B 2 137 ? 36.603 -27.228 -10.812 1.00 25.59 138 ASP B N 1
ATOM 2655 C CA . ASP B 2 137 ? 37.880 -27.390 -10.127 1.00 27.16 138 ASP B CA 1
ATOM 2656 C C . ASP B 2 137 ? 37.756 -26.783 -8.742 1.00 23.90 138 ASP B C 1
ATOM 2657 O O . ASP B 2 137 ? 36.723 -26.202 -8.412 1.00 23.48 138 ASP B O 1
ATOM 2662 N N . VAL B 2 138 ? 38.799 -26.908 -7.933 1.00 23.59 139 VAL B N 1
ATOM 2663 C CA . VAL B 2 138 ? 38.752 -26.375 -6.576 1.00 25.56 139 VAL B CA 1
ATOM 2664 C C . VAL B 2 138 ? 38.518 -24.847 -6.555 1.00 23.30 139 VAL B C 1
ATOM 2665 O O . VAL B 2 138 ? 37.803 -24.333 -5.687 1.00 20.84 139 VAL B O 1
ATOM 2669 N N . ASP B 2 139 ? 39.084 -24.133 -7.527 1.00 21.46 140 ASP B N 1
ATOM 2670 C CA . ASP B 2 139 ? 38.860 -22.686 -7.636 1.00 22.32 140 ASP B CA 1
ATOM 2671 C C . ASP B 2 139 ? 37.388 -22.344 -7.904 1.00 23.17 140 ASP B C 1
ATOM 2672 O O . ASP B 2 139 ? 36.864 -21.363 -7.368 1.00 19.76 140 ASP B O 1
ATOM 2677 N N . ASP B 2 140 ? 36.730 -23.154 -8.732 1.00 23.19 141 ASP B N 1
ATOM 2678 C CA . ASP B 2 140 ? 35.295 -23.014 -8.994 1.00 21.72 141 ASP B CA 1
ATOM 2679 C C . ASP B 2 140 ? 34.475 -23.142 -7.717 1.00 21.79 141 ASP B C 1
ATOM 2680 O O . ASP B 2 140 ? 33.538 -22.380 -7.479 1.00 19.15 141 ASP B O 1
ATOM 2685 N N . ILE B 2 141 ? 34.820 -24.135 -6.907 1.00 19.53 142 ILE B N 1
ATOM 2686 C CA . ILE B 2 141 ? 34.053 -24.445 -5.713 1.00 18.57 142 ILE B CA 1
ATOM 2687 C C . ILE B 2 141 ? 34.260 -23.373 -4.644 1.00 20.11 142 ILE B C 1
ATOM 2688 O O . ILE B 2 141 ? 33.315 -22.966 -3.952 1.00 17.35 142 ILE B O 1
ATOM 2693 N N . VAL B 2 142 ? 35.501 -22.918 -4.525 1.00 19.24 143 VAL B N 1
ATOM 2694 C CA . VAL B 2 142 ? 35.848 -21.831 -3.620 1.00 20.99 143 VAL B CA 1
ATOM 2695 C C . VAL B 2 142 ? 35.104 -20.551 -4.012 1.00 21.75 143 VAL B C 1
ATOM 2696 O O . VAL B 2 142 ? 34.623 -19.820 -3.148 1.00 18.24 143 VAL B O 1
ATOM 2700 N N . ALA B 2 143 ? 34.994 -20.298 -5.315 1.00 19.48 144 ALA B N 1
ATOM 2701 C CA . ALA B 2 143 ? 34.229 -19.148 -5.796 1.00 21.32 144 ALA B CA 1
ATOM 2702 C C . ALA B 2 143 ? 32.759 -19.242 -5.363 1.00 21.18 144 ALA B C 1
ATOM 2703 O O . ALA B 2 143 ? 32.176 -18.257 -4.914 1.00 22.27 144 ALA B O 1
ATOM 2705 N N . TYR B 2 144 ? 32.167 -20.428 -5.479 1.00 17.36 145 TYR B N 1
ATOM 2706 C CA . TYR B 2 144 ? 30.794 -20.617 -5.007 1.00 16.74 145 TYR B CA 1
ATOM 2707 C C . TYR B 2 144 ? 30.675 -20.403 -3.500 1.00 21.32 145 TYR B C 1
ATOM 2708 O O . TYR B 2 144 ? 29.693 -19.831 -3.033 1.00 17.22 145 TYR B O 1
ATOM 2717 N N . ALA B 2 145 ? 31.677 -20.857 -2.750 1.00 16.79 146 ALA B N 1
ATOM 2718 C CA . ALA B 2 145 ? 31.684 -20.699 -1.293 1.00 16.74 146 ALA B CA 1
ATOM 2719 C C . ALA B 2 145 ? 31.687 -19.220 -0.887 1.00 19.21 146 ALA B C 1
ATOM 2720 O O . ALA B 2 145 ? 30.979 -18.813 0.041 1.00 18.93 146 ALA B O 1
ATOM 2722 N N . ARG B 2 146 ? 32.487 -18.423 -1.587 1.00 17.53 147 ARG B N 1
ATOM 2723 C CA . ARG B 2 146 ? 32.531 -16.977 -1.351 1.00 19.65 147 ARG B CA 1
ATOM 2724 C C . ARG B 2 146 ? 31.219 -16.276 -1.731 1.00 19.32 147 ARG B C 1
ATOM 2725 O O . ARG B 2 146 ? 30.790 -15.339 -1.061 1.00 21.12 147 ARG B O 1
ATOM 2733 N N . LEU B 2 147 ? 30.584 -16.736 -2.802 1.00 18.75 148 LEU B N 1
ATOM 2734 C CA . LEU B 2 147 ? 29.288 -16.189 -3.209 1.00 19.50 148 LEU B CA 1
ATOM 2735 C C . LEU B 2 147 ? 28.215 -16.487 -2.167 1.00 20.49 148 LEU B C 1
ATOM 2736 O O . LEU B 2 147 ? 27.311 -15.673 -1.935 1.00 20.17 148 LEU B O 1
ATOM 2741 N N . ALA B 2 148 ? 28.327 -17.661 -1.550 1.00 16.32 149 ALA B N 1
ATOM 2742 C CA . ALA B 2 148 ? 27.372 -18.123 -0.557 1.00 17.56 149 ALA B CA 1
ATOM 2743 C C . ALA B 2 148 ? 27.441 -17.322 0.737 1.00 20.07 149 ALA B C 1
ATOM 2744 O O . ALA B 2 148 ? 26.437 -17.189 1.444 1.00 18.94 149 ALA B O 1
ATOM 2746 N N . GLU B 2 149 ? 28.628 -16.798 1.043 1.00 18.43 150 GLU B N 1
ATOM 2747 C CA . GLU B 2 149 ? 28.860 -16.086 2.297 1.00 19.26 150 GLU B CA 1
ATOM 2748 C C . GLU B 2 149 ? 28.877 -14.561 2.153 1.00 20.52 150 GLU B C 1
ATOM 2749 O O . GLU B 2 149 ? 28.371 -13.857 3.025 1.00 21.41 150 GLU B O 1
ATOM 2755 N N . HIS B 2 150 ? 29.445 -14.055 1.057 1.00 18.85 151 HIS B N 1
ATOM 2756 C CA . HIS B 2 150 ? 29.755 -12.622 0.953 1.00 19.44 151 HIS B CA 1
ATOM 2757 C C . HIS B 2 150 ? 28.935 -11.842 -0.080 1.00 22.51 151 HIS B C 1
ATOM 2758 O O . HIS B 2 150 ? 28.968 -10.609 -0.099 1.00 24.10 151 HIS B O 1
ATOM 2765 N N . LEU B 2 151 ? 28.212 -12.553 -0.939 1.00 22.04 152 LEU B N 1
ATOM 2766 C CA . LEU B 2 151 ? 27.284 -11.905 -1.861 1.00 21.35 152 LEU B CA 1
ATOM 2767 C C . LEU B 2 151 ? 25.875 -12.229 -1.383 1.00 17.82 152 LEU B C 1
ATOM 2768 O O . LEU B 2 151 ? 25.174 -11.365 -0.847 1.00 19.63 152 LEU B O 1
ATOM 2773 N N . TYR B 2 152 ? 25.471 -13.478 -1.588 1.00 17.17 153 TYR B N 1
ATOM 2774 C CA . TYR B 2 152 ? 24.377 -14.059 -0.826 1.00 16.75 153 TYR B CA 1
ATOM 2775 C C . TYR B 2 152 ? 24.922 -14.192 0.578 1.00 18.39 153 TYR B C 1
ATOM 2776 O O . TYR B 2 152 ? 26.136 -14.255 0.763 1.00 18.54 153 TYR B O 1
ATOM 2785 N N . LYS B 2 153 ? 24.053 -14.211 1.578 1.00 16.77 154 LYS B N 1
ATOM 2786 C CA . LYS B 2 153 ? 24.548 -14.383 2.939 1.00 18.25 154 LYS B CA 1
ATOM 2787 C C . LYS B 2 153 ? 23.855 -15.549 3.613 1.00 18.79 154 LYS B C 1
ATOM 2788 O O . LYS B 2 153 ? 22.958 -15.381 4.442 1.00 16.60 154 LYS B O 1
ATOM 2794 N N . LEU B 2 154 ? 24.298 -16.741 3.226 1.00 18.34 155 LEU B N 1
ATOM 2795 C CA . LEU B 2 154 ? 23.670 -17.982 3.629 1.00 18.70 155 LEU B CA 1
ATOM 2796 C C . LEU B 2 154 ? 24.440 -18.587 4.791 1.00 22.22 155 LEU B C 1
ATOM 2797 O O . LEU B 2 154 ? 25.671 -18.516 4.825 1.00 22.53 155 LEU B O 1
ATOM 2802 N N . PRO B 2 155 ? 23.721 -19.185 5.751 1.00 21.00 156 PRO B N 1
ATOM 2803 C CA . PRO B 2 155 ? 24.394 -19.713 6.941 1.00 18.56 156 PRO B CA 1
ATOM 2804 C C . PRO B 2 155 ? 25.109 -21.037 6.659 1.00 18.06 156 PRO B C 1
ATOM 2805 O O . PRO B 2 155 ? 25.981 -21.429 7.433 1.00 17.58 156 PRO B O 1
ATOM 2809 N N . ILE B 2 156 ? 24.752 -21.695 5.557 1.00 17.01 157 ILE B N 1
ATOM 2810 C CA . ILE B 2 156 ? 25.310 -22.998 5.208 1.00 16.05 157 ILE B CA 1
ATOM 2811 C C . ILE B 2 156 ? 25.784 -23.033 3.755 1.00 19.75 157 ILE B C 1
ATOM 2812 O O . ILE B 2 156 ? 25.080 -22.569 2.859 1.00 19.86 157 ILE B O 1
ATOM 2817 N N . PHE B 2 157 ? 26.986 -23.563 3.534 1.00 14.78 158 PHE B N 1
ATOM 2818 C CA . PHE B 2 157 ? 27.433 -23.942 2.199 1.00 14.78 158 PHE B CA 1
ATOM 2819 C C . PHE B 2 157 ? 27.563 -25.470 2.206 1.00 19.96 158 PHE B C 1
ATOM 2820 O O . PHE B 2 157 ? 28.183 -26.043 3.102 1.00 18.99 158 PHE B O 1
ATOM 2828 N N . TYR B 2 158 ? 26.951 -26.123 1.225 1.00 14.41 159 TYR B N 1
ATOM 2829 C CA . TYR B 2 158 ? 26.747 -27.568 1.271 1.00 17.65 159 TYR B CA 1
ATOM 2830 C C . TYR B 2 158 ? 27.423 -28.233 0.081 1.00 17.52 159 TYR B C 1
ATOM 2831 O O . TYR B 2 158 ? 26.971 -28.078 -1.053 1.00 16.52 159 TYR B O 1
ATOM 2840 N N . LEU B 2 159 ? 28.502 -28.966 0.338 1.00 17.65 160 LEU B N 1
ATOM 2841 C CA . LEU B 2 159 ? 29.139 -29.768 -0.707 1.00 17.03 160 LEU B CA 1
ATOM 2842 C C . LEU B 2 159 ? 28.410 -31.102 -0.835 1.00 19.66 160 LEU B C 1
ATOM 2843 O O . LEU B 2 159 ? 28.438 -31.919 0.083 1.00 17.17 160 LEU B O 1
ATOM 2848 N N . GLU B 2 160 ? 27.762 -31.318 -1.976 1.00 19.29 161 GLU B N 1
ATOM 2849 C CA . GLU B 2 160 ? 26.956 -32.519 -2.179 1.00 18.12 161 GLU B CA 1
ATOM 2850 C C . GLU B 2 160 ? 27.534 -33.436 -3.260 1.00 22.80 161 GLU B C 1
ATOM 2851 O O . GLU B 2 160 ? 27.442 -33.138 -4.450 1.00 25.63 161 GLU B O 1
ATOM 2857 N N . TYR B 2 161 ? 28.129 -34.548 -2.828 1.00 19.34 162 TYR B N 1
ATOM 2858 C CA . TYR B 2 161 ? 28.697 -35.552 -3.728 1.00 19.46 162 TYR B CA 1
ATOM 2859 C C . TYR B 2 161 ? 27.819 -36.806 -3.800 1.00 25.30 162 TYR B C 1
ATOM 2860 O O . TYR B 2 161 ? 28.190 -37.779 -4.457 1.00 29.83 162 TYR B O 1
ATOM 2869 N N . SER B 2 162 ? 26.684 -36.760 -3.101 1.00 28.43 163 SER B N 1
ATOM 2870 C CA . SER B 2 162 ? 25.689 -37.842 -2.984 1.00 35.03 163 SER B CA 1
ATOM 2871 C C . SER B 2 162 ? 25.995 -39.179 -3.660 1.00 35.30 163 SER B C 1
ATOM 2872 O O . SER B 2 162 ? 25.727 -39.361 -4.847 1.00 36.59 163 SER B O 1
ATOM 2874 N N . GLY B 2 163 ? 26.549 -40.110 -2.890 1.00 36.88 164 GLY B N 1
ATOM 2875 C CA . GLY B 2 163 ? 26.876 -41.431 -3.394 1.00 36.34 164 GLY B CA 1
ATOM 2876 C C . GLY B 2 163 ? 28.372 -41.664 -3.481 1.00 39.25 164 GLY B C 1
ATOM 2877 O O . GLY B 2 163 ? 28.867 -42.736 -3.140 1.00 42.47 164 GLY B O 1
ATOM 2878 N N . VAL B 2 164 ? 29.090 -40.642 -3.933 1.00 34.06 165 VAL B N 1
ATOM 2879 C CA . VAL B 2 164 ? 30.528 -40.716 -4.139 1.00 30.95 165 VAL B CA 1
ATOM 2880 C C . VAL B 2 164 ? 31.263 -40.009 -2.999 1.00 28.39 165 VAL B C 1
ATOM 2881 O O . VAL B 2 164 ? 30.778 -39.010 -2.472 1.00 25.59 165 VAL B O 1
ATOM 2885 N N . TYR B 2 165 ? 32.415 -40.549 -2.603 1.00 27.81 166 TYR B N 1
ATOM 2886 C CA . TYR B 2 165 ? 33.256 -39.933 -1.575 1.00 29.00 166 TYR B CA 1
ATOM 2887 C C . TYR B 2 165 ? 34.236 -38.928 -2.185 1.00 29.19 166 TYR B C 1
ATOM 2888 O O . TYR B 2 165 ? 35.088 -39.297 -2.992 1.00 32.20 166 TYR B O 1
ATOM 2897 N N . GLY B 2 166 ? 34.120 -37.661 -1.795 1.00 27.78 167 GLY B N 1
ATOM 2898 C CA . GLY B 2 166 ? 34.962 -36.616 -2.353 1.00 31.33 167 GLY B CA 1
ATOM 2899 C C . GLY B 2 166 ? 36.406 -36.626 -1.875 1.00 32.98 167 GLY B C 1
ATOM 2900 O O . GLY B 2 166 ? 36.828 -37.533 -1.161 1.00 36.18 167 GLY B O 1
ATOM 2901 N N . ASP B 2 167 ? 37.161 -35.607 -2.279 1.00 33.72 168 ASP B N 1
ATOM 2902 C CA . ASP B 2 167 ? 38.552 -35.444 -1.870 1.00 35.88 168 ASP B CA 1
ATOM 2903 C C . ASP B 2 167 ? 38.619 -34.522 -0.652 1.00 33.13 168 ASP B C 1
ATOM 2904 O O . ASP B 2 167 ? 38.250 -33.352 -0.734 1.00 32.87 168 ASP B O 1
ATOM 2909 N N . PRO B 2 168 ? 39.089 -35.051 0.487 1.00 33.71 169 PRO B N 1
ATOM 2910 C CA . PRO B 2 168 ? 39.229 -34.260 1.714 1.00 32.42 169 PRO B CA 1
ATOM 2911 C C . PRO B 2 168 ? 40.109 -33.027 1.534 1.00 35.01 169 PRO B C 1
ATOM 2912 O O . PRO B 2 168 ? 39.916 -32.045 2.246 1.00 33.20 169 PRO B O 1
ATOM 2916 N N . SER B 2 169 ? 41.058 -33.082 0.601 1.00 37.81 170 SER B N 1
ATOM 2917 C CA . SER B 2 169 ? 41.922 -31.940 0.307 1.00 35.98 170 SER B CA 1
ATOM 2918 C C . SER B 2 169 ? 41.114 -30.789 -0.282 1.00 37.84 170 SER B C 1
ATOM 2919 O O . SER B 2 169 ? 41.358 -29.621 0.028 1.00 38.87 170 SER B O 1
ATOM 2921 N N . VAL B 2 170 ? 40.150 -31.127 -1.133 1.00 36.44 171 VAL B N 1
ATOM 2922 C CA . VAL B 2 170 ? 39.256 -30.138 -1.722 1.00 34.53 171 VAL B CA 1
ATOM 2923 C C . VAL B 2 170 ? 38.394 -29.492 -0.638 1.00 33.21 171 VAL B C 1
ATOM 2924 O O . VAL B 2 170 ? 38.212 -28.269 -0.610 1.00 32.87 171 VAL B O 1
ATOM 2928 N N . VAL B 2 171 ? 37.867 -30.328 0.253 1.00 27.69 172 VAL B N 1
ATOM 2929 C CA . VAL B 2 171 ? 37.029 -29.863 1.348 1.00 24.50 172 VAL B CA 1
ATOM 2930 C C . VAL B 2 171 ? 37.836 -28.942 2.270 1.00 24.88 172 VAL B C 1
ATOM 2931 O O . VAL B 2 171 ? 37.311 -27.954 2.774 1.00 22.02 172 VAL B O 1
ATOM 2935 N N . GLU B 2 172 ? 39.117 -29.251 2.464 1.00 26.50 173 GLU B N 1
ATOM 2936 C CA . GLU B 2 172 ? 39.995 -28.381 3.252 1.00 26.24 173 GLU B CA 1
ATOM 2937 C C . GLU B 2 172 ? 40.105 -26.983 2.647 1.00 27.59 173 GLU B C 1
ATOM 2938 O O . GLU B 2 172 ? 40.058 -25.983 3.366 1.00 24.84 173 GLU B O 1
ATOM 2944 N N . LYS B 2 173 ? 40.255 -26.921 1.327 1.00 26.41 174 LYS B N 1
ATOM 2945 C CA . LYS B 2 173 ? 40.399 -25.651 0.622 1.00 25.46 174 LYS B CA 1
ATOM 2946 C C . LYS B 2 173 ? 39.143 -24.791 0.737 1.00 26.41 174 LYS B C 1
ATOM 2947 O O . LYS B 2 173 ? 39.229 -23.570 0.898 1.00 22.96 174 LYS B O 1
ATOM 2949 N N . VAL B 2 174 ? 37.982 -25.439 0.655 1.00 22.64 175 VAL B N 1
ATOM 2950 C CA . VAL B 2 174 ? 36.699 -24.749 0.748 1.00 21.39 175 VAL B CA 1
ATOM 2951 C C . VAL B 2 174 ? 36.524 -24.167 2.139 1.00 22.92 175 VAL B C 1
ATOM 2952 O O . VAL B 2 174 ? 36.150 -23.005 2.293 1.00 24.15 175 VAL B O 1
ATOM 2956 N N . LYS B 2 175 ? 36.819 -24.981 3.146 1.00 23.29 176 LYS B N 1
ATOM 2957 C CA . LYS B 2 175 ? 36.785 -24.547 4.533 1.00 21.89 176 LYS B CA 1
ATOM 2958 C C . LYS B 2 175 ? 37.701 -23.347 4.760 1.00 24.12 176 LYS B C 1
ATOM 2959 O O . LYS B 2 175 ? 37.340 -22.415 5.479 1.00 26.14 176 LYS B O 1
ATOM 2965 N N . GLN B 2 176 ? 38.880 -23.365 4.139 1.00 22.67 177 GLN B N 1
ATOM 2966 C CA . GLN B 2 176 ? 39.833 -22.269 4.295 1.00 24.42 177 GLN B CA 1
ATOM 2967 C C . GLN B 2 176 ? 39.299 -20.957 3.711 1.00 25.51 177 GLN B C 1
ATOM 2968 O O . GLN B 2 176 ? 39.660 -19.874 4.168 1.00 27.13 177 GLN B O 1
ATOM 2974 N N . ALA B 2 177 ? 38.417 -21.064 2.723 1.00 22.45 178 ALA B N 1
ATOM 2975 C CA . ALA B 2 177 ? 37.825 -19.898 2.078 1.00 24.28 178 ALA B CA 1
ATOM 2976 C C . ALA B 2 177 ? 36.633 -19.317 2.845 1.00 25.41 178 ALA B C 1
ATOM 2977 O O . ALA B 2 177 ? 36.326 -18.131 2.706 1.00 28.20 178 ALA B O 1
ATOM 2979 N N . LEU B 2 178 ? 35.962 -20.152 3.635 1.00 24.09 179 LEU B N 1
ATOM 2980 C CA . LEU B 2 178 ? 34.784 -19.736 4.399 1.00 24.43 179 LEU B CA 1
ATOM 2981 C C . LEU B 2 178 ? 35.173 -19.129 5.748 1.00 29.39 179 LEU B C 1
ATOM 2982 O O . LEU B 2 178 ? 36.219 -19.466 6.313 1.00 28.86 179 LEU B O 1
ATOM 2987 N N . ASP B 2 179 ? 34.320 -18.245 6.261 1.00 25.63 180 ASP B N 1
ATOM 2988 C CA . ASP B 2 179 ? 34.527 -17.623 7.568 1.00 27.16 180 ASP B CA 1
ATOM 2989 C C . ASP B 2 179 ? 33.348 -17.936 8.497 1.00 29.30 180 ASP B C 1
ATOM 2990 O O . ASP B 2 179 ? 33.433 -18.827 9.342 1.00 31.52 180 ASP B O 1
ATOM 2995 N N . GLN B 2 180 ? 32.253 -17.198 8.338 1.00 26.87 181 GLN B N 1
ATOM 2996 C CA . GLN B 2 180 ? 31.078 -17.361 9.193 1.00 26.38 181 GLN B CA 1
ATOM 2997 C C . GLN B 2 180 ? 30.086 -18.384 8.647 1.00 26.34 181 GLN B C 1
ATOM 2998 O O . GLN B 2 180 ? 29.219 -18.867 9.374 1.00 27.45 181 GLN B O 1
ATOM 3004 N N . THR B 2 181 ? 30.203 -18.705 7.366 1.00 22.67 182 THR B N 1
ATOM 3005 C CA . THR B 2 181 ? 29.319 -19.698 6.774 1.00 20.67 182 THR B CA 1
ATOM 3006 C C . THR B 2 181 ? 29.799 -21.117 7.102 1.00 22.13 182 THR B C 1
ATOM 3007 O O . THR B 2 181 ? 30.981 -21.441 6.967 1.00 22.00 182 THR B O 1
ATOM 3011 N N . GLN B 2 182 ? 28.858 -21.934 7.559 1.00 19.62 183 GLN B N 1
ATOM 3012 C CA . GLN B 2 182 ? 29.101 -23.297 8.016 1.00 19.25 183 GLN B CA 1
ATOM 3013 C C . GLN B 2 182 ? 29.206 -24.286 6.851 1.00 20.20 183 GLN B C 1
ATOM 3014 O O . GLN B 2 182 ? 28.384 -24.282 5.938 1.00 19.79 183 GLN B O 1
ATOM 3020 N N . LEU B 2 183 ? 30.228 -25.134 6.884 1.00 19.05 184 LEU B N 1
ATOM 3021 C CA . LEU B 2 183 ? 30.466 -26.064 5.791 1.00 17.72 184 LEU B CA 1
ATOM 3022 C C . LEU B 2 183 ? 29.887 -27.452 6.086 1.00 18.39 184 LEU B C 1
ATOM 3023 O O . LEU B 2 183 ? 30.301 -28.134 7.026 1.00 21.99 184 LEU B O 1
ATOM 3028 N N . PHE B 2 184 ? 28.888 -27.829 5.295 1.00 17.51 185 PHE B N 1
ATOM 3029 C CA . PHE B 2 184 ? 28.275 -29.151 5.352 1.00 16.36 185 PHE B CA 1
ATOM 3030 C C . PHE B 2 184 ? 28.916 -29.970 4.251 1.00 18.64 185 PHE B C 1
ATOM 3031 O O . PHE B 2 184 ? 29.121 -29.462 3.143 1.00 16.06 185 PHE B O 1
ATOM 3039 N N . TYR B 2 185 ? 29.243 -31.226 4.556 1.00 17.50 186 TYR B N 1
ATOM 3040 C CA . TYR B 2 185 ? 29.672 -32.182 3.545 1.00 18.31 186 TYR B CA 1
ATOM 3041 C C . TYR B 2 185 ? 28.770 -33.410 3.578 1.00 20.74 186 TYR B C 1
ATOM 3042 O O . TYR B 2 185 ? 28.479 -33.947 4.645 1.00 22.96 186 TYR B O 1
ATOM 3051 N N . GLY B 2 186 ? 28.351 -33.859 2.401 1.00 17.35 187 GLY B N 1
ATOM 3052 C CA . GLY B 2 186 ? 27.649 -35.120 2.265 1.00 17.89 187 GLY B CA 1
ATOM 3053 C C . GLY B 2 186 ? 28.169 -35.820 1.025 1.00 21.59 187 GLY B C 1
ATOM 3054 O O . GLY B 2 186 ? 28.423 -35.169 0.014 1.00 24.44 187 GLY B O 1
ATOM 3055 N N . GLY B 2 187 ? 28.343 -37.136 1.101 1.00 20.50 188 GLY B N 1
ATOM 3056 C CA . GLY B 2 187 ? 28.829 -37.892 -0.036 1.00 22.37 188 GLY B CA 1
ATOM 3057 C C . GLY B 2 187 ? 29.653 -39.121 0.310 1.00 26.20 188 GLY B C 1
ATOM 3058 O O . GLY B 2 187 ? 30.787 -39.013 0.785 1.00 24.97 188 GLY B O 1
ATOM 3059 N N . GLY B 2 188 ? 29.062 -40.291 0.075 1.00 24.19 189 GLY B N 1
ATOM 3060 C CA . GLY B 2 188 ? 29.760 -41.561 0.135 1.00 25.24 189 GLY B CA 1
ATOM 3061 C C . GLY B 2 188 ? 30.396 -41.953 1.452 1.00 28.42 189 GLY B C 1
ATOM 3062 O O . GLY B 2 188 ? 31.300 -42.786 1.473 1.00 29.51 189 GLY B O 1
ATOM 3063 N N . ILE B 2 189 ? 29.946 -41.364 2.554 1.00 24.87 190 ILE B N 1
ATOM 3064 C CA . ILE B 2 189 ? 30.508 -41.736 3.847 1.00 27.12 190 ILE B CA 1
ATOM 3065 C C . ILE B 2 189 ? 29.930 -43.078 4.317 1.00 29.77 190 ILE B C 1
ATOM 3066 O O . ILE B 2 189 ? 28.742 -43.176 4.639 1.00 28.66 190 ILE B O 1
ATOM 3071 N N . THR B 2 190 ? 30.771 -44.110 4.333 1.00 30.44 191 THR B N 1
ATOM 3072 C CA . THR B 2 190 ? 30.329 -45.453 4.707 1.00 30.32 191 THR B CA 1
ATOM 3073 C C . THR B 2 190 ? 31.125 -46.024 5.877 1.00 32.19 191 THR B C 1
ATOM 3074 O O . THR B 2 190 ? 30.715 -47.004 6.493 1.00 35.88 191 THR B O 1
ATOM 3078 N N . THR B 2 191 ? 32.273 -45.428 6.172 1.00 31.45 192 THR B N 1
ATOM 3079 C CA . THR B 2 191 ? 33.111 -45.911 7.265 1.00 32.04 192 THR B CA 1
ATOM 3080 C C . THR B 2 191 ? 33.383 -44.787 8.255 1.00 33.21 192 THR B C 1
ATOM 3081 O O . THR B 2 191 ? 33.324 -43.613 7.887 1.00 31.75 192 THR B O 1
ATOM 3085 N N . PRO B 2 192 ? 33.663 -45.143 9.521 1.00 37.81 193 PRO B N 1
ATOM 3086 C CA . PRO B 2 192 ? 34.027 -44.143 10.531 1.00 38.72 193 PRO B CA 1
ATOM 3087 C C . PRO B 2 192 ? 35.272 -43.351 10.137 1.00 39.32 193 PRO B C 1
ATOM 3088 O O . PRO B 2 192 ? 35.352 -42.153 10.422 1.00 37.64 193 PRO B O 1
ATOM 3092 N N . GLU B 2 193 ? 36.223 -44.013 9.483 1.00 36.89 194 GLU B N 1
ATOM 3093 C CA . GLU B 2 193 ? 37.426 -43.340 9.000 1.00 34.81 194 GLU B CA 1
ATOM 3094 C C . GLU B 2 193 ? 37.101 -42.253 7.973 1.00 33.54 194 GLU B C 1
ATOM 3095 O O . GLU B 2 193 ? 37.665 -41.158 8.024 1.00 35.62 194 GLU B O 1
ATOM 3097 N N . GLN B 2 194 ? 36.197 -42.558 7.044 1.00 30.50 195 GLN B N 1
ATOM 3098 C CA . GLN B 2 194 ? 35.776 -41.591 6.031 1.00 29.08 195 GLN B CA 1
ATOM 3099 C C . GLN B 2 194 ? 35.090 -40.394 6.677 1.00 29.50 195 GLN B C 1
ATOM 3100 O O . GLN B 2 194 ? 35.233 -39.263 6.216 1.00 28.79 195 GLN B O 1
ATOM 3106 N N . ALA B 2 195 ? 34.340 -40.661 7.743 1.00 28.28 196 ALA B N 1
ATOM 3107 C CA . ALA B 2 195 ? 33.614 -39.624 8.471 1.00 27.12 196 ALA B CA 1
ATOM 3108 C C . ALA B 2 195 ? 34.577 -38.686 9.194 1.00 28.85 196 ALA B C 1
ATOM 3109 O O . ALA B 2 195 ? 34.479 -37.460 9.077 1.00 26.22 196 ALA B O 1
ATOM 3111 N N . GLU B 2 196 ? 35.509 -39.273 9.936 1.00 30.80 197 GLU B N 1
ATOM 3112 C CA . GLU B 2 196 ? 36.499 -38.505 10.679 1.00 32.28 197 GLU B CA 1
ATOM 3113 C C . GLU B 2 196 ? 37.353 -37.615 9.773 1.00 32.58 197 GLU B C 1
ATOM 3114 O O . GLU B 2 196 ? 37.613 -36.455 10.102 1.00 31.41 197 GLU B O 1
ATOM 3120 N N . HIS B 2 197 ? 37.787 -38.147 8.632 1.00 31.73 198 HIS B N 1
ATOM 3121 C CA . HIS B 2 197 ? 38.636 -37.366 7.735 1.00 32.79 198 HIS B CA 1
ATOM 3122 C C . HIS B 2 197 ? 37.914 -36.171 7.105 1.00 29.58 198 HIS B C 1
ATOM 3123 O O . HIS B 2 197 ? 38.499 -35.103 6.955 1.00 27.71 198 HIS B O 1
ATOM 3130 N N . MET B 2 198 ? 36.650 -36.341 6.731 1.00 26.71 199 MET B N 1
ATOM 3131 C CA . MET B 2 198 ? 35.886 -35.209 6.223 1.00 25.58 199 MET B CA 1
ATOM 3132 C C . MET B 2 198 ? 35.580 -34.226 7.355 1.00 26.73 199 MET B C 1
ATOM 3133 O O . MET B 2 198 ? 35.579 -33.009 7.150 1.00 25.43 199 MET B O 1
ATOM 3138 N N . ALA B 2 199 ? 35.356 -34.766 8.553 1.00 24.36 200 ALA B N 1
ATOM 3139 C CA . ALA B 2 199 ? 35.007 -33.957 9.722 1.00 26.36 200 ALA B CA 1
ATOM 3140 C C . ALA B 2 199 ? 36.110 -33.002 10.208 1.00 27.93 200 ALA B C 1
ATOM 3141 O O . ALA B 2 199 ? 35.841 -32.088 10.985 1.00 27.16 200 ALA B O 1
ATOM 3143 N N . ARG B 2 200 ? 37.347 -33.205 9.773 1.00 30.06 201 ARG B N 1
ATOM 3144 C CA . ARG B 2 200 ? 38.405 -32.284 10.192 1.00 33.19 201 ARG B CA 1
ATOM 3145 C C . ARG B 2 200 ? 38.397 -30.993 9.372 1.00 30.92 201 ARG B C 1
ATOM 3146 O O . ARG B 2 200 ? 39.046 -30.017 9.737 1.00 34.23 201 ARG B O 1
ATOM 3154 N N . TYR B 2 201 ? 37.644 -30.989 8.277 1.00 25.48 202 TYR B N 1
ATOM 3155 C CA . TYR B 2 201 ? 37.537 -29.809 7.422 1.00 25.10 202 TYR B CA 1
ATOM 3156 C C . TYR B 2 201 ? 36.097 -29.295 7.355 1.00 25.08 202 TYR B C 1
ATOM 3157 O O . TYR B 2 201 ? 35.834 -28.116 7.602 1.00 22.91 202 TYR B O 1
ATOM 3166 N N . ALA B 2 202 ? 35.165 -30.184 7.025 1.00 22.47 203 ALA B N 1
ATOM 3167 C CA . ALA B 2 202 ? 33.749 -29.848 7.097 1.00 21.40 203 ALA B CA 1
ATOM 3168 C C . ALA B 2 202 ? 33.360 -29.585 8.545 1.00 23.34 203 ALA B C 1
ATOM 3169 O O . ALA B 2 202 ? 33.849 -30.256 9.460 1.00 22.69 203 ALA B O 1
ATOM 3171 N N . ASP B 2 203 ? 32.494 -28.596 8.750 1.00 19.22 204 ASP B N 1
ATOM 3172 C CA . ASP B 2 203 ? 31.920 -28.341 10.064 1.00 20.55 204 ASP B CA 1
ATOM 3173 C C . ASP B 2 203 ? 30.879 -29.397 10.413 1.00 21.43 204 ASP B C 1
ATOM 3174 O O . ASP B 2 203 ? 30.717 -29.762 11.576 1.00 20.96 204 ASP B O 1
ATOM 3179 N N . THR B 2 204 ? 30.181 -29.889 9.393 1.00 17.65 205 THR B N 1
ATOM 3180 C CA . THR B 2 204 ? 29.109 -30.852 9.587 1.00 19.57 205 THR B CA 1
ATOM 3181 C C . THR B 2 204 ? 29.135 -31.902 8.480 1.00 20.37 205 THR B C 1
ATOM 3182 O O . THR B 2 204 ? 29.066 -31.564 7.299 1.00 20.41 205 THR B O 1
ATOM 3186 N N . VAL B 2 205 ? 29.257 -33.170 8.863 1.00 20.04 206 VAL B N 1
ATOM 3187 C CA . VAL B 2 205 ? 29.204 -34.266 7.895 1.00 21.57 206 VAL B CA 1
ATOM 3188 C C . VAL B 2 205 ? 27.834 -34.942 7.914 1.00 19.74 206 VAL B C 1
ATOM 3189 O O . VAL B 2 205 ? 27.239 -35.125 8.976 1.00 18.34 206 VAL B O 1
ATOM 3193 N N . VAL B 2 206 ? 27.345 -35.307 6.732 1.00 16.92 207 VAL B N 1
ATOM 3194 C CA . VAL B 2 206 ? 26.012 -35.877 6.579 1.00 14.98 207 VAL B CA 1
ATOM 3195 C C . VAL B 2 206 ? 26.108 -37.332 6.127 1.00 20.43 207 VAL B C 1
ATOM 3196 O O . VAL B 2 206 ? 26.674 -37.632 5.072 1.00 21.92 207 VAL B O 1
ATOM 3200 N N . VAL B 2 207 ? 25.570 -38.235 6.935 1.00 16.09 208 VAL B N 1
ATOM 3201 C CA . VAL B 2 207 ? 25.576 -39.656 6.597 1.00 16.10 208 VAL B CA 1
ATOM 3202 C C . VAL B 2 207 ? 24.165 -40.075 6.178 1.00 22.95 208 VAL B C 1
ATOM 3203 O O . VAL B 2 207 ? 23.210 -39.886 6.927 1.00 22.22 208 VAL B O 1
ATOM 3207 N N . GLY B 2 208 ? 24.031 -40.611 4.966 1.00 23.27 209 GLY B N 1
ATOM 3208 C CA . GLY B 2 208 ? 22.722 -40.963 4.439 1.00 20.46 209 GLY B CA 1
ATOM 3209 C C . GLY B 2 208 ? 22.593 -42.403 3.974 1.00 22.42 209 GLY B C 1
ATOM 3210 O O . GLY B 2 208 ? 22.065 -43.238 4.704 1.00 23.35 209 GLY B O 1
ATOM 3211 N N . ASN B 2 209 ? 23.076 -42.684 2.762 1.00 21.07 210 ASN B N 1
ATOM 3212 C CA . ASN B 2 209 ? 22.950 -44.002 2.128 1.00 25.21 210 ASN B CA 1
ATOM 3213 C C . ASN B 2 209 ? 23.364 -45.167 3.020 1.00 25.14 210 ASN B C 1
ATOM 3214 O O . ASN B 2 209 ? 22.689 -46.194 3.068 1.00 23.80 210 ASN B O 1
ATOM 3219 N N . ALA B 2 210 ? 24.480 -44.995 3.722 1.00 21.82 211 ALA B N 1
ATOM 3220 C CA . ALA B 2 210 ? 25.035 -46.050 4.553 1.00 23.86 211 ALA B CA 1
ATOM 3221 C C . ALA B 2 210 ? 24.063 -46.568 5.617 1.00 22.80 211 ALA B C 1
ATOM 3222 O O . ALA B 2 210 ? 24.199 -47.696 6.086 1.00 20.70 211 ALA B O 1
ATOM 3224 N N . ILE B 2 211 ? 23.082 -45.748 5.989 1.00 20.73 212 ILE B N 1
ATOM 3225 C CA . ILE B 2 211 ? 22.084 -46.150 6.981 1.00 17.63 212 ILE B CA 1
ATOM 3226 C C . ILE B 2 211 ? 21.356 -47.397 6.495 1.00 21.86 212 ILE B C 1
ATOM 3227 O O . ILE B 2 211 ? 21.113 -48.337 7.258 1.00 22.30 212 ILE B O 1
ATOM 3232 N N . TYR B 2 212 ? 21.053 -47.407 5.201 1.00 21.68 213 TYR B N 1
ATOM 3233 C CA . TYR B 2 212 ? 20.216 -48.439 4.609 1.00 25.73 213 TYR B CA 1
ATOM 3234 C C . TYR B 2 212 ? 20.949 -49.744 4.299 1.00 27.41 213 TYR B C 1
ATOM 3235 O O . TYR B 2 212 ? 20.419 -50.825 4.559 1.00 28.23 213 TYR B O 1
ATOM 3244 N N . ASP B 2 213 ? 22.168 -49.649 3.772 1.00 27.43 214 ASP B N 1
ATOM 3245 C CA . ASP B 2 213 ? 22.889 -50.848 3.338 1.00 33.32 214 ASP B CA 1
ATOM 3246 C C . ASP B 2 213 ? 24.004 -51.329 4.278 1.00 33.89 214 ASP B C 1
ATOM 3247 O O . ASP B 2 213 ? 24.443 -52.474 4.183 1.00 35.38 214 ASP B O 1
ATOM 3252 N N . ALA B 2 214 ? 24.464 -50.469 5.180 1.00 30.21 215 ALA B N 1
ATOM 3253 C CA . ALA B 2 214 ? 25.516 -50.862 6.113 1.00 30.74 215 ALA B CA 1
ATOM 3254 C C . ALA B 2 214 ? 25.347 -50.156 7.451 1.00 27.41 215 ALA B C 1
ATOM 3255 O O . ALA B 2 214 ? 26.155 -49.301 7.815 1.00 25.29 215 ALA B O 1
ATOM 3257 N N . PHE B 2 215 ? 24.300 -50.535 8.180 1.00 26.73 216 PHE B N 1
ATOM 3258 C CA . PHE B 2 215 ? 23.878 -49.824 9.389 1.00 23.29 216 PHE B CA 1
ATOM 3259 C C . PHE B 2 215 ? 24.916 -49.713 10.512 1.00 23.02 216 PHE B C 1
ATOM 3260 O O . PHE B 2 215 ? 25.069 -48.643 11.095 1.00 23.89 216 PHE B O 1
ATOM 3268 N N . GLU B 2 216 ? 25.605 -50.806 10.836 1.00 25.20 217 GLU B N 1
ATOM 3269 C CA . GLU B 2 216 ? 26.601 -50.768 11.913 1.00 26.09 217 GLU B CA 1
ATOM 3270 C C . GLU B 2 216 ? 27.713 -49.754 11.632 1.00 27.66 217 GLU B C 1
ATOM 3271 O O . GLU B 2 216 ? 28.077 -48.963 12.504 1.00 27.19 217 GLU B O 1
ATOM 3277 N N . GLN B 2 217 ? 28.243 -49.778 10.411 1.00 27.18 218 GLN B N 1
ATOM 3278 C CA . GLN B 2 217 ? 29.281 -48.832 10.007 1.00 25.53 218 GLN B CA 1
ATOM 3279 C C . GLN B 2 217 ? 28.747 -47.402 9.991 1.00 24.70 218 GLN B C 1
ATOM 3280 O O . GLN B 2 217 ? 29.444 -46.474 10.398 1.00 26.60 218 GLN B O 1
ATOM 3286 N N . ALA B 2 218 ? 27.505 -47.229 9.543 1.00 22.63 219 ALA B N 1
ATOM 3287 C CA . ALA B 2 218 ? 26.869 -45.911 9.572 1.00 22.10 219 ALA B CA 1
ATOM 3288 C C . ALA B 2 218 ? 26.706 -45.398 11.005 1.00 23.30 219 ALA B C 1
ATOM 3289 O O . ALA B 2 218 ? 26.933 -44.219 11.273 1.00 21.80 219 ALA B O 1
ATOM 3291 N N . LEU B 2 219 ? 26.320 -46.287 11.918 1.00 25.45 220 LEU B N 1
ATOM 3292 C CA . LEU B 2 219 ? 26.197 -45.933 13.333 1.00 26.41 220 LEU B CA 1
ATOM 3293 C C . LEU B 2 219 ? 27.543 -45.504 13.904 1.00 28.98 220 LEU B C 1
ATOM 3294 O O . LEU B 2 219 ? 27.621 -44.577 14.711 1.00 30.68 220 LEU B O 1
ATOM 3299 N N . ALA B 2 220 ? 28.594 -46.194 13.476 1.00 25.63 221 ALA B N 1
ATOM 3300 C CA . ALA B 2 220 ? 29.945 -45.957 13.968 1.00 24.05 221 ALA B CA 1
ATOM 3301 C C . ALA B 2 220 ? 30.511 -44.595 13.560 1.00 24.51 221 ALA B C 1
ATOM 3302 O O . ALA B 2 220 ? 31.470 -44.112 14.166 1.00 22.78 221 ALA B O 1
ATOM 3304 N N . THR B 2 221 ? 29.926 -43.981 12.535 1.00 25.27 222 THR B N 1
ATOM 3305 C CA . THR B 2 221 ? 30.390 -42.669 12.078 1.00 25.86 222 THR B CA 1
ATOM 3306 C C . THR B 2 221 ? 30.212 -41.560 13.121 1.00 25.84 222 THR B C 1
ATOM 3307 O O . THR B 2 221 ? 30.963 -40.585 13.121 1.00 27.52 222 THR B O 1
ATOM 3311 N N . VAL B 2 222 ? 29.223 -41.700 14.002 1.00 23.34 223 VAL B N 1
ATOM 3312 C CA . VAL B 2 222 ? 28.977 -40.679 15.026 1.00 22.60 223 VAL B CA 1
ATOM 3313 C C . VAL B 2 222 ? 30.164 -40.540 15.978 1.00 23.52 223 VAL B C 1
ATOM 3314 O O . VAL B 2 222 ? 30.705 -39.447 16.157 1.00 27.04 223 VAL B O 1
ATOM 3318 N N . ALA B 2 223 ? 30.568 -41.655 16.578 1.00 24.63 224 ALA B N 1
ATOM 3319 C CA . ALA B 2 223 ? 31.664 -41.662 17.536 1.00 26.08 224 ALA B CA 1
ATOM 3320 C C . ALA B 2 223 ? 32.958 -41.199 16.878 1.00 31.20 224 ALA B C 1
ATOM 3321 O O . ALA B 2 223 ? 33.778 -40.524 17.501 1.00 31.61 224 ALA B O 1
ATOM 3323 N N . ALA B 2 224 ? 33.125 -41.555 15.608 1.00 30.86 225 ALA B N 1
ATOM 3324 C CA . ALA B 2 224 ? 34.315 -41.189 14.853 1.00 32.32 225 ALA B CA 1
ATOM 3325 C C . ALA B 2 224 ? 34.454 -39.677 14.762 1.00 33.22 225 ALA B C 1
ATOM 3326 O O . ALA B 2 224 ? 35.554 -39.137 14.872 1.00 33.03 225 ALA B O 1
ATOM 3328 N N . VAL B 2 225 ? 33.326 -39.005 14.563 1.00 31.03 226 VAL B N 1
ATOM 3329 C CA . VAL B 2 225 ? 33.299 -37.555 14.440 1.00 31.02 226 VAL B CA 1
ATOM 3330 C C . VAL B 2 225 ? 33.375 -36.893 15.812 1.00 36.44 226 VAL B C 1
ATOM 3331 O O . VAL B 2 225 ? 34.122 -35.933 16.006 1.00 38.67 226 VAL B O 1
ATOM 3335 N N . LYS B 2 226 ? 32.610 -37.422 16.762 1.00 38.43 227 LYS B N 1
ATOM 3336 C CA . LYS B 2 226 ? 32.593 -36.893 18.122 1.00 45.67 227 LYS B CA 1
ATOM 3337 C C . LYS B 2 226 ? 33.947 -37.038 18.820 1.00 51.41 227 LYS B C 1
ATOM 3338 O O . LYS B 2 226 ? 34.311 -36.211 19.653 1.00 52.31 227 LYS B O 1
ATOM 3340 N N . GLN B 2 227 ? 34.686 -38.091 18.481 1.00 56.59 228 GLN B N 1
ATOM 3341 C CA . GLN B 2 227 ? 36.003 -38.324 19.067 1.00 62.59 228 GLN B CA 1
ATOM 3342 C C . GLN B 2 227 ? 37.110 -38.090 18.044 1.00 71.81 228 GLN B C 1
ATOM 3343 O O . GLN B 2 227 ? 38.285 -37.999 18.396 1.00 70.38 228 GLN B O 1
#

InterPro domains:
  IPR008205 Geranylgeranylglyceryl phosphate synthase/Heptaprenylglyceryl phosphate synthase [MF_00112] (3-226)
  IPR008205 Geranylgeranylglyceryl phosphate synthase/Heptaprenylglyceryl phosphate synthase [PF01884] (3-226)
  IPR008205 Geranylgeranylglyceryl phosphate synthase/Heptaprenylglyceryl phosphate synthase [TIGR01768] (8-223)
  IPR008205 Geranylgeranylglyceryl phosphate synthase/Heptaprenylglyceryl phosphate synthase [cd02812] (8-224)
  IPR038597 GGGP/HepGP synthase superfamily [G3DSA:3.20.20.390] (1-230)
  IPR039074 GGGP/HepGP synthase group I [PTHR40029] (1-228)

Sequence (445 aa):
EIRAWRHVFKLDPNKPIDDERLERLCESGTDAVIVGGVTIDNVLDLLARIRRFSVPCALEVTDVEALTPGFDVYLVPIVLNSRQAEWIIGRHHEAVKQYGDMMNWDEIAAEGYCILNPECKAAKLTRADTELDVDDIVAYARLAEHLYKLPIFYLEYSGVYGDPSVVDKVKQALDQTQLFYGGGITTPEQAEHMARYADTVVVGNAIYDAFEQALATVAAVKQEEIRAWRHVFKLDPNKPIDDERLERLCESGTDAVIVGTIDNVLDLLARIRRFSVPCALEVTDVEALTPGFDVYLVPIVLNSRQAEWIIGRHHEAVKQYGDMMNWDEIAAEGYCILNPECKAAKLTRADTELDVDDIVAYARLAEHLYKLPIFYLEYSGVYGDPSVVEKVKQALDQTQLFYGGGITTPEQAEHMARYADTVVVGNAIYDAFEQALATVAAVKQ

GO terms:
  GO:0004659 prenyltransferase activity (F, IDA)
  GO:0120536 heptaprenylglyceryl phosphate synthase activity (F, EXP)
  GO:0046474 glycerophospholipid biosynthetic process (P, IGI)
  GO:0120536 heptaprenylglyceryl phosphate synthase activity (F, IGI)